Protein AF-A0A1M2VJ50-F1 (afdb_monomer)

Secondary structure (DSSP, 8-state):
-HHHHHHHHHHHHHHSPPTTEEEEEETTEEEEEEEEEEPPTTSTTTT-EEEEEEE--TTTTSSPPEEEESS---BTTB-TT-BB--GGGTTT--TT--HHHHHHHHHHHHHS--TTS-SSHHHHHHHHH-HHHHHHHHHHHHHHHHHHS---TT---GGG-TT----SSS-SBPPPTTPPEEEEE--SHHHHHHHHHHHHBT-EEEEEES----SSS---HHHH------SSPPBTTB-S-HHHHHHHHHHHHHHHHHHHHHHHSHHHHHHHTEEEEEEEEEESS-GGG-HHHHHHHHHHHHTT-TT-EE-THHHHHTT--TTT--EEEEEEEEEE-HHHHHHHHHHHHHHTT-EEEE----S-HHHHHHHHHHHTT-SEEEE--GGGHHHHTT-TTEEEEEEEEEEEE-SSSSS----SEEEE----SSS-----EEEEESSSSEEEEE---EES--S---TTSHHHHHHHHHHHHHSTT--TT-B-TT-SEEEEEEEEETTS-EEEE--SPPTTSSS---EEEEE--GGGHHHHHHHHHHHHHHHHHHHHTTPPP--HHHHHTTTS-HHHHHHHTTSPPPPPPPPPGGGGGTTT-

Structure (mmCIF, N/CA/C/O backbone):
data_AF-A0A1M2VJ50-F1
#
_entry.id   AF-A0A1M2VJ50-F1
#
loop_
_atom_site.group_PDB
_atom_site.id
_atom_site.type_symbol
_atom_site.label_atom_id
_atom_site.label_alt_id
_atom_site.label_comp_id
_atom_site.label_asym_id
_atom_site.label_entity_id
_atom_site.label_seq_id
_atom_site.pdbx_PDB_ins_code
_atom_site.Cartn_x
_atom_site.Cartn_y
_atom_site.Cartn_z
_atom_site.occupancy
_atom_site.B_iso_or_equiv
_atom_site.auth_seq_id
_atom_site.auth_comp_id
_atom_site.auth_asym_id
_atom_site.auth_atom_id
_atom_site.pdbx_PDB_model_num
ATOM 1 N N . MET A 1 1 ? 31.101 -26.024 27.776 1.00 76.06 1 MET A N 1
ATOM 2 C CA . MET A 1 1 ? 29.804 -26.675 28.082 1.00 76.06 1 MET A CA 1
ATOM 3 C C . MET A 1 1 ? 28.623 -25.761 27.766 1.00 76.06 1 MET A C 1
ATOM 5 O O . MET A 1 1 ? 27.728 -26.232 27.076 1.00 76.06 1 MET A O 1
ATOM 9 N N . ALA A 1 2 ? 28.669 -24.474 28.138 1.00 88.81 2 ALA A N 1
ATOM 10 C CA . ALA A 1 2 ? 27.645 -23.474 27.802 1.00 88.81 2 ALA A CA 1
ATOM 11 C C . ALA A 1 2 ? 27.246 -23.447 26.316 1.00 88.81 2 ALA A C 1
ATOM 13 O O . ALA A 1 2 ? 26.085 -23.668 26.002 1.00 88.81 2 ALA A O 1
ATOM 14 N N . LEU A 1 3 ? 28.203 -23.312 25.389 1.00 92.12 3 LEU A N 1
ATOM 15 C CA . LEU A 1 3 ? 27.899 -23.258 23.950 1.00 92.12 3 LEU A CA 1
ATOM 16 C C . LEU A 1 3 ? 27.167 -24.511 23.425 1.00 92.12 3 LEU A C 1
ATOM 18 O O . LEU A 1 3 ? 26.257 -24.400 22.614 1.00 92.12 3 LEU A O 1
ATOM 22 N N . LYS A 1 4 ? 27.514 -25.709 23.925 1.00 91.81 4 LYS A N 1
ATOM 23 C CA . LYS A 1 4 ? 26.806 -26.952 23.562 1.00 91.81 4 LYS A CA 1
ATOM 24 C C . LYS A 1 4 ? 25.352 -26.929 24.044 1.00 91.81 4 LYS A C 1
ATOM 26 O O . LYS A 1 4 ? 24.472 -27.386 23.323 1.00 91.81 4 LYS A O 1
ATOM 31 N N . ARG A 1 5 ? 25.106 -26.399 25.248 1.00 94.75 5 ARG A N 1
ATOM 32 C CA . ARG A 1 5 ? 23.757 -26.232 25.805 1.00 94.75 5 ARG A CA 1
ATOM 33 C C . ARG A 1 5 ? 22.955 -25.193 25.016 1.00 94.75 5 ARG A C 1
ATOM 35 O O . ARG A 1 5 ? 21.832 -25.491 24.638 1.00 94.75 5 ARG A O 1
ATOM 42 N N . ILE A 1 6 ? 23.550 -24.039 24.720 1.00 94.31 6 ILE A N 1
ATOM 43 C CA . ILE A 1 6 ? 22.941 -22.957 23.929 1.00 94.31 6 ILE A CA 1
ATOM 44 C C . ILE A 1 6 ? 22.554 -23.458 22.530 1.00 94.31 6 ILE A C 1
ATOM 46 O O . ILE A 1 6 ? 21.417 -23.278 22.111 1.00 94.31 6 ILE A O 1
ATOM 50 N N . ASN A 1 7 ? 23.455 -24.164 21.837 1.00 90.50 7 ASN A N 1
ATOM 51 C CA . ASN A 1 7 ? 23.160 -24.752 20.525 1.00 90.50 7 ASN A CA 1
ATOM 52 C C . ASN A 1 7 ? 22.021 -25.771 20.583 1.00 90.50 7 ASN A C 1
ATOM 54 O O . ASN A 1 7 ? 21.181 -25.802 19.689 1.00 90.50 7 ASN A O 1
ATOM 58 N N . LYS A 1 8 ? 21.976 -26.601 21.633 1.00 91.00 8 LYS A N 1
ATOM 59 C CA . LYS A 1 8 ? 20.872 -27.542 21.824 1.00 91.00 8 LYS A CA 1
ATOM 60 C C . LYS A 1 8 ? 19.542 -26.806 22.001 1.00 91.00 8 LYS A C 1
ATOM 62 O O . LYS A 1 8 ? 18.579 -27.167 21.341 1.00 91.00 8 LYS A O 1
ATOM 67 N N . GLU A 1 9 ? 19.500 -25.767 22.833 1.00 91.25 9 GLU A N 1
ATOM 68 C CA . GLU A 1 9 ? 18.278 -24.979 23.030 1.00 91.25 9 GLU A CA 1
ATOM 69 C C . GLU A 1 9 ? 17.842 -24.231 21.771 1.00 91.25 9 GLU A C 1
ATOM 71 O O . GLU A 1 9 ? 16.645 -24.120 21.538 1.00 91.25 9 GLU A O 1
ATOM 76 N N . LEU A 1 10 ? 18.778 -23.776 20.932 1.00 85.00 10 LEU A N 1
ATOM 77 C CA . LEU A 1 10 ? 18.452 -23.176 19.637 1.00 85.00 10 LEU A CA 1
ATOM 78 C C . LEU A 1 10 ? 17.780 -24.190 18.697 1.00 85.00 10 LEU A C 1
ATOM 80 O O . LEU A 1 10 ? 16.786 -23.868 18.053 1.00 85.00 10 LEU A O 1
ATOM 84 N N . ILE A 1 11 ? 18.298 -25.422 18.644 1.00 76.94 11 ILE A N 1
ATOM 85 C CA . ILE A 1 11 ? 17.696 -26.512 17.861 1.00 76.94 11 ILE A CA 1
ATOM 86 C C . ILE A 1 11 ? 16.316 -26.874 18.422 1.00 76.94 11 ILE A C 1
ATOM 88 O O . ILE A 1 11 ? 15.368 -27.030 17.655 1.00 76.94 11 ILE A O 1
ATOM 92 N N . ASP A 1 12 ? 16.194 -26.991 19.746 1.00 77.62 12 ASP A N 1
ATOM 93 C CA . ASP A 1 12 ? 14.935 -27.337 20.408 1.00 77.62 12 ASP A CA 1
ATOM 94 C C . ASP A 1 12 ? 13.871 -26.245 20.181 1.00 77.62 12 ASP A C 1
ATOM 96 O O . ASP A 1 12 ? 12.739 -26.581 19.846 1.00 77.62 12 ASP A O 1
ATOM 100 N N . LEU A 1 13 ? 14.237 -24.957 20.258 1.00 76.69 13 LEU A N 1
ATOM 101 C CA . LEU A 1 13 ? 13.359 -23.823 19.926 1.00 76.69 13 LEU A CA 1
ATOM 102 C C . LEU A 1 13 ? 12.930 -23.814 18.456 1.00 76.69 13 LEU A C 1
ATOM 104 O O . LEU A 1 13 ? 11.795 -23.460 18.158 1.00 76.69 13 LEU A O 1
ATOM 108 N N . GLY A 1 14 ? 13.821 -24.194 17.537 1.00 63.19 14 GLY A N 1
ATOM 109 C CA . GLY A 1 14 ? 13.483 -24.318 16.118 1.00 63.19 14 GLY A CA 1
ATOM 110 C C . GLY A 1 14 ? 12.546 -25.492 15.820 1.00 63.19 14 GLY A C 1
ATOM 111 O O . GLY A 1 14 ? 11.789 -25.439 14.855 1.00 63.19 14 GLY A O 1
ATOM 112 N N . ARG A 1 15 ? 12.589 -26.551 16.639 1.00 68.88 15 ARG A N 1
ATOM 113 C CA . ARG A 1 15 ? 11.731 -27.735 16.493 1.00 68.88 15 ARG A CA 1
ATOM 114 C C . ARG A 1 15 ? 10.369 -27.566 17.166 1.00 68.88 15 ARG A C 1
ATOM 116 O O . ARG A 1 15 ? 9.384 -28.070 16.641 1.00 68.88 15 ARG A O 1
ATOM 123 N N . ASP A 1 16 ? 10.339 -26.931 18.332 1.00 66.75 16 ASP A N 1
ATOM 124 C CA . ASP A 1 16 ? 9.154 -26.783 19.182 1.00 66.75 16 ASP A CA 1
ATOM 125 C C . ASP A 1 16 ? 9.128 -25.373 19.809 1.00 66.75 16 ASP A C 1
ATOM 127 O O . ASP A 1 16 ? 9.531 -25.181 20.965 1.00 66.75 16 ASP A O 1
ATOM 131 N N . PRO A 1 17 ? 8.760 -24.346 19.020 1.00 69.56 17 PRO A N 1
ATOM 132 C CA . PRO A 1 17 ? 8.752 -22.971 19.493 1.00 69.56 17 PRO A CA 1
ATOM 133 C C . PRO A 1 17 ? 7.612 -22.743 20.502 1.00 69.56 17 PRO A C 1
ATOM 135 O O . PRO A 1 17 ? 6.487 -23.193 20.276 1.00 69.56 17 PRO A O 1
ATOM 138 N N . PRO A 1 18 ? 7.854 -22.010 21.605 1.00 71.69 18 PRO A N 1
ATOM 139 C CA . PRO A 1 18 ? 6.794 -21.625 22.533 1.00 71.69 18 PRO A CA 1
ATOM 140 C C . PRO A 1 18 ? 5.730 -20.770 21.830 1.00 71.69 18 PRO A C 1
ATOM 142 O O . PRO A 1 18 ? 6.051 -19.879 21.041 1.00 71.69 18 PRO A O 1
ATOM 145 N N . SER A 1 19 ? 4.456 -21.012 22.150 1.00 66.94 19 SER A N 1
ATOM 146 C CA . SER A 1 19 ? 3.337 -20.229 21.618 1.00 66.94 19 SER A CA 1
ATOM 147 C C . SER A 1 19 ? 3.562 -18.739 21.866 1.00 66.94 19 SER A C 1
ATOM 149 O O . SER A 1 19 ? 3.825 -18.344 23.002 1.00 66.94 19 SER A O 1
ATOM 151 N N . SER A 1 20 ? 3.428 -17.922 20.820 1.00 71.62 20 SER A N 1
ATOM 152 C CA . SER A 1 20 ? 3.556 -16.461 20.902 1.00 71.62 20 SER A CA 1
ATOM 153 C C . SER A 1 20 ? 4.952 -15.935 21.272 1.00 71.62 20 SER A C 1
ATOM 155 O O . SER A 1 20 ? 5.082 -14.743 21.552 1.00 71.62 20 SER A O 1
ATOM 157 N N . CYS A 1 21 ? 6.014 -16.755 21.238 1.00 73.19 21 CYS A N 1
ATOM 158 C CA . CYS A 1 21 ? 7.385 -16.259 21.396 1.00 73.19 21 CYS A CA 1
ATOM 159 C C . CYS A 1 21 ? 8.358 -16.805 20.345 1.00 73.19 21 CYS A C 1
ATOM 161 O O . CYS A 1 21 ? 8.211 -17.911 19.833 1.00 73.19 21 CYS A O 1
ATOM 163 N N . SER A 1 22 ? 9.420 -16.048 20.080 1.00 69.88 22 SER A N 1
ATOM 164 C CA . SER A 1 22 ? 10.587 -16.501 19.317 1.00 69.88 22 SER A CA 1
ATOM 165 C C . SER A 1 22 ? 11.875 -16.074 20.015 1.00 69.88 22 SER A C 1
ATOM 167 O O . SER A 1 22 ? 11.877 -15.126 20.801 1.00 69.88 22 SER A O 1
ATOM 169 N N . ALA A 1 23 ? 12.980 -16.775 19.755 1.00 73.69 23 ALA A N 1
ATOM 170 C CA . ALA A 1 23 ? 14.305 -16.345 20.187 1.00 73.69 23 ALA A CA 1
ATOM 171 C C . ALA A 1 23 ? 15.413 -16.921 19.302 1.00 73.69 23 ALA A C 1
ATOM 173 O O . ALA A 1 23 ? 15.298 -18.042 18.809 1.00 73.69 23 ALA A O 1
ATOM 174 N N . GLY A 1 24 ? 16.502 -16.171 19.139 1.00 74.62 24 GLY A N 1
ATOM 175 C CA . GLY A 1 24 ? 17.677 -16.612 18.390 1.00 74.62 24 GLY A CA 1
ATOM 176 C C . GLY A 1 24 ? 18.889 -15.694 18.571 1.00 74.62 24 GLY A C 1
ATOM 177 O O . GLY A 1 24 ? 18.755 -14.606 19.136 1.00 74.62 24 GLY A O 1
ATOM 178 N N . PRO A 1 25 ? 20.081 -16.124 18.124 1.00 69.69 25 PRO A N 1
ATOM 179 C CA . PRO A 1 25 ? 21.316 -15.357 18.263 1.00 69.69 25 PRO A CA 1
ATOM 180 C C . PRO A 1 25 ? 21.301 -14.049 17.464 1.00 69.69 25 PRO A C 1
ATOM 182 O O . PRO A 1 25 ? 20.751 -13.976 16.366 1.00 69.69 25 PRO A O 1
ATOM 185 N N . THR A 1 26 ? 21.943 -13.015 18.011 1.00 64.56 26 THR A N 1
ATOM 186 C CA . THR A 1 26 ? 22.138 -11.720 17.351 1.00 64.56 26 THR A CA 1
ATOM 187 C C . THR A 1 26 ? 23.499 -11.707 16.643 1.00 64.56 26 THR A C 1
ATOM 189 O O . THR A 1 26 ? 24.542 -11.572 17.286 1.00 64.56 26 THR A O 1
ATOM 192 N N . GLY A 1 27 ? 23.500 -11.832 15.311 1.00 66.88 27 GLY A N 1
ATOM 193 C CA . GLY A 1 27 ? 24.728 -11.910 14.508 1.00 66.88 27 GLY A CA 1
ATOM 194 C C . GLY A 1 27 ? 25.511 -13.201 14.770 1.00 66.88 27 GLY A C 1
ATOM 195 O O . GLY A 1 27 ? 24.920 -14.253 14.998 1.00 66.88 27 GLY A O 1
ATOM 196 N N . ASP A 1 28 ? 26.842 -13.116 14.782 1.00 71.69 28 ASP A N 1
ATOM 197 C CA . ASP A 1 28 ? 27.715 -14.292 14.947 1.00 71.69 28 ASP A CA 1
ATOM 198 C C . ASP A 1 28 ? 27.936 -14.697 16.420 1.00 71.69 28 ASP A C 1
ATOM 200 O O . ASP A 1 28 ? 28.561 -15.722 16.714 1.00 71.69 28 ASP A O 1
ATOM 204 N N . ASN A 1 29 ? 27.448 -13.902 17.382 1.00 78.75 29 ASN A N 1
ATOM 205 C CA . ASN A 1 29 ? 27.676 -14.147 18.806 1.00 78.75 29 ASN A CA 1
ATOM 206 C C . ASN A 1 29 ? 26.575 -15.015 19.434 1.00 78.75 29 ASN A C 1
ATOM 208 O O . ASN A 1 29 ? 25.559 -14.519 19.917 1.00 78.75 29 ASN A O 1
ATOM 212 N N . MET A 1 30 ? 26.841 -16.315 19.558 1.00 86.00 30 MET A N 1
ATOM 213 C CA . MET A 1 30 ? 25.917 -17.282 20.167 1.00 86.00 30 MET A CA 1
ATOM 214 C C . MET A 1 30 ? 25.560 -17.016 21.644 1.00 86.00 30 MET A C 1
ATOM 216 O O . MET A 1 30 ? 24.594 -17.597 22.131 1.00 86.00 30 MET A O 1
ATOM 220 N N . PHE A 1 31 ? 26.302 -16.168 22.369 1.00 91.56 31 PHE A N 1
ATOM 221 C CA . PHE A 1 31 ? 26.018 -15.815 23.772 1.00 91.56 31 PHE A CA 1
ATOM 222 C C . PHE A 1 31 ? 25.109 -14.586 23.927 1.00 91.56 31 PHE A C 1
ATOM 224 O O . PHE A 1 31 ? 24.788 -14.198 25.055 1.00 91.56 31 PHE A O 1
ATOM 231 N N . GLN A 1 32 ? 24.681 -13.979 22.822 1.00 82.38 32 GLN A N 1
ATOM 232 C CA . GLN A 1 32 ? 23.724 -12.879 22.808 1.00 82.38 32 GLN A CA 1
ATOM 233 C C . GLN A 1 32 ? 22.566 -13.239 21.899 1.00 82.38 32 GLN A C 1
ATOM 235 O O . GLN A 1 32 ? 22.757 -13.473 20.710 1.00 82.38 32 GLN A O 1
ATOM 240 N N . TRP A 1 33 ? 21.373 -13.316 22.470 1.00 84.44 33 TRP A N 1
ATOM 241 C CA . TRP A 1 33 ? 20.154 -13.599 21.731 1.00 84.44 33 TRP A CA 1
ATOM 242 C C . TRP A 1 33 ? 19.191 -12.424 21.816 1.00 84.44 33 TRP A C 1
ATOM 244 O O . TRP A 1 33 ? 19.170 -11.666 22.792 1.00 84.44 33 TRP A O 1
ATOM 254 N N . GLN A 1 34 ? 18.349 -12.328 20.799 1.00 74.88 34 GLN A N 1
ATOM 255 C CA . GLN A 1 34 ? 17.143 -11.524 20.811 1.00 74.88 34 GLN A CA 1
ATOM 256 C C . GLN A 1 34 ? 15.942 -12.459 20.906 1.00 74.88 34 GLN A C 1
ATOM 258 O O . GLN A 1 34 ? 15.913 -13.507 20.262 1.00 74.88 34 GLN A O 1
ATOM 263 N N . ALA A 1 35 ? 14.960 -12.075 21.711 1.00 71.25 35 ALA A N 1
ATOM 264 C CA . ALA A 1 35 ? 13.675 -12.744 21.788 1.00 71.25 35 ALA A CA 1
ATOM 265 C C . ALA A 1 35 ? 12.535 -11.781 21.471 1.00 71.25 35 ALA A C 1
ATOM 267 O O . ALA A 1 35 ? 12.659 -10.565 21.642 1.00 71.25 35 ALA A O 1
ATOM 268 N N . THR A 1 36 ? 11.422 -12.346 21.029 1.00 73.19 36 THR A N 1
ATOM 269 C CA . THR A 1 36 ? 10.178 -11.642 20.745 1.00 73.19 36 THR A CA 1
ATOM 270 C C . THR A 1 36 ? 9.054 -12.310 21.509 1.00 73.19 36 THR A C 1
ATOM 272 O O . THR A 1 36 ? 8.956 -13.535 21.513 1.00 73.19 36 THR A O 1
ATOM 275 N N . ILE A 1 37 ? 8.209 -11.506 22.143 1.00 80.62 37 ILE A N 1
ATOM 276 C CA . ILE A 1 37 ? 6.968 -11.933 22.783 1.00 80.62 37 ILE A CA 1
ATOM 277 C C . ILE A 1 37 ? 5.822 -11.176 22.117 1.00 80.62 37 ILE A C 1
ATOM 279 O O . ILE A 1 37 ? 5.814 -9.943 22.105 1.00 80.62 37 ILE A O 1
ATOM 283 N N . MET A 1 38 ? 4.860 -11.915 21.572 1.00 73.44 38 MET A N 1
ATOM 284 C CA . MET A 1 38 ? 3.564 -11.368 21.186 1.00 73.44 38 MET A CA 1
ATOM 285 C C . MET A 1 38 ? 2.738 -11.193 22.456 1.00 73.44 38 MET A C 1
ATOM 287 O O . MET A 1 38 ? 2.627 -12.122 23.259 1.00 73.44 38 MET A O 1
ATOM 291 N N . GLY A 1 39 ? 2.191 -9.999 22.659 1.00 79.44 39 GLY A N 1
ATOM 292 C CA . GLY A 1 39 ? 1.402 -9.699 23.844 1.00 79.44 39 GLY A CA 1
ATOM 293 C C . GLY A 1 39 ? 0.200 -10.646 23.984 1.00 79.44 39 GLY A C 1
ATOM 294 O O . GLY A 1 39 ? -0.510 -10.847 22.995 1.00 79.44 39 GLY A O 1
ATOM 295 N N . PRO A 1 40 ? -0.044 -11.231 25.173 1.00 82.62 40 PRO A N 1
ATOM 296 C CA . PRO A 1 40 ? -1.148 -12.168 25.383 1.00 82.62 40 PRO A CA 1
ATOM 297 C C . PRO A 1 40 ? -2.506 -11.537 25.051 1.00 82.62 40 PRO A C 1
ATOM 299 O O . PRO A 1 40 ? -2.764 -10.393 25.431 1.00 82.62 40 PRO A O 1
ATOM 302 N N . GLY A 1 41 ? -3.371 -12.272 24.344 1.00 71.69 41 GLY A N 1
ATOM 303 C CA . GLY A 1 41 ? -4.648 -11.754 23.825 1.00 71.69 41 GLY A CA 1
ATOM 304 C C . GLY A 1 41 ? -5.683 -11.393 24.897 1.00 71.69 41 GLY A C 1
ATOM 305 O O . GLY A 1 41 ? -6.560 -10.574 24.647 1.00 71.69 41 GLY A O 1
ATOM 306 N N . ASP A 1 42 ? -5.561 -11.962 26.091 1.00 77.62 42 ASP A N 1
ATOM 307 C CA . ASP A 1 42 ? -6.392 -11.710 27.273 1.00 77.62 42 ASP A CA 1
ATOM 308 C C . ASP A 1 42 ? -5.789 -10.662 28.227 1.00 77.62 42 ASP A C 1
ATOM 310 O O . ASP A 1 42 ? -6.301 -10.438 29.322 1.00 77.62 42 ASP A O 1
ATOM 314 N N . SER A 1 43 ? -4.719 -9.983 27.807 1.00 87.44 43 SER A N 1
ATOM 315 C CA . SER A 1 43 ? -4.005 -8.981 28.603 1.00 87.44 43 SER A CA 1
ATOM 316 C C . SER A 1 43 ? -4.126 -7.578 27.985 1.00 87.44 43 SER A C 1
ATOM 318 O O . SER A 1 43 ? -4.405 -7.442 26.789 1.00 87.44 43 SER A O 1
ATOM 320 N N . PRO A 1 44 ? -3.844 -6.488 28.729 1.00 87.88 44 PRO A N 1
ATOM 321 C CA . PRO A 1 44 ? -3.758 -5.147 28.142 1.00 87.88 44 PRO A CA 1
ATOM 322 C C . PRO A 1 44 ? -2.586 -4.984 27.155 1.00 87.88 44 PRO A C 1
ATOM 324 O O . PRO A 1 44 ? -2.429 -3.918 26.561 1.00 87.88 44 PRO A O 1
ATOM 327 N N . TYR A 1 45 ? -1.766 -6.022 26.987 1.00 88.50 45 TYR A N 1
ATOM 328 C CA . TYR A 1 45 ? -0.657 -6.074 26.046 1.00 88.50 45 TYR A CA 1
ATOM 329 C C . TYR A 1 45 ? -1.042 -6.710 24.702 1.00 88.50 45 TYR A C 1
ATOM 331 O O . TYR A 1 45 ? -0.191 -6.779 23.816 1.00 88.50 45 TYR A O 1
ATOM 339 N N . ALA A 1 46 ? -2.291 -7.161 24.533 1.00 77.56 46 ALA A N 1
ATOM 340 C CA . ALA A 1 46 ? -2.795 -7.744 23.291 1.00 77.56 46 ALA A CA 1
ATOM 341 C C . ALA A 1 46 ? -2.473 -6.866 22.065 1.00 77.56 46 ALA A C 1
ATOM 343 O O . ALA A 1 46 ? -2.593 -5.642 22.105 1.00 77.56 46 ALA A O 1
ATOM 344 N N . GLY A 1 47 ? -2.016 -7.498 20.980 1.00 57.56 47 GLY A N 1
ATOM 345 C CA . GLY A 1 47 ? -1.562 -6.811 19.761 1.00 57.56 47 GLY A CA 1
ATOM 346 C C . GLY A 1 47 ? -0.165 -6.176 19.859 1.00 57.56 47 GLY A C 1
ATOM 347 O O . GLY A 1 47 ? 0.429 -5.833 18.837 1.00 57.56 47 GLY A O 1
ATOM 348 N N . GLY A 1 48 ? 0.414 -6.062 21.058 1.00 67.69 48 GLY A N 1
ATOM 349 C CA . GLY A 1 48 ? 1.787 -5.606 21.264 1.00 67.69 48 GLY A CA 1
ATOM 350 C C . GLY A 1 48 ? 2.835 -6.616 20.794 1.00 67.69 48 GLY A C 1
ATOM 351 O O . GLY A 1 48 ? 2.625 -7.827 20.860 1.00 67.69 48 GLY A O 1
ATOM 352 N N . VAL A 1 49 ? 3.998 -6.118 20.364 1.00 67.75 49 VAL A N 1
ATOM 353 C CA . VAL A 1 49 ? 5.178 -6.945 20.071 1.00 67.75 49 VAL A CA 1
ATOM 354 C C . VAL A 1 49 ? 6.346 -6.441 20.910 1.00 67.75 49 VAL A C 1
ATOM 356 O O . VAL A 1 49 ? 6.746 -5.281 20.803 1.00 67.75 49 VAL A O 1
ATOM 359 N N . PHE A 1 50 ? 6.893 -7.307 21.758 1.00 77.94 50 PHE A N 1
ATOM 360 C CA . PHE A 1 50 ? 7.921 -6.938 22.724 1.00 77.94 50 PHE A CA 1
ATOM 361 C C . PHE A 1 50 ? 9.233 -7.653 22.431 1.00 77.94 50 PHE A C 1
ATOM 363 O O . PHE A 1 50 ? 9.282 -8.878 22.367 1.00 77.94 50 PHE A O 1
ATOM 370 N N . PHE A 1 51 ? 10.312 -6.885 22.297 1.00 75.19 51 PHE A N 1
ATOM 371 C CA . PHE A 1 51 ? 11.662 -7.390 22.086 1.00 75.19 51 PHE A CA 1
ATOM 372 C C . PHE A 1 51 ? 12.415 -7.446 23.390 1.00 75.19 51 PHE A C 1
ATOM 374 O O . PHE A 1 51 ? 12.412 -6.491 24.172 1.00 75.19 51 PHE A O 1
ATOM 381 N N . LEU A 1 52 ? 13.119 -8.548 23.591 1.00 85.56 52 LEU A N 1
ATOM 382 C CA . LEU A 1 52 ? 13.945 -8.792 24.753 1.00 85.56 52 LEU A CA 1
ATOM 383 C C . LEU A 1 52 ? 15.366 -9.112 24.297 1.00 85.56 52 LEU A C 1
ATOM 385 O O . LEU A 1 52 ? 15.574 -9.785 23.288 1.00 85.56 52 LEU A O 1
ATOM 389 N N . SER A 1 53 ? 16.346 -8.646 25.057 1.00 80.19 53 SER A N 1
ATOM 390 C CA . SER A 1 53 ? 17.731 -9.084 24.943 1.00 80.19 53 SER A CA 1
ATOM 391 C C . SER A 1 53 ? 18.002 -10.174 25.971 1.00 80.19 53 SER A C 1
ATOM 393 O O . SER A 1 53 ? 17.587 -10.077 27.129 1.00 80.19 53 SER A O 1
ATOM 395 N N . ILE A 1 54 ? 18.706 -11.217 25.542 1.00 91.38 54 ILE A N 1
ATOM 396 C CA . ILE A 1 54 ? 19.125 -12.343 26.372 1.00 91.38 54 ILE A CA 1
ATOM 397 C C . ILE A 1 54 ? 20.645 -12.436 26.277 1.00 91.38 54 ILE A C 1
ATOM 399 O O . ILE A 1 54 ? 21.208 -12.584 25.196 1.00 91.38 54 ILE A O 1
ATOM 403 N N . THR A 1 55 ? 21.330 -12.346 27.410 1.00 92.94 55 THR A N 1
ATOM 404 C CA . THR A 1 55 ? 22.785 -12.524 27.488 1.00 92.94 55 THR A CA 1
ATOM 405 C C . THR A 1 55 ? 23.104 -13.733 28.348 1.00 92.94 55 THR A C 1
ATOM 407 O O . THR A 1 55 ? 22.779 -13.762 29.538 1.00 92.94 55 THR A O 1
ATOM 410 N N . PHE A 1 56 ? 23.752 -14.727 27.752 1.00 95.31 56 PHE A N 1
ATOM 411 C CA . PHE A 1 56 ? 24.162 -15.936 28.455 1.00 95.31 56 PHE A CA 1
ATOM 412 C C . PHE A 1 56 ? 25.492 -15.704 29.178 1.00 95.31 56 PHE A C 1
ATOM 414 O O . PHE A 1 56 ? 26.437 -15.196 28.567 1.00 95.31 56 PHE A O 1
ATOM 421 N N . PRO A 1 57 ? 25.618 -16.099 30.456 1.00 95.44 57 PRO A N 1
ATOM 422 C CA . PRO A 1 57 ? 26.907 -16.098 31.125 1.00 95.44 57 PRO A CA 1
ATOM 423 C C . PRO A 1 57 ? 27.782 -17.255 30.617 1.00 95.44 57 PRO A C 1
ATOM 425 O O . PRO A 1 57 ? 27.304 -18.253 30.070 1.00 95.44 57 PRO A O 1
ATOM 428 N N . THR A 1 58 ? 29.092 -17.148 30.823 1.00 93.38 58 THR A N 1
ATOM 429 C CA . THR A 1 58 ? 30.066 -18.162 30.381 1.00 93.38 58 THR A CA 1
ATOM 430 C C . THR A 1 58 ? 29.895 -19.516 31.080 1.00 93.38 58 THR A C 1
ATOM 432 O O . THR A 1 58 ? 30.299 -20.546 30.535 1.00 93.38 58 THR A O 1
ATOM 435 N N . ASP A 1 59 ? 29.256 -19.534 32.251 1.00 93.62 59 ASP A N 1
ATOM 436 C CA . ASP A 1 59 ? 28.930 -20.710 33.060 1.00 93.62 59 ASP A CA 1
ATOM 437 C C . ASP A 1 59 ? 27.466 -21.176 32.914 1.00 93.62 59 ASP A C 1
ATOM 439 O O . ASP A 1 59 ? 27.000 -22.017 33.685 1.00 93.62 59 ASP A O 1
ATOM 443 N N . TYR A 1 60 ? 26.736 -20.705 31.896 1.00 95.38 60 TYR A N 1
ATOM 444 C CA . TYR A 1 60 ? 25.400 -21.212 31.569 1.00 95.38 60 TYR A CA 1
ATOM 445 C C . TYR A 1 60 ? 25.409 -22.744 31.351 1.00 95.38 60 TYR A C 1
ATOM 447 O O . TYR A 1 60 ? 26.317 -23.257 30.681 1.00 95.38 60 TYR A O 1
ATOM 455 N N . PRO A 1 61 ? 24.427 -23.516 31.869 1.00 94.06 61 PRO A N 1
ATOM 456 C CA . PRO A 1 61 ? 23.193 -23.110 32.559 1.00 94.06 61 PRO A CA 1
ATOM 457 C C . PRO A 1 61 ? 23.284 -23.093 34.098 1.00 94.06 61 PRO A C 1
ATOM 459 O O . PRO A 1 61 ? 22.254 -23.110 34.766 1.00 94.06 61 PRO A O 1
ATOM 462 N N . PHE A 1 62 ? 24.482 -23.093 34.691 1.00 93.50 62 PHE A N 1
ATOM 463 C CA . PHE A 1 62 ? 24.625 -23.069 36.155 1.00 93.50 62 PHE A CA 1
ATOM 464 C C . PHE A 1 62 ? 24.295 -21.701 36.763 1.00 93.50 62 PHE A C 1
ATOM 466 O O . PHE A 1 62 ? 23.874 -21.637 37.914 1.00 93.50 62 PHE A O 1
ATOM 473 N N . LYS A 1 63 ? 24.424 -20.627 35.976 1.00 93.19 63 LYS A N 1
ATOM 474 C CA . LYS A 1 63 ? 23.861 -19.306 36.280 1.00 93.19 63 LYS A CA 1
ATOM 475 C C . LYS A 1 63 ? 22.760 -18.927 35.284 1.00 93.19 63 LYS A C 1
ATOM 477 O O . LYS A 1 63 ? 22.845 -19.343 34.122 1.00 93.19 63 LYS A O 1
ATOM 482 N N . PRO A 1 64 ? 21.764 -18.129 35.715 1.00 95.19 64 PRO A N 1
ATOM 483 C CA . PRO A 1 64 ? 20.697 -17.657 34.842 1.00 95.19 64 PRO A CA 1
ATOM 484 C C . PRO A 1 64 ? 21.225 -16.748 33.725 1.00 95.19 64 PRO A C 1
ATOM 486 O O . PRO A 1 64 ? 22.225 -16.047 33.913 1.00 95.19 64 PRO A O 1
ATOM 489 N N . PRO A 1 65 ? 20.549 -16.715 32.564 1.00 96.38 65 PRO A N 1
ATOM 490 C CA . PRO A 1 65 ? 20.788 -15.699 31.559 1.00 96.38 65 PRO A CA 1
ATOM 491 C C . PRO A 1 65 ? 20.252 -14.354 32.058 1.00 96.38 65 PRO A C 1
ATOM 493 O O . PRO A 1 65 ? 19.257 -14.286 32.781 1.00 96.38 65 PRO A O 1
ATOM 496 N N . LYS A 1 66 ? 20.881 -13.260 31.633 1.00 95.44 66 LYS A N 1
ATOM 497 C CA . LYS A 1 66 ? 20.334 -11.923 31.859 1.00 95.44 66 LYS A CA 1
ATOM 498 C C . LYS A 1 66 ? 19.307 -11.628 30.774 1.00 95.44 66 LYS A C 1
ATOM 500 O O . LYS A 1 66 ? 19.673 -11.599 29.602 1.00 95.44 66 LYS A O 1
ATOM 505 N N . VAL A 1 67 ? 18.059 -11.392 31.171 1.00 95.56 67 VAL A N 1
ATOM 506 C CA . VAL A 1 67 ? 16.958 -11.058 30.260 1.00 95.56 67 VAL A CA 1
ATOM 507 C C . VAL A 1 67 ? 16.446 -9.655 30.566 1.00 95.56 67 VAL A C 1
ATOM 509 O O . VAL A 1 67 ? 16.215 -9.317 31.729 1.00 95.56 67 VAL A O 1
ATOM 512 N N . SER A 1 68 ? 16.275 -8.832 29.534 1.00 87.38 68 SER A N 1
ATOM 513 C CA . SER A 1 68 ? 15.699 -7.492 29.670 1.00 87.38 68 SER A CA 1
ATOM 514 C C . SER A 1 68 ? 14.860 -7.107 28.463 1.00 87.38 68 SER A C 1
ATOM 516 O O . SER A 1 68 ? 15.241 -7.386 27.330 1.00 87.38 68 SER A O 1
ATOM 518 N N . PHE A 1 69 ? 13.751 -6.415 28.700 1.00 86.50 69 PHE A N 1
ATOM 519 C CA . PHE A 1 69 ? 12.967 -5.777 27.653 1.00 86.50 69 PHE A CA 1
ATOM 520 C C . PHE A 1 69 ? 13.781 -4.659 26.991 1.00 86.50 69 PHE A C 1
ATOM 522 O O . PHE A 1 69 ? 14.303 -3.757 27.639 1.00 86.50 69 PHE A O 1
ATOM 529 N N . THR A 1 70 ? 13.880 -4.722 25.673 1.00 76.00 70 THR A N 1
ATOM 530 C CA . THR A 1 70 ? 14.381 -3.626 24.835 1.00 76.00 70 THR A CA 1
ATOM 531 C C . THR A 1 70 ? 13.231 -2.735 24.371 1.00 76.00 70 THR A C 1
ATOM 533 O O . THR A 1 70 ? 13.386 -1.517 24.302 1.00 76.00 70 THR A O 1
ATOM 536 N N . THR A 1 71 ? 12.050 -3.322 24.162 1.00 73.69 71 THR A N 1
ATOM 537 C CA . THR A 1 71 ? 10.797 -2.590 23.962 1.00 73.69 71 THR A CA 1
ATOM 538 C C . THR A 1 71 ? 10.313 -2.002 25.282 1.00 73.69 71 THR A C 1
ATOM 540 O O . THR A 1 71 ? 10.261 -2.696 26.296 1.00 73.69 71 THR A O 1
ATOM 543 N N . LYS A 1 72 ? 9.938 -0.720 25.291 1.00 80.06 72 LYS A N 1
ATOM 544 C CA . LYS A 1 72 ? 9.324 -0.103 26.474 1.00 80.06 72 LYS A CA 1
ATOM 545 C C . LYS A 1 72 ? 7.976 -0.770 26.757 1.00 80.06 72 LYS A C 1
ATOM 547 O O . LYS A 1 72 ? 7.294 -1.188 25.834 1.00 80.06 72 LYS A O 1
ATOM 552 N N . ILE A 1 73 ? 7.593 -0.884 28.023 1.00 87.75 73 ILE A N 1
ATOM 553 C CA . ILE A 1 73 ? 6.327 -1.505 28.424 1.00 87.75 73 ILE A CA 1
ATOM 554 C C . ILE A 1 73 ? 5.857 -0.899 29.746 1.00 87.75 73 ILE A C 1
ATOM 556 O O . ILE A 1 73 ? 6.669 -0.614 30.627 1.00 87.75 73 ILE A O 1
ATOM 560 N N . TYR A 1 74 ? 4.550 -0.682 29.874 1.00 89.62 74 TYR A N 1
ATOM 561 C CA . TYR A 1 74 ? 3.937 -0.201 31.110 1.00 89.62 74 TYR A CA 1
ATOM 562 C C . TYR A 1 74 ? 3.475 -1.394 31.946 1.00 89.62 74 TYR A C 1
ATOM 564 O O . TYR A 1 74 ? 2.395 -1.925 31.699 1.00 89.62 74 TYR A O 1
ATOM 572 N N . HIS A 1 75 ? 4.301 -1.862 32.887 1.00 95.38 75 HIS A N 1
ATOM 573 C CA . HIS A 1 75 ? 4.049 -3.092 33.651 1.00 95.38 75 HIS A CA 1
ATOM 574 C C . HIS A 1 75 ? 4.602 -3.005 35.093 1.00 95.38 75 HIS A C 1
ATOM 576 O O . HIS A 1 75 ? 5.706 -2.494 35.274 1.00 95.38 75 HIS A O 1
ATOM 582 N N . PRO A 1 76 ? 3.910 -3.534 36.129 1.00 93.56 76 PRO A N 1
ATOM 583 C CA . PRO A 1 76 ? 4.365 -3.460 37.529 1.00 93.56 76 PRO A CA 1
ATOM 584 C C . PRO A 1 76 ? 5.739 -4.100 37.800 1.00 93.56 76 PRO A C 1
ATOM 586 O O . PRO A 1 76 ? 6.550 -3.565 38.557 1.00 93.56 76 PRO A O 1
ATOM 589 N N . ASN A 1 77 ? 6.018 -5.247 37.174 1.00 95.75 77 ASN A N 1
ATOM 590 C CA . ASN A 1 77 ? 7.256 -6.022 37.361 1.00 95.75 77 ASN A CA 1
ATOM 591 C C . ASN A 1 77 ? 8.365 -5.715 36.336 1.00 95.75 77 ASN A C 1
ATOM 593 O O . ASN A 1 77 ? 9.367 -6.431 36.306 1.00 95.75 77 ASN A O 1
ATOM 597 N N . ILE A 1 78 ? 8.206 -4.685 35.488 1.00 92.88 78 ILE A N 1
ATOM 598 C CA . ILE A 1 78 ? 9.209 -4.297 34.480 1.00 92.88 78 ILE A CA 1
ATOM 599 C C . ILE A 1 78 ? 9.500 -2.803 34.614 1.00 92.88 78 ILE A C 1
ATOM 601 O O . ILE A 1 78 ? 8.601 -1.976 34.511 1.00 92.88 78 ILE A O 1
ATOM 605 N N . ASN A 1 79 ? 10.761 -2.440 34.850 1.00 84.44 79 ASN A N 1
ATOM 606 C CA . ASN A 1 79 ? 11.134 -1.032 35.025 1.00 84.44 79 ASN A CA 1
ATOM 607 C C . ASN A 1 79 ? 11.459 -0.326 33.696 1.00 84.44 79 ASN A C 1
ATOM 609 O O . ASN A 1 79 ? 11.547 -0.943 32.636 1.00 84.44 79 ASN A O 1
ATOM 613 N N . ALA A 1 80 ? 11.718 0.985 33.755 1.00 75.94 80 ALA A N 1
ATOM 614 C CA . ALA A 1 80 ? 12.038 1.798 32.578 1.00 75.94 80 ALA A CA 1
ATOM 615 C C . ALA A 1 80 ? 13.296 1.338 31.809 1.00 75.94 80 ALA A C 1
ATOM 617 O O . ALA A 1 80 ? 13.421 1.617 30.616 1.00 75.94 80 ALA A O 1
ATOM 618 N N . ASN A 1 81 ? 14.210 0.615 32.462 1.00 72.31 81 ASN A N 1
ATOM 619 C CA . ASN A 1 81 ? 15.409 0.038 31.845 1.00 72.31 81 ASN A CA 1
ATOM 620 C C . ASN A 1 81 ? 15.157 -1.368 31.271 1.00 72.31 81 ASN A C 1
ATOM 622 O O . ASN A 1 81 ? 16.101 -2.029 30.848 1.00 72.31 81 ASN A O 1
ATOM 626 N N . GLY A 1 82 ? 13.908 -1.843 31.308 1.00 81.19 82 GLY A N 1
ATOM 627 C CA . GLY A 1 82 ? 13.504 -3.159 30.832 1.00 81.19 82 GLY A CA 1
ATOM 628 C C . GLY A 1 82 ? 13.937 -4.316 31.727 1.00 81.19 82 GLY A C 1
ATOM 629 O O . GLY A 1 82 ? 13.868 -5.469 31.313 1.00 81.19 82 GLY A O 1
ATOM 630 N N . SER A 1 83 ? 14.407 -4.045 32.946 1.00 86.00 83 SER A N 1
ATOM 631 C CA . SER A 1 83 ? 14.729 -5.113 33.897 1.00 86.00 83 SER A CA 1
ATOM 632 C C . SER A 1 83 ? 13.449 -5.792 34.362 1.00 86.00 83 SER A C 1
ATOM 634 O O . SER A 1 83 ? 12.448 -5.113 34.580 1.00 86.00 83 SER A O 1
ATOM 636 N N . ILE A 1 84 ? 13.509 -7.108 34.538 1.00 92.94 84 ILE A N 1
ATOM 637 C CA . ILE A 1 84 ? 12.371 -7.948 34.911 1.00 92.94 84 ILE A CA 1
ATOM 638 C C . ILE A 1 84 ? 12.550 -8.406 36.363 1.00 92.94 84 ILE A C 1
ATOM 640 O O . ILE A 1 84 ? 13.653 -8.802 36.763 1.00 92.94 84 ILE A O 1
ATOM 644 N N . CYS A 1 85 ? 11.484 -8.360 37.162 1.00 87.31 85 CYS A N 1
ATOM 645 C CA . CYS A 1 85 ? 11.432 -9.071 38.439 1.00 87.31 85 CYS A CA 1
ATOM 646 C C . CYS A 1 85 ? 10.687 -10.382 38.250 1.00 87.31 85 CYS A C 1
ATOM 648 O O . CYS A 1 85 ? 9.464 -10.401 38.177 1.00 87.31 85 CYS A O 1
ATOM 650 N N . LEU A 1 86 ? 11.461 -11.453 38.108 1.00 89.38 86 LEU A N 1
ATOM 651 C CA . LEU A 1 86 ? 10.973 -12.814 37.985 1.00 89.38 86 LEU A CA 1
ATOM 652 C C . LEU A 1 86 ? 11.945 -13.714 38.753 1.00 89.38 86 LEU A C 1
ATOM 654 O O . LEU A 1 86 ? 13.155 -13.680 38.505 1.00 89.38 86 LEU A O 1
ATOM 658 N N . ASP A 1 87 ? 11.425 -14.471 39.708 1.00 86.56 87 ASP A N 1
ATOM 659 C CA . ASP A 1 87 ? 12.167 -15.322 40.647 1.00 86.56 87 ASP A CA 1
ATOM 660 C C . ASP A 1 87 ? 13.023 -16.383 39.942 1.00 86.56 87 ASP A C 1
ATOM 662 O O . ASP A 1 87 ? 14.178 -16.614 40.315 1.00 86.56 87 ASP A O 1
ATOM 666 N N . ILE A 1 88 ? 12.520 -16.955 38.843 1.00 91.19 88 ILE A N 1
ATOM 667 C CA . ILE A 1 88 ? 13.263 -17.928 38.042 1.00 91.19 88 ILE A CA 1
ATOM 668 C C . ILE A 1 88 ? 14.516 -17.331 37.402 1.00 91.19 88 ILE A C 1
ATOM 670 O O . ILE A 1 88 ? 15.418 -18.084 37.074 1.00 91.19 88 ILE A O 1
ATOM 674 N N . LEU A 1 89 ? 14.625 -16.007 37.244 1.00 90.62 89 LEU A N 1
ATOM 675 C CA . LEU A 1 89 ? 15.842 -15.336 36.757 1.00 90.62 89 LEU A CA 1
ATOM 676 C C . LEU A 1 89 ? 16.816 -14.972 37.892 1.00 90.62 89 LEU A C 1
ATOM 678 O O . LEU A 1 89 ? 17.831 -14.316 37.644 1.00 90.62 89 LEU A O 1
ATOM 682 N N . ARG A 1 90 ? 16.509 -15.366 39.133 1.00 86.56 90 ARG A N 1
ATOM 683 C CA . ARG A 1 90 ? 17.274 -15.047 40.343 1.00 86.56 90 ARG A CA 1
ATOM 684 C C . ARG A 1 90 ? 17.513 -16.300 41.186 1.00 86.56 90 ARG A C 1
ATOM 686 O O . ARG A 1 90 ? 18.371 -17.109 40.842 1.00 86.56 90 ARG A O 1
ATOM 693 N N . ASP A 1 91 ? 16.802 -16.430 42.298 1.00 88.69 91 ASP A N 1
ATOM 694 C CA . ASP A 1 91 ? 16.993 -17.441 43.334 1.00 88.69 91 ASP A CA 1
ATOM 695 C C . ASP A 1 91 ? 16.300 -18.770 43.010 1.00 88.69 91 ASP A C 1
ATOM 697 O O . ASP A 1 91 ? 16.767 -19.812 43.463 1.00 88.69 91 ASP A O 1
ATOM 701 N N . GLN A 1 92 ? 15.266 -18.760 42.162 1.00 91.00 92 GLN A N 1
ATOM 702 C CA . GLN A 1 92 ? 14.590 -19.976 41.687 1.00 91.00 92 GLN A CA 1
ATOM 703 C C . GLN A 1 92 ? 15.165 -20.506 40.363 1.00 91.00 92 GLN A C 1
ATOM 705 O O . GLN A 1 92 ? 14.584 -21.394 39.731 1.00 91.00 92 GLN A O 1
ATOM 710 N N . TRP A 1 93 ? 16.314 -19.988 39.911 1.00 95.12 93 TRP A N 1
ATOM 711 C CA . TRP A 1 93 ? 16.968 -20.512 38.714 1.00 95.12 93 TRP A CA 1
ATOM 712 C C . TRP A 1 93 ? 17.448 -21.950 38.938 1.00 95.12 93 TRP A C 1
ATOM 714 O O . TRP A 1 93 ? 18.187 -22.254 39.873 1.00 95.12 93 TRP A O 1
ATOM 724 N N . SER A 1 94 ? 17.097 -22.832 38.004 1.00 93.69 94 SER A N 1
ATOM 725 C CA . SER A 1 94 ? 17.591 -24.205 37.952 1.00 93.69 94 SER A CA 1
ATOM 726 C C . SER A 1 94 ? 18.203 -24.489 36.581 1.00 93.69 94 SER A C 1
ATOM 728 O O . SER A 1 94 ? 17.604 -24.114 35.571 1.00 93.69 94 SER A O 1
ATOM 730 N N . PRO A 1 95 ? 19.322 -25.236 36.487 1.00 92.75 95 PRO A N 1
ATOM 731 C CA . PRO A 1 95 ? 19.876 -25.690 35.207 1.00 92.75 95 PRO A CA 1
ATOM 732 C C . PRO A 1 95 ? 18.897 -26.492 34.327 1.00 92.75 95 PRO A C 1
ATOM 734 O O . PRO A 1 95 ? 19.172 -26.707 33.143 1.00 92.75 95 PRO A O 1
ATOM 737 N N . ALA A 1 96 ? 17.772 -26.957 34.886 1.00 92.19 96 ALA A N 1
ATOM 738 C CA . ALA A 1 96 ? 16.685 -27.622 34.165 1.00 92.19 96 ALA A CA 1
ATOM 739 C C . ALA A 1 96 ? 15.719 -26.653 33.445 1.00 92.19 96 ALA A C 1
ATOM 741 O O . ALA A 1 96 ? 14.896 -27.097 32.635 1.00 92.19 96 ALA A O 1
ATOM 742 N N . LEU A 1 97 ? 15.789 -25.351 33.735 1.00 94.56 97 LEU A N 1
ATOM 743 C CA . LEU A 1 97 ? 15.044 -24.318 33.019 1.00 94.56 97 LEU A CA 1
ATOM 744 C C . LEU A 1 97 ? 15.699 -24.043 31.661 1.00 94.56 97 LEU A C 1
ATOM 746 O O . LEU A 1 97 ? 16.921 -24.104 31.517 1.00 94.56 97 LEU A O 1
ATOM 750 N N . THR A 1 98 ? 14.861 -23.778 30.661 1.00 94.12 98 THR A N 1
ATOM 751 C CA . THR A 1 98 ? 15.247 -23.493 29.271 1.00 94.12 98 THR A CA 1
ATOM 752 C C . THR A 1 98 ? 14.757 -22.105 28.885 1.00 94.12 98 THR A C 1
ATOM 754 O O . THR A 1 98 ? 13.836 -21.581 29.515 1.00 94.12 98 THR A O 1
ATOM 757 N N . ILE A 1 99 ? 15.319 -21.513 27.832 1.00 94.31 99 ILE A N 1
ATOM 758 C CA . ILE A 1 99 ? 14.868 -20.222 27.298 1.00 94.31 99 ILE A CA 1
ATOM 759 C C . ILE A 1 99 ? 13.385 -20.266 26.925 1.00 94.31 99 ILE A C 1
ATOM 761 O O . ILE A 1 99 ? 12.663 -19.333 27.248 1.00 94.31 99 ILE A O 1
ATOM 765 N N . SER A 1 100 ? 12.903 -21.375 26.355 1.00 88.50 100 SER A N 1
ATOM 766 C CA . SER A 1 100 ? 11.469 -21.569 26.088 1.00 88.50 100 SER A CA 1
ATOM 767 C C . SER A 1 100 ? 10.620 -21.408 27.361 1.00 88.50 100 SER A C 1
ATOM 769 O O . SER A 1 100 ? 9.695 -20.598 27.392 1.00 88.50 100 SER A O 1
ATOM 771 N N . LYS A 1 101 ? 10.996 -22.076 28.464 1.00 92.62 101 LYS A N 1
ATOM 772 C CA . LYS A 1 101 ? 10.299 -21.941 29.756 1.00 92.62 101 LYS A CA 1
ATOM 773 C C . LYS A 1 101 ? 10.391 -20.526 30.325 1.00 92.62 101 LYS A C 1
ATOM 775 O O . LYS A 1 101 ? 9.402 -20.027 30.844 1.00 92.62 101 LYS A O 1
ATOM 780 N N . VAL A 1 102 ? 11.548 -19.873 30.199 1.00 95.06 102 VAL A N 1
ATOM 781 C CA . VAL A 1 102 ? 11.732 -18.480 30.637 1.00 95.06 102 VAL A CA 1
ATOM 782 C C . VAL A 1 102 ? 10.778 -17.541 29.896 1.00 95.06 102 VAL A C 1
ATOM 784 O O . VAL A 1 102 ? 10.120 -16.726 30.536 1.00 95.06 102 VAL A O 1
ATOM 787 N N . LEU A 1 103 ? 10.667 -17.659 28.569 1.00 89.81 103 LEU A N 1
ATOM 788 C CA . LEU A 1 103 ? 9.777 -16.814 27.764 1.00 89.81 103 LEU A CA 1
ATOM 789 C C . LEU A 1 103 ? 8.300 -17.053 28.094 1.00 89.81 103 LEU A C 1
ATOM 791 O O . LEU A 1 103 ? 7.546 -16.090 28.220 1.00 89.81 103 L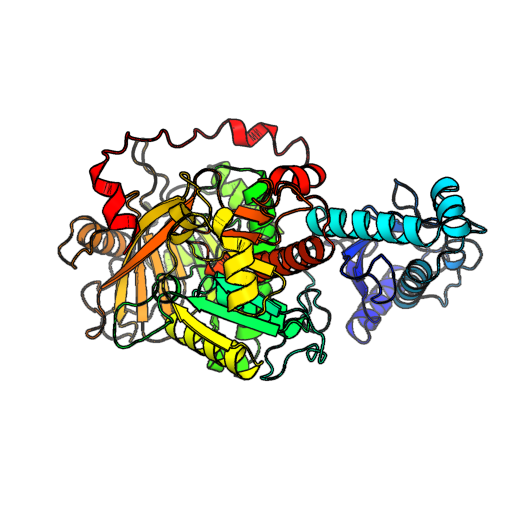EU A O 1
ATOM 795 N N . LEU A 1 104 ? 7.905 -18.309 28.318 1.00 88.44 104 LEU A N 1
ATOM 796 C CA . LEU A 1 104 ? 6.550 -18.649 28.762 1.00 88.44 104 LEU A CA 1
ATOM 797 C C . LEU A 1 104 ? 6.232 -18.063 30.144 1.00 88.44 104 LEU A C 1
ATOM 799 O O . LEU A 1 104 ? 5.150 -17.515 30.339 1.00 88.44 104 LEU A O 1
ATOM 803 N N . SER A 1 105 ? 7.176 -18.108 31.088 1.00 93.31 105 SER A N 1
ATOM 804 C CA . SER A 1 105 ? 7.003 -17.473 32.400 1.00 93.31 105 SER A CA 1
ATOM 805 C C . SER A 1 105 ? 6.887 -15.950 32.300 1.00 93.31 105 SER A C 1
ATOM 807 O O . SER A 1 105 ? 6.091 -15.357 33.022 1.00 93.31 105 SER A O 1
ATOM 809 N N . ILE A 1 106 ? 7.618 -15.309 31.381 1.00 94.19 106 ILE A N 1
ATOM 810 C CA . ILE A 1 106 ? 7.461 -13.870 31.120 1.00 94.19 106 ILE A CA 1
ATOM 811 C C . ILE A 1 106 ? 6.078 -13.579 30.521 1.00 94.19 106 ILE A C 1
ATOM 813 O O . ILE A 1 106 ? 5.441 -12.624 30.951 1.00 94.19 106 ILE A O 1
ATOM 817 N N . CYS A 1 107 ? 5.579 -14.398 29.590 1.00 86.81 107 CYS A N 1
ATOM 818 C CA . CYS A 1 107 ? 4.223 -14.238 29.048 1.00 86.81 107 CYS A CA 1
ATOM 819 C C . CYS A 1 107 ? 3.153 -14.371 30.132 1.00 86.81 107 CYS A C 1
ATOM 821 O O . CYS A 1 107 ? 2.265 -13.531 30.213 1.00 86.81 107 CYS A O 1
ATOM 823 N N . SER A 1 108 ? 3.276 -15.378 30.999 1.00 90.56 108 SER A N 1
ATOM 824 C CA . SER A 1 108 ? 2.367 -15.554 32.134 1.00 90.56 108 SER A CA 1
ATOM 825 C C . SER A 1 108 ? 2.396 -14.349 33.074 1.00 90.56 108 SER A C 1
ATOM 827 O O . SER A 1 108 ? 1.342 -13.917 33.518 1.00 90.56 108 SER A O 1
ATOM 829 N N . MET A 1 109 ? 3.570 -13.761 33.322 1.00 93.88 109 MET A N 1
ATOM 830 C CA . MET A 1 109 ? 3.695 -12.538 34.121 1.00 93.88 109 MET A CA 1
ATOM 831 C C . MET A 1 109 ? 3.017 -11.329 33.453 1.00 93.88 109 MET A C 1
ATOM 833 O O . MET A 1 109 ? 2.487 -10.482 34.161 1.00 93.88 109 MET A O 1
ATOM 837 N N . LEU A 1 110 ? 3.015 -11.237 32.115 1.00 92.06 110 LEU A N 1
ATOM 838 C CA . LEU A 1 110 ? 2.299 -10.172 31.399 1.00 92.06 110 LEU A CA 1
ATOM 839 C C . LEU A 1 110 ? 0.775 -10.296 31.541 1.00 92.06 110 LEU A C 1
ATOM 841 O O . LEU A 1 110 ? 0.093 -9.273 31.592 1.00 92.06 110 LEU A O 1
ATOM 845 N N . THR A 1 111 ? 0.243 -11.518 31.596 1.00 87.19 111 THR A N 1
ATOM 846 C CA . THR A 1 111 ? -1.186 -11.757 31.857 1.00 87.19 111 THR A CA 1
ATOM 847 C C . THR A 1 111 ? -1.520 -11.521 33.331 1.00 87.19 111 THR A C 1
ATOM 849 O O . THR A 1 111 ? -2.461 -10.790 33.637 1.00 87.19 111 THR A O 1
ATOM 852 N N . ASP A 1 112 ? -0.696 -12.053 34.237 1.00 90.75 112 ASP A N 1
ATOM 853 C CA . ASP A 1 112 ? -0.889 -11.993 35.685 1.00 90.75 112 ASP A CA 1
ATOM 854 C C . ASP A 1 112 ? 0.311 -11.324 36.391 1.00 90.75 112 ASP A C 1
ATOM 856 O O . ASP A 1 112 ? 1.197 -12.009 36.919 1.00 90.75 112 ASP A O 1
ATOM 860 N N . PRO A 1 113 ? 0.364 -9.976 36.438 1.00 91.38 113 PRO A N 1
ATOM 861 C CA . PRO A 1 113 ? 1.398 -9.260 37.178 1.00 91.38 113 PRO A CA 1
ATOM 862 C C . PRO A 1 113 ? 1.411 -9.641 38.662 1.00 91.38 113 PRO A C 1
ATOM 864 O O . PRO A 1 113 ? 0.350 -9.804 39.268 1.00 91.38 113 PRO A O 1
ATOM 867 N N . ASN A 1 114 ? 2.598 -9.683 39.277 1.00 90.25 114 ASN A N 1
ATOM 868 C CA . ASN A 1 114 ? 2.759 -9.889 40.719 1.00 90.25 114 ASN A CA 1
ATOM 869 C C . ASN A 1 114 ? 2.900 -8.532 41.434 1.00 90.25 114 ASN A C 1
ATOM 871 O O . ASN A 1 114 ? 3.990 -7.953 41.448 1.00 90.25 114 ASN A O 1
ATOM 875 N N . PRO A 1 115 ? 1.841 -7.986 42.049 1.00 88.38 115 PRO A N 1
ATOM 876 C CA . PRO A 1 115 ? 1.887 -6.641 42.599 1.00 88.38 115 PRO A CA 1
ATOM 877 C C . PRO A 1 115 ? 2.455 -6.601 44.033 1.00 88.38 115 PRO A C 1
ATOM 879 O O . PRO A 1 115 ? 2.491 -5.524 44.631 1.00 88.38 115 PRO A O 1
ATOM 882 N N . ASP A 1 116 ? 2.867 -7.746 44.593 1.00 88.25 116 ASP A N 1
ATOM 883 C CA . ASP A 1 116 ? 3.533 -7.858 45.901 1.00 88.25 116 ASP A CA 1
ATOM 884 C C . ASP A 1 116 ? 5.066 -7.813 45.793 1.00 88.25 116 ASP A C 1
ATOM 886 O O . ASP A 1 116 ? 5.731 -7.474 46.769 1.00 88.25 116 ASP A O 1
ATOM 890 N N . ASP A 1 117 ? 5.617 -8.051 44.596 1.00 87.56 117 ASP A N 1
ATOM 891 C CA . ASP A 1 117 ? 7.039 -7.853 44.272 1.00 87.56 117 ASP A CA 1
ATOM 892 C C . ASP A 1 117 ? 7.242 -6.966 43.015 1.00 87.56 117 ASP A C 1
ATOM 894 O O . ASP A 1 117 ? 7.748 -7.418 41.977 1.00 87.56 117 ASP A O 1
ATOM 898 N N . PRO A 1 118 ? 6.788 -5.694 43.031 1.00 90.00 118 PRO A N 1
ATOM 899 C CA . PRO A 1 118 ? 6.877 -4.820 41.868 1.00 90.00 118 PRO A CA 1
ATOM 900 C C . PRO A 1 118 ? 8.242 -4.130 41.745 1.00 90.00 118 PRO A C 1
ATOM 902 O O . PRO A 1 118 ? 8.829 -3.685 42.729 1.00 90.00 118 PRO A O 1
ATOM 905 N N . LEU A 1 119 ? 8.702 -3.911 40.508 1.00 88.62 119 LEU A N 1
ATOM 906 C CA . LEU A 1 119 ? 9.810 -2.976 40.244 1.00 88.62 119 LEU A CA 1
ATOM 907 C C . LEU A 1 119 ? 9.342 -1.529 40.140 1.00 88.62 119 LEU A C 1
ATOM 909 O O . LEU A 1 119 ? 10.157 -0.616 40.264 1.00 88.62 119 LEU A O 1
ATOM 913 N N . VAL A 1 120 ? 8.053 -1.322 39.868 1.00 90.56 120 VAL A N 1
ATOM 914 C CA . VAL A 1 120 ? 7.447 0.002 39.739 1.00 90.56 120 VAL A CA 1
ATOM 915 C C . VAL A 1 120 ? 6.254 0.092 40.698 1.00 90.56 120 VAL A C 1
ATOM 917 O O . VAL A 1 120 ? 5.131 -0.255 40.316 1.00 90.56 120 VAL A O 1
ATOM 920 N N . PRO A 1 121 ? 6.479 0.537 41.953 1.00 90.62 121 PRO A N 1
ATOM 921 C CA . PRO A 1 121 ? 5.450 0.563 42.994 1.00 90.62 121 PRO A CA 1
ATOM 922 C C . PRO A 1 121 ? 4.194 1.346 42.604 1.00 90.62 121 PRO A C 1
ATOM 924 O O . PRO A 1 121 ? 3.090 0.907 42.908 1.00 90.62 121 PRO A O 1
ATOM 927 N N . ASP A 1 122 ? 4.343 2.448 41.865 1.00 88.56 122 ASP A N 1
ATOM 928 C CA . ASP A 1 122 ? 3.213 3.280 41.436 1.00 88.56 122 ASP A CA 1
ATOM 929 C C . ASP A 1 122 ? 2.268 2.534 40.483 1.00 88.56 122 ASP A C 1
ATOM 931 O O . ASP A 1 122 ? 1.046 2.609 40.622 1.00 88.56 122 ASP A O 1
ATOM 935 N N . ILE A 1 123 ? 2.822 1.761 39.540 1.00 92.00 123 ILE A N 1
ATOM 936 C CA . ILE A 1 123 ? 2.025 0.952 38.606 1.00 92.00 123 ILE A CA 1
ATOM 937 C C . ILE A 1 123 ? 1.345 -0.193 39.365 1.00 92.00 123 ILE A C 1
ATOM 939 O O . ILE A 1 123 ? 0.178 -0.482 39.116 1.00 92.00 123 ILE A O 1
ATOM 943 N N . ALA A 1 124 ? 2.038 -0.816 40.323 1.00 91.44 124 ALA A N 1
ATOM 944 C CA . ALA A 1 124 ? 1.467 -1.868 41.165 1.00 91.44 124 ALA A CA 1
ATOM 945 C C . ALA A 1 124 ? 0.337 -1.350 42.067 1.00 91.44 124 ALA A C 1
ATOM 947 O O . ALA A 1 124 ? -0.694 -2.007 42.213 1.00 91.44 124 ALA A O 1
ATOM 948 N N . HIS A 1 125 ? 0.498 -0.153 42.636 1.00 92.19 125 HIS A N 1
ATOM 949 C CA . HIS A 1 125 ? -0.550 0.514 43.399 1.00 92.19 125 HIS A CA 1
ATOM 950 C C . HIS A 1 125 ? -1.767 0.780 42.511 1.00 92.19 125 HIS A C 1
ATOM 952 O O . HIS A 1 125 ? -2.888 0.452 42.900 1.00 92.19 125 HIS A O 1
ATOM 958 N N . LEU A 1 126 ? -1.566 1.320 41.303 1.00 91.62 126 LEU A N 1
ATOM 959 C CA . LEU A 1 126 ? -2.650 1.543 40.345 1.00 91.62 126 LEU A CA 1
ATOM 960 C C . LEU A 1 126 ? -3.340 0.226 39.958 1.00 91.62 126 LEU A C 1
ATOM 962 O O . LEU A 1 126 ? -4.560 0.146 39.998 1.00 91.62 126 LEU A O 1
ATOM 966 N N . TYR A 1 127 ? -2.577 -0.835 39.694 1.00 92.69 127 TYR A N 1
ATOM 967 C CA . TYR A 1 127 ? -3.093 -2.176 39.395 1.00 92.69 127 TYR A CA 1
ATOM 968 C C . TYR A 1 127 ? -3.977 -2.759 40.513 1.00 92.69 127 TYR A C 1
ATOM 970 O O . TYR A 1 127 ? -4.970 -3.435 40.222 1.00 92.69 127 TYR A O 1
ATOM 978 N N . LYS A 1 128 ? -3.629 -2.499 41.785 1.00 93.19 128 LYS A N 1
ATOM 979 C CA . LYS A 1 128 ? -4.396 -2.928 42.969 1.00 93.19 128 LYS A CA 1
ATOM 980 C C . LYS A 1 128 ? -5.626 -2.053 43.242 1.00 93.19 128 LYS A C 1
ATOM 982 O O . LYS A 1 128 ? -6.622 -2.568 43.738 1.00 93.19 128 LYS A O 1
ATOM 987 N N 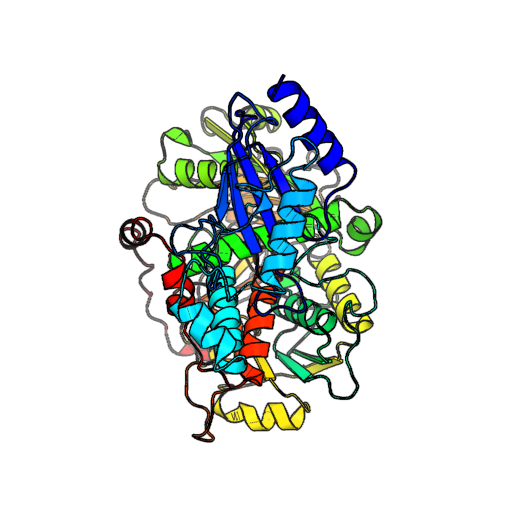. THR A 1 129 ? -5.552 -0.750 42.967 1.00 94.94 129 THR A N 1
ATOM 988 C CA . THR A 1 129 ? -6.578 0.230 43.383 1.00 94.94 129 THR A CA 1
ATOM 989 C C . THR A 1 129 ? -7.565 0.621 42.286 1.00 94.94 129 THR A C 1
ATOM 991 O O . THR A 1 129 ? -8.715 0.915 42.595 1.00 94.94 129 THR A O 1
ATOM 994 N N . ASP A 1 130 ? -7.150 0.597 41.019 1.00 92.94 130 ASP A N 1
ATOM 995 C CA . ASP A 1 130 ? -7.967 0.952 39.856 1.00 92.94 130 ASP A CA 1
ATOM 996 C C . ASP A 1 130 ? -7.519 0.133 38.635 1.00 92.94 130 ASP A C 1
ATOM 998 O O . ASP A 1 130 ? -6.725 0.565 37.789 1.00 92.94 130 ASP A O 1
ATOM 1002 N N . ARG A 1 131 ? -8.034 -1.102 38.563 1.00 91.00 131 ARG A N 1
ATOM 1003 C CA . ARG A 1 131 ? -7.685 -2.053 37.503 1.00 91.00 131 ARG A CA 1
ATOM 1004 C C . ARG A 1 131 ? -8.029 -1.516 36.114 1.00 91.00 131 ARG A C 1
ATOM 1006 O O . ARG A 1 131 ? -7.219 -1.650 35.201 1.00 91.00 131 ARG A O 1
ATOM 1013 N N . ALA A 1 132 ? -9.190 -0.879 35.965 1.00 87.62 132 ALA A N 1
ATOM 1014 C CA . ALA A 1 132 ? -9.663 -0.367 34.683 1.00 87.62 132 ALA A CA 1
ATOM 1015 C C . ALA A 1 132 ? -8.728 0.716 34.130 1.00 87.62 132 ALA A C 1
ATOM 1017 O O . ALA A 1 132 ? -8.347 0.674 32.958 1.00 87.62 132 ALA A O 1
ATOM 1018 N N . ARG A 1 133 ? -8.288 1.655 34.976 1.00 85.12 133 ARG A N 1
ATOM 1019 C CA . ARG A 1 133 ? -7.347 2.704 34.568 1.00 85.12 133 ARG A CA 1
ATOM 1020 C C . ARG A 1 133 ? -5.950 2.167 34.281 1.00 85.12 133 ARG A C 1
ATOM 1022 O O . ARG A 1 133 ? -5.309 2.648 33.341 1.00 85.12 133 ARG A O 1
ATOM 1029 N N . TYR A 1 134 ? -5.475 1.190 35.056 1.00 93.06 134 TYR A N 1
ATOM 1030 C CA . TYR A 1 134 ? -4.228 0.489 34.745 1.00 93.06 134 TYR A CA 1
ATOM 1031 C C . TYR A 1 134 ? -4.302 -0.146 33.355 1.00 93.06 134 TYR A C 1
ATOM 1033 O O . TYR A 1 134 ? -3.435 0.122 32.526 1.00 93.06 134 TYR A O 1
ATOM 1041 N N . GLU A 1 135 ? -5.347 -0.928 33.076 1.00 89.44 135 GLU A N 1
ATOM 1042 C CA . GLU A 1 135 ? -5.482 -1.615 31.795 1.00 89.44 135 GLU A CA 1
ATOM 1043 C C . GLU A 1 135 ? -5.617 -0.630 30.636 1.00 89.44 135 GLU A C 1
ATOM 1045 O O . GLU A 1 135 ? -4.966 -0.813 29.613 1.00 89.44 135 GLU A O 1
ATOM 1050 N N . ALA A 1 136 ? -6.388 0.450 30.796 1.00 78.94 136 ALA A N 1
ATOM 1051 C CA . ALA A 1 136 ? -6.486 1.505 29.789 1.00 78.94 136 ALA A CA 1
ATOM 1052 C C . ALA A 1 136 ? -5.118 2.146 29.500 1.00 78.94 136 ALA A C 1
ATOM 1054 O O . ALA A 1 136 ? -4.749 2.333 28.343 1.00 78.94 136 ALA A O 1
ATOM 1055 N N . THR A 1 137 ? -4.327 2.423 30.541 1.00 80.25 137 THR A N 1
ATOM 1056 C CA . THR A 1 137 ? -2.981 3.004 30.399 1.00 80.25 137 THR A CA 1
ATOM 1057 C C . THR A 1 137 ? -1.998 2.014 29.772 1.00 80.25 137 THR A C 1
ATOM 1059 O O . THR A 1 137 ? -1.191 2.402 28.929 1.00 80.25 137 THR A O 1
ATOM 1062 N N . ALA A 1 138 ? -2.067 0.737 30.152 1.00 86.88 138 ALA A N 1
ATOM 1063 C CA . ALA A 1 138 ? -1.233 -0.324 29.601 1.00 86.88 138 ALA A CA 1
ATOM 1064 C C . ALA A 1 138 ? -1.572 -0.609 28.129 1.00 86.88 138 ALA A C 1
ATOM 1066 O O . ALA A 1 138 ? -0.648 -0.737 27.326 1.00 86.88 138 ALA A O 1
ATOM 1067 N N . ARG A 1 139 ? -2.859 -0.612 27.751 1.00 83.69 139 ARG A N 1
ATOM 1068 C CA . ARG A 1 139 ? -3.309 -0.690 26.349 1.00 83.69 139 ARG A CA 1
ATOM 1069 C C . ARG A 1 139 ? -2.833 0.514 25.554 1.00 83.69 139 ARG A C 1
ATOM 1071 O O . ARG A 1 139 ? -2.255 0.345 24.491 1.00 83.69 139 ARG A O 1
ATOM 1078 N N . GLU A 1 140 ? -2.987 1.719 26.098 1.00 76.00 140 GLU A N 1
ATOM 1079 C CA . GLU A 1 140 ? -2.502 2.958 25.482 1.00 76.00 140 GLU A CA 1
ATOM 1080 C C . GLU A 1 140 ? -0.988 2.924 25.234 1.00 76.00 140 GLU A C 1
ATOM 1082 O O . GLU A 1 140 ? -0.520 3.268 24.150 1.00 76.00 140 GLU A O 1
ATOM 1087 N N . TRP A 1 141 ? -0.210 2.489 26.228 1.00 78.62 141 TRP A N 1
ATOM 1088 C CA . TRP A 1 141 ? 1.236 2.318 26.091 1.00 78.62 141 TRP A CA 1
ATOM 1089 C C . TRP A 1 141 ? 1.581 1.251 25.062 1.00 78.62 141 TRP A C 1
ATOM 1091 O O . TRP A 1 141 ? 2.422 1.496 24.204 1.00 78.62 141 TRP A O 1
ATOM 1101 N N . THR A 1 142 ? 0.921 0.097 25.116 1.00 74.12 142 THR A N 1
ATOM 1102 C CA . THR A 1 142 ? 1.123 -0.993 24.158 1.00 74.12 142 THR A CA 1
ATOM 1103 C C . THR A 1 142 ? 0.811 -0.538 22.742 1.00 74.12 142 THR A C 1
ATOM 1105 O O . THR A 1 142 ? 1.611 -0.792 21.849 1.00 74.12 142 THR A O 1
ATOM 1108 N N . ARG A 1 143 ? -0.281 0.208 22.541 1.00 61.78 143 ARG A N 1
ATOM 1109 C CA . ARG A 1 143 ? -0.659 0.783 21.248 1.00 61.78 143 ARG A CA 1
ATOM 1110 C C . ARG A 1 143 ? 0.403 1.758 20.763 1.00 61.78 143 ARG A C 1
ATOM 1112 O O . ARG A 1 143 ? 0.897 1.574 19.657 1.00 61.78 143 ARG A O 1
ATOM 1119 N N . LYS A 1 144 ? 0.819 2.717 21.605 1.00 58.56 144 LYS A N 1
ATOM 1120 C CA . LYS A 1 144 ? 1.888 3.694 21.311 1.00 58.56 144 LYS A CA 1
ATOM 1121 C C . LYS A 1 144 ? 3.199 3.025 20.933 1.00 58.56 144 LYS A C 1
ATOM 1123 O O . LYS A 1 144 ? 3.861 3.431 19.993 1.00 58.56 144 LYS A O 1
ATOM 1128 N N . ILE A 1 145 ? 3.577 1.991 21.670 1.00 53.84 145 ILE A N 1
ATOM 1129 C CA . ILE A 1 145 ? 4.798 1.222 21.449 1.00 53.84 145 ILE A CA 1
ATOM 1130 C C . ILE A 1 145 ? 4.671 0.340 20.208 1.00 53.84 145 ILE A C 1
ATOM 1132 O O . ILE A 1 145 ? 5.631 0.247 19.461 1.00 53.84 145 ILE A O 1
ATOM 1136 N N . HIS A 1 146 ? 3.506 -0.230 19.908 1.00 46.97 146 HIS A N 1
ATOM 1137 C CA . HIS A 1 146 ? 3.247 -0.920 18.640 1.00 46.97 146 HIS A CA 1
ATOM 1138 C C . HIS A 1 146 ? 3.342 0.049 17.447 1.00 46.97 146 HIS A C 1
ATOM 1140 O O . HIS A 1 146 ? 3.899 -0.290 16.403 1.00 46.97 146 HIS A O 1
ATOM 1146 N N . THR A 1 147 ? 2.906 1.299 17.631 1.00 41.03 147 THR A N 1
ATOM 1147 C CA . THR A 1 147 ? 3.101 2.381 16.653 1.00 41.03 147 THR A CA 1
ATOM 1148 C C . THR A 1 147 ? 4.530 2.934 16.625 1.00 41.03 147 THR A C 1
ATOM 1150 O O . THR A 1 147 ? 4.884 3.582 15.640 1.00 41.03 147 THR A O 1
ATOM 1153 N N . SER A 1 148 ? 5.376 2.652 17.627 1.00 37.69 148 SER A N 1
ATOM 1154 C CA . SER A 1 148 ? 6.686 3.300 17.819 1.00 37.69 148 SER A CA 1
ATOM 1155 C C . SER A 1 148 ? 7.922 2.378 17.802 1.00 37.69 148 SER A C 1
ATOM 1157 O O . SER A 1 148 ? 9.021 2.809 17.466 1.00 37.69 148 SER A O 1
ATOM 1159 N N . SER A 1 149 ? 7.792 1.089 18.113 1.00 34.88 149 SER A N 1
ATOM 1160 C CA . SER A 1 149 ? 8.910 0.185 18.416 1.00 34.88 149 SER A CA 1
ATOM 1161 C C . SER A 1 149 ? 9.006 -0.986 17.430 1.00 34.88 149 SER A C 1
ATOM 1163 O O . SER A 1 149 ? 8.376 -2.022 17.603 1.00 34.88 149 SER A O 1
ATOM 1165 N N . LEU A 1 150 ? 9.842 -0.791 16.405 1.00 39.78 150 LEU A N 1
ATOM 1166 C CA . LEU A 1 150 ? 10.736 -1.767 15.755 1.00 39.78 150 LEU A CA 1
ATOM 1167 C C . LEU A 1 150 ? 10.317 -3.248 15.779 1.00 39.78 150 LEU A C 1
ATOM 1169 O O . LEU A 1 150 ? 10.827 -3.996 16.598 1.00 39.78 150 LEU A O 1
ATOM 1173 N N . ILE A 1 151 ? 9.534 -3.720 14.806 1.00 39.88 151 ILE A N 1
ATOM 1174 C CA . ILE A 1 151 ? 9.502 -5.154 14.464 1.00 39.88 151 ILE A CA 1
ATOM 1175 C C . ILE A 1 151 ? 10.877 -5.513 13.846 1.00 39.88 151 ILE A C 1
ATOM 1177 O O . ILE A 1 151 ? 11.208 -4.946 12.805 1.00 39.88 151 ILE A O 1
ATOM 1181 N N . PRO A 1 152 ? 11.712 -6.413 14.410 1.00 35.47 152 PRO A N 1
ATOM 1182 C CA . PRO A 1 152 ? 12.859 -6.974 13.734 1.00 35.47 152 PRO A CA 1
ATOM 1183 C C . PRO A 1 152 ? 12.330 -7.821 12.590 1.00 35.47 152 PRO A C 1
ATOM 1185 O O . PRO A 1 152 ? 11.722 -8.880 12.749 1.00 35.47 152 PRO A O 1
ATOM 1188 N N . LEU A 1 153 ? 12.612 -7.294 11.414 1.00 38.00 153 LEU A N 1
ATOM 1189 C CA . LEU A 1 153 ? 12.157 -7.711 10.100 1.00 38.00 153 LEU A CA 1
ATOM 1190 C C . LEU A 1 153 ? 12.554 -9.148 9.708 1.00 38.00 153 LEU A C 1
ATOM 1192 O O . LEU A 1 153 ? 12.136 -9.664 8.678 1.00 38.00 153 LEU A O 1
ATOM 1196 N N . ALA A 1 154 ? 13.365 -9.815 10.530 1.00 34.50 154 ALA A N 1
ATOM 1197 C CA . ALA A 1 154 ? 13.977 -11.099 10.215 1.00 34.50 154 ALA A CA 1
ATOM 1198 C C . ALA A 1 154 ? 13.143 -12.336 10.610 1.00 34.50 154 ALA A C 1
ATOM 1200 O O . ALA A 1 154 ? 13.501 -13.436 10.196 1.00 34.50 154 ALA A O 1
ATOM 1201 N N . THR A 1 155 ? 12.065 -12.213 11.403 1.00 36.97 155 THR A N 1
ATOM 1202 C CA . THR A 1 155 ? 11.416 -13.394 12.036 1.00 36.97 155 THR A CA 1
ATOM 1203 C C . THR A 1 155 ? 9.892 -13.505 11.885 1.00 36.97 155 THR A C 1
ATOM 1205 O O . THR A 1 155 ? 9.260 -14.272 12.607 1.00 36.97 155 THR A O 1
ATOM 1208 N N . MET A 1 156 ? 9.268 -12.815 10.922 1.00 36.69 156 MET A N 1
ATOM 1209 C CA . MET A 1 156 ? 7.816 -12.943 10.712 1.00 36.69 156 MET A CA 1
ATOM 1210 C C . MET A 1 156 ? 7.412 -14.347 10.208 1.00 36.69 156 MET A C 1
ATOM 1212 O O . MET A 1 156 ? 7.669 -14.696 9.055 1.00 36.69 156 MET A O 1
ATOM 1216 N N . SER A 1 157 ? 6.726 -15.120 11.060 1.00 34.81 157 SER A N 1
ATOM 1217 C CA . SER A 1 157 ? 5.893 -16.275 10.681 1.00 34.81 157 SER A CA 1
ATOM 1218 C C . SER A 1 157 ? 4.425 -15.841 10.622 1.00 34.81 157 SER A C 1
ATOM 1220 O O . SER A 1 157 ? 3.944 -15.175 11.540 1.00 34.81 157 SER A O 1
ATOM 1222 N N . LEU A 1 158 ? 3.706 -16.187 9.545 1.00 36.12 158 LEU A N 1
ATOM 1223 C CA . LEU A 1 158 ? 2.331 -15.715 9.331 1.00 36.12 158 LEU A CA 1
ATOM 1224 C C . LEU A 1 158 ? 1.278 -16.416 10.193 1.00 36.12 158 LEU A C 1
ATOM 1226 O O . LEU A 1 158 ? 0.229 -15.830 10.431 1.00 36.12 158 LEU A O 1
ATOM 1230 N N . GLU A 1 159 ? 1.572 -17.600 10.727 1.00 32.12 159 GLU A N 1
ATOM 1231 C CA . GLU A 1 159 ? 0.652 -18.319 11.623 1.00 32.12 159 GLU A CA 1
ATOM 1232 C C . GLU A 1 159 ? 0.537 -17.662 13.012 1.00 32.12 159 GLU A C 1
ATOM 1234 O O . GLU A 1 159 ? -0.422 -17.910 13.735 1.00 32.12 159 GLU A O 1
ATOM 1239 N N . ALA A 1 160 ? 1.477 -16.774 13.362 1.00 33.47 160 ALA A N 1
ATOM 1240 C CA . ALA A 1 160 ? 1.498 -16.002 14.608 1.00 33.47 160 ALA A CA 1
ATOM 1241 C C . ALA A 1 160 ? 1.330 -14.482 14.377 1.00 33.47 160 ALA A C 1
ATOM 1243 O O . ALA A 1 160 ? 1.705 -13.675 15.230 1.00 33.47 160 ALA A O 1
ATOM 1244 N N . SER A 1 161 ? 0.838 -14.067 13.201 1.00 40.16 161 SER A N 1
ATOM 1245 C CA . SER A 1 161 ? 0.904 -12.666 12.769 1.00 40.16 161 SER A CA 1
ATOM 1246 C C . SER A 1 161 ? -0.145 -11.763 13.439 1.00 40.16 161 SER A C 1
ATOM 1248 O O . SER A 1 161 ? -1.335 -12.083 13.401 1.00 40.16 161 SER A O 1
ATOM 1250 N N . PRO A 1 162 ? 0.242 -10.567 13.932 1.00 39.91 162 PRO A N 1
ATOM 1251 C CA . PRO A 1 162 ? -0.687 -9.551 14.435 1.00 39.91 162 PRO A CA 1
ATOM 1252 C C . PRO A 1 162 ? -1.582 -8.951 13.340 1.00 39.91 162 PRO A C 1
ATOM 1254 O O . PRO A 1 162 ? -2.463 -8.154 13.647 1.00 39.91 162 PRO A O 1
ATOM 1257 N N . LEU A 1 163 ? -1.392 -9.318 12.063 1.00 46.59 163 LEU A N 1
ATOM 1258 C CA . LEU A 1 163 ? -2.285 -8.863 11.000 1.00 46.59 163 LEU A CA 1
ATOM 1259 C C . LEU A 1 163 ? -3.692 -9.462 11.097 1.00 46.59 163 LEU A C 1
ATOM 1261 O O . LEU A 1 163 ? -4.603 -8.893 10.507 1.00 46.59 163 LEU A O 1
ATOM 1265 N N . HIS A 1 164 ? -3.873 -10.601 11.782 1.00 56.44 164 HIS A N 1
ATOM 1266 C CA . HIS A 1 164 ? -5.117 -11.384 11.756 1.00 56.44 164 HIS A CA 1
ATOM 1267 C C . HIS A 1 164 ? -5.629 -11.707 10.338 1.00 56.44 164 HIS A C 1
ATOM 1269 O O . HIS A 1 164 ? -6.741 -12.190 10.207 1.00 56.44 164 HIS A O 1
ATOM 1275 N N . ILE A 1 165 ? -4.844 -11.491 9.275 1.00 66.75 165 ILE A N 1
ATOM 1276 C CA . ILE A 1 165 ? -5.273 -11.788 7.910 1.00 66.75 165 ILE A CA 1
ATOM 1277 C C . ILE A 1 165 ? -5.141 -13.281 7.629 1.00 66.75 165 ILE A C 1
ATOM 1279 O O . ILE A 1 165 ? -4.104 -13.891 7.901 1.00 66.75 165 ILE A O 1
ATOM 1283 N N . ASN A 1 166 ? -6.169 -13.862 7.027 1.00 75.25 166 ASN A N 1
ATOM 1284 C CA . ASN A 1 166 ? -6.111 -15.202 6.470 1.00 75.25 166 ASN A CA 1
ATOM 1285 C C . ASN A 1 166 ? -6.502 -15.180 4.987 1.00 75.25 166 ASN A C 1
ATOM 1287 O O . ASN A 1 166 ? -7.206 -14.290 4.503 1.00 75.25 166 ASN A O 1
ATOM 1291 N N . PHE A 1 167 ? -6.066 -16.207 4.268 1.00 81.94 167 PHE A N 1
ATOM 1292 C CA . PHE A 1 167 ? -6.326 -16.370 2.838 1.00 81.94 167 PHE A CA 1
ATOM 1293 C C . PHE A 1 167 ? -7.560 -17.232 2.543 1.00 81.94 167 PHE A C 1
ATOM 1295 O O . PHE A 1 167 ? -7.880 -17.479 1.378 1.00 81.94 167 PHE A O 1
ATOM 1302 N N . ASP A 1 168 ? -8.258 -17.680 3.586 1.00 79.88 168 ASP A N 1
ATOM 1303 C CA . ASP A 1 168 ? -9.481 -18.452 3.464 1.00 79.88 168 ASP A CA 1
ATOM 1304 C C . ASP A 1 168 ? -10.641 -17.563 3.031 1.00 79.88 168 ASP A C 1
ATOM 1306 O O . ASP A 1 168 ? -10.716 -16.370 3.320 1.00 79.88 168 ASP A O 1
ATOM 1310 N N . ARG A 1 169 ? -11.626 -18.182 2.381 1.00 87.88 169 ARG A N 1
ATOM 1311 C CA . ARG A 1 169 ? -12.864 -17.498 1.984 1.00 87.88 169 ARG A CA 1
ATOM 1312 C C . ARG A 1 169 ? -13.675 -16.989 3.171 1.00 87.88 169 ARG A C 1
ATOM 1314 O O . ARG A 1 169 ? -14.548 -16.160 2.984 1.00 87.88 169 ARG A O 1
ATOM 1321 N N . ARG A 1 170 ? -13.430 -17.503 4.376 1.00 86.31 170 ARG A N 1
ATOM 1322 C CA . ARG A 1 170 ? -14.120 -17.069 5.593 1.00 86.31 170 ARG A CA 1
ATOM 1323 C C . ARG A 1 170 ? -13.245 -16.089 6.372 1.00 86.31 170 ARG A C 1
ATOM 1325 O O . ARG A 1 170 ? -12.021 -16.239 6.350 1.00 86.31 170 ARG A O 1
ATOM 1332 N N . PRO A 1 171 ? -13.853 -15.124 7.076 1.00 86.62 171 PRO A N 1
ATOM 1333 C CA . PRO A 1 171 ? -13.139 -14.295 8.033 1.00 86.62 171 PRO A CA 1
ATOM 1334 C C . PRO A 1 171 ? -12.345 -15.119 9.051 1.00 86.62 171 PRO A C 1
ATOM 1336 O O . PRO A 1 171 ? -12.815 -16.176 9.479 1.00 86.62 171 PRO A O 1
ATOM 1339 N N . PHE A 1 172 ? -11.169 -14.636 9.456 1.00 80.06 172 PHE A N 1
ATOM 1340 C CA . PHE A 1 172 ? -10.383 -15.242 10.540 1.00 80.06 172 PHE A CA 1
ATOM 1341 C C . PHE A 1 172 ? -11.147 -15.215 11.864 1.00 80.06 172 PHE A C 1
ATOM 1343 O O . PHE A 1 172 ? -11.274 -16.241 12.532 1.00 80.06 172 PHE A O 1
ATOM 1350 N N . ILE A 1 173 ? -11.731 -14.065 12.192 1.00 82.88 173 ILE A N 1
ATOM 1351 C CA . ILE A 1 173 ? -12.720 -13.915 13.255 1.00 82.88 173 ILE A CA 1
ATOM 1352 C C . ILE A 1 173 ? -14.076 -13.711 12.585 1.00 82.88 173 ILE A C 1
ATOM 1354 O O . ILE A 1 173 ? -14.278 -12.744 11.855 1.00 82.88 173 ILE A O 1
ATOM 1358 N N . ALA A 1 174 ? -15.017 -14.626 12.815 1.00 86.75 174 ALA A N 1
ATOM 1359 C CA . ALA A 1 174 ? -16.371 -14.471 12.297 1.00 86.75 174 ALA A CA 1
ATOM 1360 C C . ALA A 1 174 ? -17.072 -13.275 12.977 1.00 86.75 174 ALA A C 1
ATOM 1362 O O . ALA A 1 174 ? -17.010 -13.169 14.206 1.00 86.75 174 ALA A O 1
ATOM 1363 N N . PRO A 1 175 ? -17.763 -12.398 12.224 1.00 92.50 175 PRO A N 1
ATOM 1364 C CA . PRO A 1 175 ? -18.467 -11.265 12.812 1.00 92.50 175 PRO A CA 1
ATOM 1365 C C . PRO A 1 175 ? -19.639 -11.738 13.679 1.00 92.50 175 PRO A C 1
ATOM 1367 O O . PRO A 1 175 ? -20.426 -12.599 13.276 1.00 92.50 175 PRO A O 1
ATOM 1370 N N . SER A 1 176 ? -19.783 -11.150 14.868 1.00 91.94 176 SER A N 1
ATOM 1371 C CA . SER A 1 176 ? -20.958 -11.355 15.718 1.00 91.94 176 SER A CA 1
ATOM 1372 C C . SER A 1 176 ? -22.205 -10.666 15.126 1.00 91.94 176 SER A C 1
ATOM 1374 O O . SER A 1 176 ? -22.090 -9.779 14.268 1.00 91.94 176 SER A O 1
ATOM 1376 N N . PRO A 1 177 ? -23.425 -11.026 15.575 1.00 93.06 177 PRO A N 1
ATOM 1377 C CA . PRO A 1 177 ? -24.650 -10.344 15.153 1.00 93.06 177 PRO A CA 1
ATOM 1378 C C . PRO A 1 177 ? -24.609 -8.827 15.369 1.00 93.06 177 PRO A C 1
ATOM 1380 O O . PRO A 1 177 ? -25.076 -8.091 14.502 1.00 93.06 177 PRO A O 1
ATOM 1383 N N . ASP A 1 178 ? -23.953 -8.373 16.437 1.00 93.06 178 ASP A N 1
ATOM 1384 C CA . ASP A 1 178 ? -23.814 -6.959 16.811 1.00 93.06 178 ASP A CA 1
ATOM 1385 C C . ASP A 1 178 ? -22.453 -6.365 16.412 1.00 93.06 178 ASP A C 1
ATOM 1387 O O . ASP A 1 178 ? -22.084 -5.287 16.870 1.00 93.06 178 ASP A O 1
ATOM 1391 N N . ALA A 1 179 ? -21.680 -7.065 15.571 1.00 95.31 179 ALA A N 1
ATOM 1392 C CA . ALA A 1 179 ? -20.377 -6.581 15.136 1.00 95.31 179 ALA A CA 1
ATOM 1393 C C . ALA A 1 179 ? -20.503 -5.232 14.408 1.00 95.31 179 ALA A C 1
ATOM 1395 O O . ALA A 1 179 ? -21.398 -5.101 13.553 1.00 95.31 179 ALA A O 1
ATOM 1396 N N . PRO A 1 180 ? -19.595 -4.277 14.696 1.00 97.44 180 PRO A N 1
ATOM 1397 C CA . PRO A 1 180 ? -19.615 -2.958 14.087 1.00 97.44 180 PRO A CA 1
ATOM 1398 C C . PRO A 1 180 ? -19.421 -3.050 12.575 1.00 97.44 180 PRO A C 1
ATOM 1400 O O . PRO A 1 180 ? -18.663 -3.890 12.066 1.00 97.44 180 PRO A O 1
ATOM 1403 N N . ARG A 1 181 ? -20.108 -2.170 11.848 1.00 98.69 181 ARG A N 1
ATOM 1404 C CA . ARG A 1 181 ? -20.004 -2.047 10.395 1.00 98.69 181 ARG A CA 1
ATOM 1405 C C . ARG A 1 181 ? -19.130 -0.863 10.009 1.00 98.69 181 ARG A C 1
ATOM 1407 O O . ARG A 1 181 ? -19.331 0.253 10.472 1.00 98.69 181 ARG A O 1
ATOM 1414 N N . VAL A 1 182 ? -18.206 -1.085 9.085 1.00 98.88 182 VAL A N 1
ATOM 1415 C CA . VAL A 1 182 ? -17.318 -0.043 8.564 1.00 98.88 182 VAL A CA 1
ATOM 1416 C C . VAL A 1 182 ? -17.624 0.211 7.092 1.00 98.88 182 VAL A C 1
ATOM 1418 O O . VAL A 1 182 ? -17.645 -0.717 6.280 1.00 98.88 182 VAL A O 1
ATOM 1421 N N . LEU A 1 183 ? -17.842 1.478 6.741 1.00 98.88 183 LEU A N 1
ATOM 1422 C CA . LEU A 1 183 ? -17.955 1.929 5.356 1.00 98.88 183 LEU A CA 1
ATOM 1423 C C . LEU A 1 183 ? -16.562 2.282 4.825 1.00 98.88 183 LEU A C 1
ATOM 1425 O O . LEU A 1 183 ? -15.984 3.288 5.228 1.00 98.88 183 LEU A O 1
ATOM 1429 N N . VAL A 1 184 ? -16.025 1.487 3.905 1.00 98.94 184 VAL A N 1
ATOM 1430 C CA . VAL A 1 184 ? -14.726 1.741 3.268 1.00 98.94 184 VAL A CA 1
ATOM 1431 C C . VAL A 1 184 ? -14.948 2.406 1.914 1.00 98.94 184 VAL A C 1
ATOM 1433 O O . VAL A 1 184 ? -15.478 1.794 0.992 1.00 98.94 184 VAL A O 1
ATOM 1436 N N . ILE A 1 185 ? -14.526 3.659 1.773 1.00 98.75 185 ILE A N 1
ATOM 1437 C CA . ILE A 1 185 ? -14.641 4.440 0.540 1.00 98.75 185 ILE A CA 1
ATOM 1438 C C . ILE A 1 185 ? -13.363 4.253 -0.282 1.00 98.75 185 ILE A C 1
ATOM 1440 O O . ILE A 1 185 ? -12.322 4.820 0.047 1.00 98.75 185 ILE A O 1
ATOM 1444 N N . GLY A 1 186 ? -13.444 3.481 -1.363 1.00 97.88 186 GLY A N 1
ATOM 1445 C CA . GLY A 1 186 ? -12.354 3.216 -2.304 1.00 97.88 186 GLY A CA 1
ATOM 1446 C C . GLY A 1 186 ? -12.224 1.733 -2.662 1.00 97.88 186 GLY A C 1
ATOM 1447 O O . GLY A 1 186 ? -11.947 0.900 -1.809 1.00 97.88 186 GLY A O 1
ATOM 1448 N N . GLY A 1 187 ? -12.357 1.406 -3.951 1.00 96.44 187 GLY A N 1
ATOM 1449 C CA . GLY A 1 187 ? -12.265 0.034 -4.481 1.00 96.44 187 GLY A CA 1
ATOM 1450 C C . GLY A 1 187 ? -10.885 -0.354 -5.030 1.00 96.44 187 GLY A C 1
ATOM 1451 O O . GLY A 1 187 ? -10.764 -1.345 -5.747 1.00 96.44 187 GLY A O 1
ATOM 1452 N N . GLY A 1 188 ? -9.855 0.457 -4.768 1.00 97.38 188 GLY A N 1
ATOM 1453 C CA . GLY A 1 188 ? -8.469 0.170 -5.148 1.00 97.38 188 GLY A CA 1
ATOM 1454 C C . GLY A 1 188 ? -7.763 -0.748 -4.147 1.00 97.38 188 GLY A C 1
ATOM 1455 O O . GLY A 1 188 ? -8.350 -1.173 -3.156 1.00 97.38 188 GLY A O 1
ATOM 1456 N N . ILE A 1 189 ? -6.472 -1.016 -4.371 1.00 97.56 189 ILE A N 1
ATOM 1457 C CA . ILE A 1 189 ? -5.700 -1.943 -3.521 1.00 97.56 189 ILE A CA 1
ATOM 1458 C C . ILE A 1 189 ? -5.699 -1.545 -2.037 1.00 97.56 189 ILE A C 1
ATOM 1460 O O . ILE A 1 189 ? -5.857 -2.402 -1.178 1.00 97.56 189 ILE A O 1
ATOM 1464 N N . VAL A 1 190 ? -5.590 -0.248 -1.737 1.00 98.00 190 VAL A N 1
ATOM 1465 C CA . VAL A 1 190 ? -5.577 0.260 -0.356 1.00 98.00 190 VAL A CA 1
ATOM 1466 C C . VAL A 1 190 ? -6.907 -0.043 0.341 1.00 98.00 190 VAL A C 1
ATOM 1468 O O . VAL A 1 190 ? -6.920 -0.698 1.378 1.00 98.00 190 VAL A O 1
ATOM 1471 N N . GLY A 1 191 ? -8.032 0.361 -0.259 1.00 98.38 191 GLY A N 1
ATOM 1472 C CA . GLY A 1 191 ? -9.360 0.120 0.309 1.00 98.38 191 GLY A CA 1
ATOM 1473 C C . GLY A 1 191 ? -9.714 -1.366 0.411 1.00 98.38 191 GLY A C 1
ATOM 1474 O O . GLY A 1 191 ? -10.268 -1.794 1.418 1.00 98.38 191 GLY A O 1
ATOM 1475 N N . LEU A 1 192 ? -9.323 -2.183 -0.571 1.00 98.56 192 LEU A N 1
ATOM 1476 C CA . LEU A 1 192 ? -9.559 -3.628 -0.527 1.00 98.56 192 LEU A CA 1
ATOM 1477 C C . LEU A 1 192 ? -8.724 -4.339 0.546 1.00 98.56 192 LEU A C 1
ATOM 1479 O O . LEU A 1 192 ? -9.250 -5.222 1.218 1.00 98.56 192 LEU A O 1
ATOM 1483 N N . CYS A 1 193 ? -7.460 -3.956 0.753 1.00 97.94 193 CYS A N 1
ATOM 1484 C CA . CYS A 1 193 ? -6.659 -4.504 1.852 1.00 97.94 193 CYS A CA 1
ATOM 1485 C C . CYS A 1 193 ? -7.193 -4.061 3.220 1.00 97.94 193 CYS A C 1
ATOM 1487 O O . CYS A 1 193 ? -7.210 -4.868 4.143 1.00 97.94 193 CYS A O 1
ATOM 1489 N N . ILE A 1 194 ? -7.689 -2.826 3.351 1.00 98.44 194 ILE A N 1
ATOM 1490 C CA . ILE A 1 194 ? -8.390 -2.370 4.563 1.00 98.44 194 ILE A CA 1
ATOM 1491 C C . ILE A 1 194 ? -9.636 -3.222 4.814 1.00 98.44 194 ILE A C 1
ATOM 1493 O O . ILE A 1 194 ? -9.809 -3.745 5.913 1.00 98.44 194 ILE A O 1
ATOM 1497 N N . ALA A 1 195 ? -10.485 -3.394 3.798 1.00 98.69 195 ALA A N 1
ATOM 1498 C CA . ALA A 1 195 ? -11.701 -4.192 3.903 1.00 98.69 195 ALA A CA 1
ATOM 1499 C C . ALA A 1 195 ? -11.395 -5.640 4.301 1.00 98.69 195 ALA A C 1
ATOM 1501 O O . ALA A 1 195 ? -12.044 -6.176 5.194 1.00 98.69 195 ALA A O 1
ATOM 1502 N N . TRP A 1 196 ? -10.372 -6.246 3.693 1.00 97.38 196 TRP A N 1
ATOM 1503 C CA . TRP A 1 196 ? -9.894 -7.577 4.058 1.00 97.38 196 TRP A CA 1
ATOM 1504 C C . TRP A 1 196 ? -9.479 -7.631 5.535 1.00 97.38 196 TRP A C 1
ATOM 1506 O O . TRP A 1 196 ? -10.039 -8.428 6.287 1.00 97.38 196 TRP A O 1
ATOM 1516 N N . THR A 1 197 ? -8.563 -6.766 5.975 1.00 92.75 197 THR A N 1
ATOM 1517 C CA . THR A 1 197 ? -8.071 -6.753 7.364 1.00 92.75 197 THR A CA 1
ATOM 1518 C C . THR A 1 197 ? -9.197 -6.559 8.385 1.00 92.75 197 THR A C 1
ATOM 1520 O O . THR A 1 197 ? -9.201 -7.207 9.435 1.00 92.75 197 THR A O 1
ATOM 1523 N N . LEU A 1 198 ? -10.172 -5.695 8.085 1.00 95.06 198 LEU A N 1
ATOM 1524 C CA . LEU A 1 198 ? -11.337 -5.462 8.940 1.00 95.06 198 LEU A CA 1
ATOM 1525 C C . LEU A 1 198 ? -12.266 -6.682 8.987 1.00 95.06 198 LEU A C 1
ATOM 1527 O O . LEU A 1 198 ? -12.634 -7.114 10.077 1.00 95.06 198 LEU A O 1
ATOM 1531 N N . LEU A 1 199 ? -12.604 -7.277 7.839 1.00 96.56 199 LEU A N 1
ATOM 1532 C CA . LEU A 1 199 ? -13.427 -8.492 7.792 1.00 96.56 199 LEU A CA 1
ATOM 1533 C C . LEU A 1 199 ? -12.794 -9.610 8.619 1.00 96.56 199 LEU A C 1
ATOM 1535 O O . LEU A 1 199 ? -13.457 -10.202 9.463 1.00 96.56 199 LEU A O 1
ATOM 1539 N N . ASP A 1 200 ? -11.495 -9.846 8.443 1.00 87.50 200 ASP A N 1
ATOM 1540 C CA . ASP A 1 200 ? -10.763 -10.860 9.203 1.00 87.50 200 ASP A CA 1
ATOM 1541 C C . ASP A 1 200 ? -10.656 -10.554 10.704 1.00 87.50 200 ASP A C 1
ATOM 1543 O O . ASP A 1 200 ? -10.494 -11.467 11.513 1.00 87.50 200 ASP A O 1
ATOM 1547 N N . SER A 1 201 ? -10.818 -9.290 11.089 1.00 84.44 201 SER A N 1
ATOM 1548 C CA . SER A 1 201 ? -10.871 -8.861 12.487 1.00 84.44 201 SER A CA 1
ATOM 1549 C C . SER A 1 201 ? -12.281 -8.914 13.093 1.00 84.44 201 SER A C 1
ATOM 1551 O O . SER A 1 201 ? -12.464 -8.473 14.223 1.00 84.44 201 SER A O 1
ATOM 1553 N N . GLY A 1 202 ? -13.273 -9.458 12.379 1.00 88.38 202 GLY A N 1
ATOM 1554 C CA . GLY A 1 202 ? -14.639 -9.633 12.879 1.00 88.38 202 GLY A CA 1
ATOM 1555 C C . GLY A 1 202 ? -15.567 -8.441 12.652 1.00 88.38 202 GLY A C 1
ATOM 1556 O O . GLY A 1 202 ? -16.666 -8.424 13.205 1.00 88.38 202 GLY A O 1
ATOM 1557 N N . PHE A 1 203 ? -15.169 -7.461 11.837 1.00 95.62 203 PHE A N 1
ATOM 1558 C CA . PHE A 1 203 ? -16.039 -6.355 11.431 1.00 95.62 203 PHE A CA 1
ATOM 1559 C C . PHE A 1 203 ? -16.953 -6.770 10.276 1.00 95.62 203 PHE A C 1
ATOM 1561 O O . PHE A 1 203 ? -16.619 -7.636 9.466 1.00 95.62 203 PHE A O 1
ATOM 1568 N N . LYS A 1 204 ? -18.092 -6.087 10.138 1.00 98.75 204 LYS A N 1
ATOM 1569 C CA . LYS A 1 204 ? -18.853 -6.074 8.880 1.00 98.75 204 LYS A CA 1
ATOM 1570 C C . LYS A 1 204 ? -18.320 -4.943 8.011 1.00 98.75 204 LYS A C 1
ATOM 1572 O O . LYS A 1 204 ? -18.013 -3.870 8.525 1.00 98.75 204 LYS A O 1
ATOM 1577 N N . VAL A 1 205 ? -18.226 -5.145 6.701 1.00 98.81 205 VAL A N 1
ATOM 1578 C CA . VAL A 1 205 ? -17.650 -4.131 5.808 1.00 98.81 205 VAL A CA 1
ATOM 1579 C C . VAL A 1 205 ? -18.525 -3.919 4.585 1.00 98.81 205 VAL A C 1
ATOM 1581 O O . VAL A 1 205 ? -18.939 -4.876 3.935 1.00 98.81 205 VAL A O 1
ATOM 1584 N N . THR A 1 206 ? -18.746 -2.651 4.250 1.00 98.88 206 THR A N 1
ATOM 1585 C CA . THR A 1 206 ? -19.307 -2.229 2.966 1.00 98.88 206 THR A CA 1
ATOM 1586 C C . THR A 1 206 ? -18.250 -1.401 2.237 1.00 98.88 206 THR A C 1
ATOM 1588 O O . THR A 1 206 ? -17.796 -0.382 2.751 1.00 98.88 206 THR A O 1
ATOM 1591 N N . VAL A 1 207 ? -17.841 -1.833 1.046 1.00 98.88 207 VAL A N 1
ATOM 1592 C CA . VAL A 1 207 ? -16.896 -1.132 0.172 1.00 98.88 207 VAL A CA 1
ATOM 1593 C C . VAL A 1 207 ? -17.679 -0.296 -0.835 1.00 98.88 207 VAL A C 1
ATOM 1595 O O . VAL A 1 207 ? -18.379 -0.832 -1.693 1.00 98.88 207 VAL A O 1
ATOM 1598 N N . LEU A 1 208 ? -17.544 1.023 -0.748 1.00 98.56 208 LEU A N 1
ATOM 1599 C CA . LEU A 1 208 ? -18.159 1.986 -1.656 1.00 98.56 208 LEU A CA 1
ATOM 1600 C C . LEU A 1 208 ? -17.106 2.536 -2.616 1.00 98.56 208 LEU A C 1
ATOM 1602 O O . LEU A 1 208 ? -16.066 3.033 -2.186 1.00 98.56 208 LEU A O 1
ATOM 1606 N N . ALA A 1 209 ? -17.363 2.489 -3.920 1.00 97.31 209 ALA A N 1
ATOM 1607 C CA . ALA A 1 209 ? -16.474 3.088 -4.912 1.00 97.31 209 ALA A CA 1
ATOM 1608 C C . ALA A 1 209 ? -17.228 3.546 -6.161 1.00 97.31 209 ALA A C 1
ATOM 1610 O O . ALA A 1 209 ? -18.203 2.917 -6.559 1.00 97.31 209 ALA A O 1
AT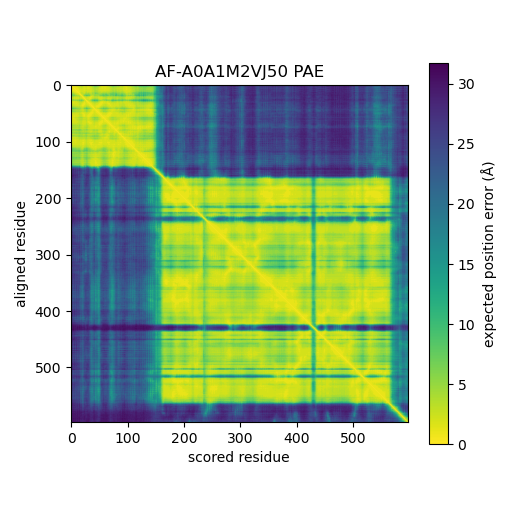OM 1611 N N . LYS A 1 210 ? -16.707 4.571 -6.853 1.00 94.00 210 LYS A N 1
ATOM 1612 C CA . LYS A 1 210 ? -17.214 4.991 -8.174 1.00 94.00 210 LYS A CA 1
ATOM 1613 C C . LYS A 1 210 ? -17.217 3.828 -9.169 1.00 94.00 210 LYS A C 1
ATOM 1615 O O . LYS A 1 210 ? -18.143 3.674 -9.955 1.00 94.00 210 LYS A O 1
ATOM 1620 N N . GLN A 1 211 ? -16.154 3.031 -9.136 1.00 91.94 211 GLN A N 1
ATOM 1621 C CA . GLN A 1 211 ? -15.955 1.875 -9.997 1.00 91.94 211 GLN A CA 1
ATOM 1622 C C . GLN A 1 211 ? -15.045 0.855 -9.305 1.00 91.94 211 GLN A C 1
ATOM 1624 O O . GLN A 1 211 ? -14.223 1.213 -8.456 1.00 91.94 211 GLN A O 1
ATOM 1629 N N . PHE A 1 212 ? -15.174 -0.405 -9.710 1.00 93.75 212 PHE A N 1
ATOM 1630 C CA . PHE A 1 212 ? -14.315 -1.507 -9.285 1.00 93.75 212 PHE A CA 1
ATOM 1631 C C . PHE A 1 212 ? -13.428 -1.972 -10.439 1.00 93.75 212 PHE A C 1
ATOM 1633 O O . PHE A 1 212 ? -13.617 -1.566 -11.586 1.00 93.75 212 PHE A O 1
ATOM 1640 N N . ALA A 1 213 ? -12.434 -2.802 -10.124 1.00 92.12 213 ALA A N 1
ATOM 1641 C CA . ALA A 1 213 ? -11.510 -3.333 -11.114 1.00 92.12 213 ALA A CA 1
ATOM 1642 C C . ALA A 1 213 ? -12.269 -4.041 -12.246 1.00 92.12 213 ALA A C 1
ATOM 1644 O O . ALA A 1 213 ? -13.084 -4.927 -11.997 1.00 92.12 213 ALA A O 1
ATOM 1645 N N . SER A 1 214 ? -11.983 -3.656 -13.488 1.00 88.06 214 SER A N 1
ATOM 1646 C CA . SER A 1 214 ? -12.570 -4.267 -14.679 1.00 88.06 214 SER A CA 1
ATOM 1647 C C . SER A 1 214 ? -11.520 -4.417 -15.771 1.00 88.06 214 SER A C 1
ATOM 1649 O O . SER A 1 214 ? -10.548 -3.657 -15.832 1.00 88.06 214 SER A O 1
ATOM 1651 N N . ARG A 1 215 ? -11.707 -5.423 -16.626 1.00 82.38 215 ARG A N 1
ATOM 1652 C CA . ARG A 1 215 ? -10.911 -5.618 -17.844 1.00 82.38 215 ARG A CA 1
ATOM 1653 C C . ARG A 1 215 ? -11.549 -4.987 -19.074 1.00 82.38 215 ARG A C 1
ATOM 1655 O O . ARG A 1 215 ? -10.823 -4.661 -20.007 1.00 82.38 215 ARG A O 1
ATOM 1662 N N . ASP A 1 216 ? -12.858 -4.761 -19.035 1.00 77.44 216 ASP A N 1
ATOM 1663 C CA . ASP A 1 216 ? -13.671 -4.342 -20.179 1.00 77.44 216 ASP A CA 1
ATOM 1664 C C . ASP A 1 216 ? -13.848 -2.815 -20.235 1.00 77.44 216 ASP A C 1
ATOM 1666 O O . ASP A 1 216 ? -14.898 -2.295 -20.604 1.00 77.44 216 ASP A O 1
ATOM 1670 N N . GLY A 1 217 ? -12.822 -2.067 -19.828 1.00 76.12 217 GLY A N 1
ATOM 1671 C CA . GLY A 1 217 ? -12.883 -0.612 -19.753 1.00 76.12 217 GLY A CA 1
ATOM 1672 C C . GLY A 1 217 ? -11.624 0.008 -19.162 1.00 76.12 217 GLY A C 1
ATOM 1673 O O . GLY A 1 217 ? -10.527 -0.552 -19.233 1.00 76.12 217 GLY A O 1
ATOM 1674 N N . LEU A 1 218 ? -11.781 1.194 -18.573 1.00 82.31 218 LEU A N 1
ATOM 1675 C CA . LEU A 1 218 ? -10.669 1.905 -17.957 1.00 82.31 218 LEU A CA 1
ATOM 1676 C C . LEU A 1 218 ? -10.196 1.173 -16.703 1.00 82.31 218 LEU A C 1
ATOM 1678 O O . LEU A 1 218 ? -10.907 1.075 -15.705 1.00 82.31 218 LEU A O 1
ATOM 1682 N N . ARG A 1 219 ? -8.960 0.681 -16.756 1.00 89.88 219 ARG A N 1
ATOM 1683 C CA . ARG A 1 219 ? -8.311 0.053 -15.608 1.00 89.88 219 ARG A CA 1
ATOM 1684 C C . ARG A 1 219 ? -8.063 1.078 -14.505 1.00 89.88 219 ARG A C 1
ATOM 1686 O O . ARG A 1 219 ? -7.668 2.212 -14.773 1.00 89.88 219 ARG A O 1
ATOM 1693 N N . LEU A 1 220 ? -8.234 0.649 -13.258 1.00 92.81 220 LEU A N 1
ATOM 1694 C CA . LEU A 1 220 ? -7.868 1.432 -12.079 1.00 92.81 220 LEU A CA 1
ATOM 1695 C C . LEU A 1 220 ? -6.357 1.672 -12.022 1.00 92.81 220 LEU A C 1
ATOM 1697 O O . LEU A 1 220 ? -5.578 0.797 -12.408 1.00 92.81 220 LEU A O 1
ATOM 1701 N N . THR A 1 221 ? -5.922 2.771 -11.395 1.00 92.19 221 THR A N 1
ATOM 1702 C CA . THR A 1 221 ? -4.500 3.008 -11.073 1.00 92.19 221 THR A CA 1
ATOM 1703 C C . THR A 1 221 ? -3.866 1.785 -10.390 1.00 92.19 221 THR A C 1
ATOM 1705 O O . THR A 1 221 ? -2.740 1.405 -10.706 1.00 92.19 221 THR A O 1
ATOM 1708 N N . SER A 1 222 ? -4.611 1.087 -9.522 1.00 95.38 222 SER A N 1
ATOM 1709 C CA . SER A 1 222 ? -4.159 -0.157 -8.882 1.00 95.38 222 SER A CA 1
ATOM 1710 C C . SER A 1 222 ? -3.932 -1.324 -9.860 1.00 95.38 222 SER A C 1
ATOM 1712 O O . SER A 1 222 ? -3.006 -2.101 -9.639 1.00 95.38 222 SER A O 1
ATOM 1714 N N . GLN A 1 223 ? -4.709 -1.449 -10.945 1.00 94.19 223 GLN A N 1
ATOM 1715 C CA . GLN A 1 223 ? -4.509 -2.472 -11.992 1.00 94.19 223 GLN A CA 1
ATOM 1716 C C . GLN A 1 223 ? -3.349 -2.122 -12.936 1.00 94.19 223 GLN A C 1
ATOM 1718 O O . GLN A 1 223 ? -2.719 -3.015 -13.501 1.00 94.19 223 GLN A O 1
ATOM 1723 N N . ILE A 1 224 ? -3.088 -0.828 -13.135 1.00 91.69 224 ILE A N 1
ATOM 1724 C CA . ILE A 1 224 ? -2.046 -0.328 -14.044 1.00 91.69 224 ILE A CA 1
ATOM 1725 C C . ILE A 1 224 ? -0.660 -0.388 -13.414 1.00 91.69 224 ILE A C 1
ATOM 1727 O O . ILE A 1 224 ? 0.304 -0.636 -14.132 1.00 91.69 224 ILE A O 1
ATOM 1731 N N . ALA A 1 225 ? -0.562 -0.165 -12.099 1.00 90.44 225 ALA A N 1
ATOM 1732 C CA . ALA A 1 225 ? 0.702 -0.125 -11.374 1.00 90.44 225 ALA A CA 1
ATOM 1733 C C . ALA A 1 225 ? 1.644 -1.260 -11.802 1.00 90.44 225 ALA A C 1
ATOM 1735 O O . ALA A 1 225 ? 1.240 -2.424 -11.803 1.00 90.44 225 ALA A O 1
ATOM 1736 N N . GLY A 1 226 ? 2.904 -0.930 -12.114 1.00 81.62 226 GLY A N 1
ATOM 1737 C CA . GLY A 1 226 ? 3.928 -1.961 -12.317 1.00 81.62 226 GLY A CA 1
ATOM 1738 C C . GLY A 1 226 ? 4.137 -2.796 -11.057 1.00 81.62 226 GLY A C 1
ATOM 1739 O O . GLY A 1 226 ? 4.335 -4.000 -11.147 1.00 81.62 226 GLY A O 1
ATOM 1740 N N . ALA A 1 227 ? 3.964 -2.126 -9.909 1.00 73.62 227 ALA A N 1
ATOM 1741 C CA . ALA A 1 227 ? 4.143 -2.592 -8.538 1.00 73.62 227 ALA A CA 1
ATOM 1742 C C . ALA A 1 227 ? 5.539 -3.161 -8.261 1.00 73.62 227 ALA A C 1
ATOM 1744 O O . ALA A 1 227 ? 5.680 -4.168 -7.576 1.00 73.62 227 ALA A O 1
ATOM 1745 N N . LEU A 1 228 ? 6.566 -2.464 -8.761 1.00 78.62 228 LEU A N 1
ATOM 1746 C CA . LEU A 1 228 ? 7.931 -2.631 -8.283 1.00 78.62 228 LEU A CA 1
ATOM 1747 C C . LEU A 1 228 ? 7.968 -2.315 -6.784 1.00 78.62 228 LEU A C 1
ATOM 1749 O O . LEU A 1 228 ? 7.683 -1.191 -6.364 1.00 78.62 228 LEU A O 1
ATOM 1753 N N . TRP A 1 229 ? 8.273 -3.327 -5.982 1.00 87.81 229 TRP A N 1
ATOM 1754 C CA . TRP A 1 229 ? 8.440 -3.164 -4.549 1.00 87.81 229 TRP A CA 1
ATOM 1755 C C . TRP A 1 229 ? 9.882 -2.755 -4.239 1.00 87.81 229 TRP A C 1
ATOM 1757 O O . TRP A 1 229 ? 10.828 -3.388 -4.710 1.00 87.81 229 TRP A O 1
ATOM 1767 N N . GLU A 1 230 ? 10.039 -1.711 -3.426 1.00 77.62 230 GLU A N 1
ATOM 1768 C CA . GLU A 1 230 ? 11.335 -1.161 -3.030 1.00 77.62 230 GLU A CA 1
ATOM 1769 C C . GLU A 1 230 ? 11.377 -0.847 -1.532 1.00 77.62 230 GLU A C 1
ATOM 1771 O O . GLU A 1 230 ? 10.354 -0.514 -0.926 1.00 77.62 230 GLU A O 1
ATOM 1776 N N . TYR A 1 231 ? 12.588 -0.879 -0.966 1.00 77.88 231 TYR A N 1
ATOM 1777 C CA . TYR A 1 231 ? 12.868 -0.458 0.403 1.00 77.88 231 TYR A CA 1
ATOM 1778 C C . TYR A 1 231 ? 14.134 0.424 0.489 1.00 77.88 231 TYR A C 1
ATOM 1780 O O . TYR A 1 231 ? 15.130 0.129 -0.172 1.00 77.88 231 TYR A O 1
ATOM 1788 N N . PRO A 1 232 ? 14.145 1.477 1.328 1.00 71.44 232 PRO A N 1
ATOM 1789 C CA . PRO A 1 232 ? 12.976 2.186 1.845 1.00 71.44 232 PRO A CA 1
ATOM 1790 C C . PRO A 1 232 ? 11.996 2.551 0.719 1.00 71.44 232 PRO A C 1
ATOM 1792 O O . PRO A 1 232 ? 12.438 2.775 -0.412 1.00 71.44 232 PRO A O 1
ATOM 1795 N N . PRO A 1 233 ? 10.679 2.573 0.992 1.00 71.81 233 PRO A N 1
ATOM 1796 C CA . PRO A 1 233 ? 9.690 2.831 -0.041 1.00 71.81 233 PRO A CA 1
ATOM 1797 C C . PRO A 1 233 ? 9.892 4.237 -0.594 1.00 71.81 233 PRO A C 1
ATOM 1799 O O . PRO A 1 233 ? 9.891 5.220 0.145 1.00 71.81 233 PRO A O 1
ATOM 1802 N N . ALA A 1 234 ? 10.057 4.326 -1.906 1.00 59.38 234 ALA A N 1
ATOM 1803 C CA . ALA A 1 234 ? 10.124 5.595 -2.597 1.00 59.38 234 ALA A CA 1
ATOM 1804 C C . ALA A 1 234 ? 8.718 5.949 -3.098 1.00 59.38 234 ALA A C 1
ATOM 1806 O O . ALA A 1 234 ? 8.156 5.250 -3.945 1.00 59.38 234 ALA A O 1
ATOM 1807 N N . VAL A 1 235 ? 8.131 7.038 -2.599 1.00 54.59 235 VAL A N 1
ATOM 1808 C CA . VAL A 1 235 ? 6.885 7.584 -3.153 1.00 54.59 235 VAL A CA 1
ATOM 1809 C C . VAL A 1 235 ? 7.272 8.319 -4.439 1.00 54.59 235 VAL A C 1
ATOM 1811 O O . VAL A 1 235 ? 7.547 9.512 -4.434 1.00 54.59 235 VAL A O 1
ATOM 1814 N N . CYS A 1 236 ? 7.415 7.575 -5.541 1.00 46.38 236 CYS A N 1
ATOM 1815 C CA . CYS A 1 236 ? 7.941 8.102 -6.811 1.00 46.38 236 CYS A CA 1
ATOM 1816 C C . CYS A 1 236 ? 9.334 8.756 -6.651 1.00 46.38 236 CYS A C 1
ATOM 1818 O O . CYS A 1 236 ? 9.570 9.886 -7.078 1.00 46.38 236 CYS A O 1
ATOM 1820 N N . GLY A 1 237 ? 10.253 8.061 -5.976 1.00 46.34 237 GLY A N 1
ATOM 1821 C CA . GLY A 1 237 ? 11.630 8.533 -5.781 1.00 46.34 237 GLY A CA 1
ATOM 1822 C C . GLY A 1 237 ? 11.842 9.498 -4.609 1.00 46.34 237 GLY A C 1
ATOM 1823 O O . GLY A 1 237 ? 12.989 9.840 -4.338 1.00 46.34 237 GLY A O 1
ATOM 1824 N N . HIS A 1 238 ? 10.789 9.930 -3.901 1.00 50.38 238 HIS A N 1
ATOM 1825 C CA . HIS A 1 238 ? 10.893 10.991 -2.893 1.00 50.38 238 HIS A CA 1
ATOM 1826 C C . HIS A 1 238 ? 10.057 10.686 -1.642 1.00 50.38 238 HIS A C 1
ATOM 1828 O O . HIS A 1 238 ? 9.007 10.063 -1.725 1.00 50.38 238 HIS A O 1
ATOM 1834 N N . THR A 1 239 ? 10.517 11.147 -0.483 1.00 52.69 239 THR A N 1
ATOM 1835 C CA . THR A 1 239 ? 9.705 11.309 0.734 1.00 52.69 239 THR A CA 1
ATOM 1836 C C . THR A 1 239 ? 10.075 12.648 1.337 1.00 52.69 239 THR A C 1
ATOM 1838 O O . THR A 1 239 ? 11.260 12.912 1.557 1.00 52.69 239 THR A O 1
ATOM 1841 N N . SER A 1 240 ? 9.081 13.499 1.550 1.00 54.00 240 SER A N 1
ATOM 1842 C CA . SER A 1 240 ? 9.275 14.860 2.064 1.00 54.00 240 SER A CA 1
ATOM 1843 C C . SER A 1 240 ? 9.154 14.938 3.589 1.00 54.00 240 SER A C 1
ATOM 1845 O O . SER A 1 240 ? 9.522 15.951 4.185 1.00 54.00 240 SER A O 1
ATOM 1847 N N . ASP A 1 241 ? 8.683 13.863 4.229 1.00 64.75 241 ASP A N 1
ATOM 1848 C CA . ASP A 1 241 ? 8.419 13.788 5.658 1.00 64.75 241 ASP A CA 1
ATOM 1849 C C . ASP A 1 241 ? 9.082 12.556 6.299 1.00 64.75 241 ASP A C 1
ATOM 1851 O O . ASP A 1 241 ? 8.755 11.405 6.008 1.00 64.75 241 ASP A O 1
ATOM 1855 N N . ALA A 1 242 ? 10.004 12.804 7.233 1.00 63.44 242 ALA A N 1
ATOM 1856 C CA . ALA A 1 242 ? 10.709 11.761 7.981 1.00 63.44 242 ALA A CA 1
ATOM 1857 C C . ALA A 1 242 ? 9.758 10.805 8.713 1.00 63.44 242 ALA A C 1
ATOM 1859 O O . ALA A 1 242 ? 10.008 9.605 8.799 1.00 63.44 242 ALA A O 1
ATOM 1860 N N . THR A 1 243 ? 8.656 11.337 9.233 1.00 62.25 243 THR A N 1
ATOM 1861 C CA . THR A 1 243 ? 7.692 10.587 10.034 1.00 62.25 243 THR A CA 1
ATOM 1862 C C . THR A 1 243 ? 6.872 9.648 9.160 1.00 62.25 243 THR A C 1
ATOM 1864 O O . THR A 1 243 ? 6.693 8.470 9.481 1.00 62.25 243 THR A O 1
ATOM 1867 N N . ALA A 1 244 ? 6.411 10.164 8.019 1.00 73.00 244 ALA A N 1
ATOM 1868 C CA . ALA A 1 244 ? 5.695 9.372 7.032 1.00 73.00 244 ALA A CA 1
ATOM 1869 C C . ALA A 1 244 ? 6.594 8.288 6.429 1.00 73.00 244 ALA A C 1
ATOM 1871 O O . ALA A 1 244 ? 6.136 7.162 6.225 1.00 73.00 244 ALA A O 1
ATOM 1872 N N . LEU A 1 245 ? 7.876 8.593 6.208 1.00 75.75 245 LEU A N 1
ATOM 1873 C CA . LEU A 1 245 ? 8.861 7.626 5.736 1.00 75.75 245 LEU A CA 1
ATOM 1874 C C . LEU A 1 245 ? 9.054 6.471 6.731 1.00 75.75 245 LEU A C 1
ATOM 1876 O O . LEU A 1 245 ? 9.015 5.317 6.312 1.00 75.75 245 LEU A O 1
ATOM 1880 N N . GLU A 1 246 ? 9.223 6.738 8.029 1.00 74.12 246 GLU A N 1
ATOM 1881 C CA . GLU A 1 246 ? 9.404 5.671 9.029 1.00 74.12 246 GLU A CA 1
ATOM 1882 C C . GLU A 1 246 ? 8.171 4.759 9.145 1.00 74.12 246 GLU A C 1
ATOM 1884 O O . GLU A 1 246 ? 8.298 3.531 9.150 1.00 74.12 246 GLU A O 1
ATOM 1889 N N . CYS A 1 247 ? 6.962 5.327 9.129 1.00 79.19 247 CYS A N 1
ATOM 1890 C CA . CYS A 1 247 ? 5.738 4.522 9.078 1.00 79.19 247 CYS A CA 1
ATOM 1891 C C . CYS A 1 247 ? 5.652 3.711 7.776 1.00 79.19 247 CYS A C 1
ATOM 1893 O O . CYS A 1 247 ? 5.359 2.515 7.796 1.00 79.19 247 CYS A O 1
ATOM 1895 N N . SER A 1 248 ? 5.987 4.333 6.643 1.00 84.12 248 SER A N 1
ATOM 1896 C CA . SER A 1 248 ? 5.975 3.676 5.336 1.00 84.12 248 SER A CA 1
ATOM 1897 C C . SER A 1 248 ? 6.970 2.523 5.266 1.00 84.12 248 SER A C 1
ATOM 1899 O O . SER A 1 248 ? 6.633 1.480 4.717 1.00 84.12 248 SER A O 1
ATOM 1901 N N . LYS A 1 249 ? 8.165 2.644 5.855 1.00 79.81 249 LYS A N 1
ATOM 1902 C CA . LYS A 1 249 ? 9.140 1.543 5.952 1.00 79.81 249 LYS A CA 1
ATOM 1903 C C . LYS A 1 249 ? 8.546 0.332 6.668 1.00 79.81 249 LYS A C 1
ATOM 1905 O O . LYS A 1 249 ? 8.626 -0.784 6.151 1.00 79.81 249 LYS A O 1
ATOM 1910 N N . ARG A 1 250 ? 7.886 0.551 7.812 1.00 76.94 250 ARG A N 1
ATOM 1911 C CA . ARG A 1 250 ? 7.175 -0.512 8.542 1.00 76.94 250 ARG A CA 1
ATOM 1912 C C . ARG A 1 250 ? 6.102 -1.146 7.663 1.00 76.94 250 ARG A C 1
ATOM 1914 O O . ARG A 1 250 ? 6.053 -2.370 7.528 1.00 76.94 250 ARG A O 1
ATOM 1921 N N . TRP A 1 251 ? 5.258 -0.329 7.041 1.00 85.56 251 TRP A N 1
ATOM 1922 C CA . TRP A 1 251 ? 4.159 -0.836 6.227 1.00 85.56 251 TRP A CA 1
ATOM 1923 C C . TRP A 1 251 ? 4.625 -1.569 4.966 1.00 85.56 251 TRP A C 1
ATOM 1925 O O . TRP A 1 251 ? 4.011 -2.566 4.572 1.00 85.56 251 TRP A O 1
ATOM 1935 N N . ALA A 1 252 ? 5.726 -1.112 4.366 1.00 85.12 252 ALA A N 1
ATOM 1936 C CA . ALA A 1 252 ? 6.362 -1.738 3.215 1.00 85.12 252 ALA A CA 1
ATOM 1937 C C . ALA A 1 252 ? 6.784 -3.168 3.527 1.00 85.12 252 ALA A C 1
ATOM 1939 O O . ALA A 1 252 ? 6.519 -4.086 2.751 1.00 85.12 252 ALA A O 1
ATOM 1940 N N . MET A 1 253 ? 7.392 -3.358 4.694 1.00 79.94 253 MET A N 1
ATOM 1941 C CA . MET A 1 253 ? 7.911 -4.649 5.118 1.00 79.94 253 MET A CA 1
ATOM 1942 C C . MET A 1 253 ? 6.817 -5.604 5.582 1.00 79.94 253 MET A C 1
ATOM 1944 O O . MET A 1 253 ? 6.857 -6.783 5.241 1.00 79.94 253 MET A O 1
ATOM 1948 N N . ILE A 1 254 ? 5.777 -5.106 6.254 1.00 78.81 254 ILE A N 1
ATOM 1949 C CA . ILE A 1 254 ? 4.573 -5.908 6.513 1.00 78.81 254 ILE A CA 1
ATOM 1950 C C . ILE A 1 254 ? 4.021 -6.453 5.191 1.00 78.81 254 ILE A C 1
ATOM 1952 O O . ILE A 1 254 ? 3.837 -7.661 5.040 1.00 78.81 254 ILE A O 1
ATOM 1956 N N . SER A 1 255 ? 3.826 -5.577 4.204 1.00 86.12 255 SER A N 1
ATOM 1957 C CA . SER A 1 255 ? 3.304 -5.981 2.898 1.00 86.12 255 SER A CA 1
ATOM 1958 C C . SER A 1 255 ? 4.256 -6.941 2.178 1.00 86.12 255 SER A C 1
ATOM 1960 O O . SER A 1 255 ? 3.800 -7.930 1.609 1.00 86.12 255 SER A O 1
ATOM 1962 N N . TYR A 1 256 ? 5.573 -6.726 2.265 1.00 84.19 256 TYR A N 1
ATOM 1963 C CA . TYR A 1 256 ? 6.590 -7.645 1.745 1.00 84.19 256 TYR A CA 1
ATOM 1964 C C . TYR A 1 256 ? 6.416 -9.065 2.275 1.00 84.19 256 TYR A C 1
ATOM 1966 O O . TYR A 1 256 ? 6.399 -10.014 1.493 1.00 84.19 256 TYR A O 1
ATOM 1974 N N . HIS A 1 257 ? 6.249 -9.231 3.589 1.00 79.69 257 HIS A N 1
ATOM 1975 C CA . HIS A 1 257 ? 6.077 -10.552 4.190 1.00 79.69 257 HIS A CA 1
ATOM 1976 C C . HIS A 1 257 ? 4.763 -11.217 3.765 1.00 79.69 257 HIS A C 1
ATOM 1978 O O . HIS A 1 257 ? 4.751 -12.424 3.514 1.00 79.69 257 HIS A O 1
ATOM 1984 N N . VAL A 1 258 ? 3.688 -10.441 3.600 1.00 80.25 258 VAL A N 1
ATOM 1985 C CA . VAL A 1 258 ? 2.414 -10.940 3.057 1.00 80.25 258 VAL A CA 1
ATOM 1986 C C . VAL A 1 258 ? 2.584 -11.431 1.618 1.00 80.25 258 VAL A C 1
ATOM 1988 O O . VAL A 1 258 ? 2.209 -12.562 1.304 1.00 80.25 258 VAL A O 1
ATOM 1991 N N . TYR A 1 259 ? 3.217 -10.642 0.750 1.00 87.75 259 TYR A N 1
ATOM 1992 C CA . TYR A 1 259 ? 3.469 -11.049 -0.634 1.00 87.75 259 TYR A CA 1
ATOM 1993 C C . TYR A 1 259 ? 4.443 -12.223 -0.733 1.00 87.75 259 TYR A C 1
ATOM 1995 O O . TYR A 1 259 ? 4.234 -13.129 -1.537 1.00 87.75 259 TYR A O 1
ATOM 2003 N N . LYS A 1 260 ? 5.473 -12.268 0.116 1.00 81.25 260 LYS A N 1
ATOM 2004 C CA . LYS A 1 260 ? 6.396 -13.404 0.207 1.00 81.25 260 LYS A CA 1
ATOM 2005 C C . LYS A 1 260 ? 5.663 -14.680 0.617 1.00 81.25 260 LYS A C 1
ATOM 2007 O O . LYS A 1 260 ? 5.960 -15.746 0.082 1.00 81.25 260 LYS A O 1
ATOM 2012 N N . HIS A 1 261 ? 4.684 -14.596 1.514 1.00 78.69 261 HIS A N 1
ATOM 2013 C CA . HIS A 1 261 ? 3.834 -15.737 1.850 1.00 78.69 261 HIS A CA 1
ATO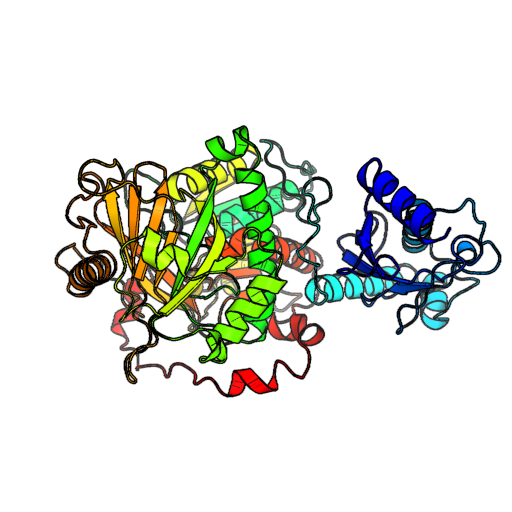M 2014 C C . HIS A 1 261 ? 2.977 -16.190 0.671 1.00 78.69 261 HIS A C 1
ATOM 2016 O O . HIS A 1 261 ? 3.016 -17.367 0.310 1.00 78.69 261 HIS A O 1
ATOM 2022 N N . MET A 1 262 ? 2.276 -15.250 0.022 1.00 81.62 262 MET A N 1
ATOM 2023 C CA . MET A 1 262 ? 1.515 -15.536 -1.198 1.00 81.62 262 MET A CA 1
ATOM 2024 C C . MET A 1 262 ? 2.401 -16.233 -2.232 1.00 81.62 262 MET A C 1
ATOM 2026 O O . MET A 1 262 ? 2.020 -17.252 -2.789 1.00 81.62 262 MET A O 1
ATOM 2030 N N . ALA A 1 263 ? 3.616 -15.731 -2.442 1.00 82.94 263 ALA A N 1
ATOM 2031 C CA . ALA A 1 263 ? 4.547 -16.278 -3.413 1.00 82.94 263 ALA A CA 1
ATOM 2032 C C . ALA A 1 263 ? 5.157 -17.625 -3.001 1.00 82.94 263 ALA A C 1
ATOM 2034 O O . ALA A 1 263 ? 5.499 -18.417 -3.875 1.00 82.94 263 ALA A O 1
ATOM 2035 N N . THR A 1 264 ? 5.347 -17.918 -1.715 1.00 77.38 264 THR A N 1
ATOM 2036 C CA . THR A 1 264 ? 5.966 -19.183 -1.267 1.00 77.38 264 THR A CA 1
ATOM 2037 C C . THR A 1 264 ? 4.975 -20.341 -1.240 1.00 77.38 264 THR A C 1
ATOM 2039 O O . THR A 1 264 ? 5.374 -21.472 -1.514 1.00 77.38 264 THR A O 1
ATOM 2042 N N . ASN A 1 265 ? 3.687 -20.072 -1.015 1.00 79.00 265 ASN A N 1
ATOM 2043 C CA . ASN A 1 265 ? 2.623 -21.066 -1.119 1.00 79.00 265 ASN A CA 1
ATOM 2044 C C . ASN A 1 265 ? 2.178 -21.239 -2.592 1.00 79.00 265 ASN A C 1
ATOM 2046 O O . ASN A 1 265 ? 1.695 -20.277 -3.184 1.00 79.00 265 ASN A O 1
ATOM 2050 N N . PRO A 1 266 ? 2.280 -22.436 -3.205 1.00 78.69 266 PRO A N 1
ATOM 2051 C CA . PRO A 1 266 ? 1.931 -22.634 -4.617 1.00 78.69 266 PRO A CA 1
ATOM 2052 C C . PRO A 1 266 ? 0.483 -22.272 -4.978 1.00 78.69 266 PRO A C 1
ATOM 2054 O O . PRO A 1 266 ? 0.250 -21.705 -6.044 1.00 78.69 266 PRO A O 1
ATOM 2057 N N . VAL A 1 267 ? -0.473 -22.555 -4.087 1.00 80.88 267 VAL A N 1
ATOM 2058 C CA . VAL A 1 267 ? -1.898 -22.261 -4.309 1.00 80.88 267 VAL A CA 1
ATOM 2059 C C . VAL A 1 267 ? -2.128 -20.754 -4.289 1.00 80.88 267 VAL A C 1
ATOM 2061 O O . VAL A 1 267 ? -2.738 -20.206 -5.206 1.00 80.88 267 VAL A O 1
ATOM 2064 N N . LEU A 1 268 ? -1.588 -20.063 -3.281 1.00 81.94 268 LEU A N 1
ATOM 2065 C CA . LEU A 1 268 ? -1.722 -18.608 -3.170 1.00 81.94 268 LEU A CA 1
ATOM 2066 C C . LEU A 1 268 ? -0.963 -17.885 -4.290 1.00 81.94 268 LEU A C 1
ATOM 2068 O O . LEU A 1 268 ? -1.457 -16.892 -4.820 1.00 81.94 268 LEU A O 1
ATOM 2072 N N . ARG A 1 269 ? 0.196 -18.406 -4.700 1.00 84.38 269 ARG A N 1
ATOM 2073 C CA . ARG A 1 269 ? 1.000 -17.879 -5.809 1.00 84.38 269 ARG A CA 1
ATOM 2074 C C . ARG A 1 269 ? 0.185 -17.840 -7.089 1.00 84.38 269 ARG A C 1
ATOM 2076 O O . ARG A 1 269 ? 0.157 -16.811 -7.758 1.00 84.38 269 ARG A O 1
ATOM 2083 N N . GLU A 1 270 ? -0.472 -18.945 -7.429 1.00 87.00 270 GLU A N 1
ATOM 2084 C CA . GLU A 1 270 ? -1.325 -19.026 -8.614 1.00 87.00 270 GLU A CA 1
ATOM 2085 C C . GLU A 1 270 ? -2.586 -18.171 -8.453 1.00 87.00 270 GLU A C 1
ATOM 2087 O O . GLU A 1 270 ? -2.947 -17.410 -9.355 1.00 87.00 270 GLU A O 1
ATOM 2092 N N . GLN A 1 271 ? -3.227 -18.242 -7.285 1.00 86.00 271 GLN A N 1
ATOM 2093 C CA . GLN A 1 271 ? -4.463 -17.521 -7.002 1.00 86.00 271 GLN A CA 1
ATOM 2094 C C . GLN A 1 271 ? -4.280 -16.006 -7.091 1.00 86.00 271 GLN A C 1
ATOM 2096 O O . GLN A 1 271 ? -5.088 -15.353 -7.745 1.00 86.00 271 GLN A O 1
ATOM 2101 N N . PHE A 1 272 ? -3.248 -15.447 -6.457 1.00 89.44 272 PHE A N 1
ATOM 2102 C CA . PHE A 1 272 ? -2.997 -14.004 -6.397 1.00 89.44 272 PHE A CA 1
ATOM 2103 C C . PHE A 1 272 ? -2.007 -13.520 -7.459 1.00 89.44 272 PHE A C 1
ATOM 2105 O O . PHE A 1 272 ? -1.835 -12.317 -7.618 1.00 89.44 272 PHE A O 1
ATOM 2112 N N . SER A 1 273 ? -1.393 -14.427 -8.224 1.00 93.50 273 SER A N 1
ATOM 2113 C CA . SER A 1 273 ? -0.407 -14.108 -9.262 1.00 93.50 273 SER A CA 1
ATOM 2114 C C . SER A 1 273 ? 0.752 -13.244 -8.738 1.00 93.50 273 SER A C 1
ATOM 2116 O O . SER A 1 273 ? 1.155 -12.269 -9.378 1.00 93.50 273 SER A O 1
ATOM 2118 N N . VAL A 1 274 ? 1.267 -13.618 -7.563 1.00 91.25 274 VAL A N 1
ATOM 2119 C CA . VAL A 1 274 ? 2.399 -12.977 -6.877 1.00 91.25 274 VAL A CA 1
ATOM 2120 C C . VAL A 1 274 ? 3.586 -13.927 -6.893 1.00 91.25 274 VAL A C 1
ATOM 2122 O O . VAL A 1 274 ? 3.460 -15.078 -6.482 1.00 91.25 274 VAL A O 1
ATOM 2125 N N . GLN A 1 275 ? 4.747 -13.455 -7.328 1.00 91.56 275 GLN A N 1
ATOM 2126 C CA . GLN A 1 275 ? 5.995 -14.216 -7.319 1.00 91.56 275 GLN A CA 1
ATOM 2127 C C . GLN A 1 275 ? 7.098 -13.411 -6.638 1.00 91.56 275 GLN A C 1
ATOM 2129 O O . GLN A 1 275 ? 7.063 -12.189 -6.645 1.00 91.56 275 GLN A O 1
ATOM 2134 N N . MET A 1 276 ? 8.101 -14.088 -6.085 1.00 91.19 276 MET A N 1
ATOM 2135 C CA . MET A 1 276 ? 9.337 -13.427 -5.673 1.00 91.19 276 MET A CA 1
ATOM 2136 C C . MET A 1 276 ? 10.338 -13.506 -6.823 1.00 91.19 276 MET A C 1
ATOM 2138 O O . MET A 1 276 ? 10.590 -14.606 -7.317 1.00 91.19 276 MET A O 1
ATOM 2142 N N . ARG A 1 277 ? 10.887 -12.368 -7.247 1.00 92.38 277 ARG A N 1
ATOM 2143 C CA . ARG A 1 277 ? 11.885 -12.277 -8.322 1.00 92.38 277 ARG A CA 1
ATOM 2144 C C . ARG A 1 277 ? 13.008 -11.332 -7.926 1.00 92.38 277 ARG A C 1
ATOM 2146 O O . ARG A 1 277 ? 12.809 -10.412 -7.129 1.00 92.38 277 ARG A O 1
ATOM 2153 N N . GLU A 1 278 ? 14.189 -11.574 -8.470 1.00 93.69 278 GLU A N 1
ATOM 2154 C CA . GLU A 1 278 ? 15.326 -10.688 -8.296 1.00 93.69 278 GLU A CA 1
ATOM 2155 C C . GLU A 1 278 ? 15.005 -9.323 -8.910 1.00 93.69 278 GLU A C 1
ATOM 2157 O O . GLU A 1 278 ? 14.516 -9.214 -10.036 1.00 93.69 278 GLU A O 1
ATOM 2162 N N . THR A 1 279 ? 15.264 -8.279 -8.139 1.00 93.00 279 THR A N 1
ATOM 2163 C CA . THR A 1 279 ? 15.246 -6.887 -8.568 1.00 93.00 279 THR A CA 1
ATOM 2164 C C . THR A 1 279 ? 16.662 -6.371 -8.487 1.00 93.00 279 THR A C 1
ATOM 2166 O O . THR A 1 279 ? 17.250 -6.387 -7.407 1.00 93.00 279 THR A O 1
ATOM 2169 N N . VAL A 1 280 ? 17.200 -5.931 -9.617 1.00 93.12 280 VAL A N 1
ATOM 2170 C CA . VAL A 1 280 ? 18.561 -5.420 -9.745 1.00 93.12 280 VAL A CA 1
ATOM 2171 C C . VAL A 1 280 ? 18.505 -3.911 -9.927 1.00 93.12 280 VAL A C 1
ATOM 2173 O O . VAL A 1 280 ? 17.818 -3.410 -10.818 1.00 93.12 280 VAL A O 1
ATOM 2176 N N . PHE A 1 281 ? 19.246 -3.198 -9.089 1.00 91.06 281 PHE A N 1
ATOM 2177 C CA . PHE A 1 281 ? 19.437 -1.758 -9.172 1.00 91.06 281 PHE A CA 1
ATOM 2178 C C . PHE A 1 281 ? 20.795 -1.475 -9.809 1.00 91.06 281 PHE A C 1
ATOM 2180 O O . PHE A 1 281 ? 21.813 -1.944 -9.300 1.00 91.06 281 PHE A O 1
ATOM 2187 N N . PHE A 1 282 ? 20.806 -0.713 -10.902 1.00 90.69 282 PHE A N 1
ATOM 2188 C CA . PHE A 1 282 ? 22.012 -0.344 -11.646 1.00 90.69 282 PHE A CA 1
ATOM 2189 C C . PHE A 1 282 ? 22.377 1.121 -11.414 1.00 90.69 282 PHE A C 1
ATOM 2191 O O . PHE A 1 282 ? 21.498 1.990 -11.375 1.00 90.69 282 PHE A O 1
ATOM 2198 N N . PHE A 1 283 ? 23.681 1.385 -11.296 1.00 89.00 283 PHE A N 1
ATOM 2199 C CA . PHE A 1 283 ? 24.220 2.707 -10.995 1.00 89.00 283 PHE A CA 1
ATOM 2200 C C . PHE A 1 283 ? 25.354 3.091 -11.949 1.00 89.00 283 PHE A C 1
ATOM 2202 O O . PHE A 1 283 ? 26.252 2.298 -12.253 1.00 89.00 283 PHE A O 1
ATOM 2209 N N . ASP A 1 284 ? 25.323 4.351 -12.374 1.00 87.06 284 ASP A N 1
ATOM 2210 C CA . ASP A 1 284 ? 26.358 5.012 -13.179 1.00 87.06 284 ASP A CA 1
ATOM 2211 C C . ASP A 1 284 ? 27.550 5.505 -12.338 1.00 87.06 284 ASP A C 1
ATOM 2213 O O . ASP A 1 284 ? 28.598 5.896 -12.855 1.00 87.06 284 ASP A O 1
ATOM 2217 N N . LYS A 1 285 ? 27.412 5.449 -11.011 1.00 87.50 285 LYS A N 1
ATOM 2218 C CA . LYS A 1 285 ? 28.448 5.742 -10.019 1.00 87.50 285 LYS A CA 1
ATOM 2219 C C . LYS A 1 285 ? 28.522 4.614 -9.006 1.00 87.50 285 LYS A C 1
ATOM 2221 O O . LYS A 1 285 ? 27.546 3.909 -8.764 1.00 87.50 285 LYS A O 1
ATOM 2226 N N . ARG A 1 286 ? 29.682 4.455 -8.363 1.00 90.75 286 ARG A N 1
ATOM 2227 C CA . ARG A 1 286 ? 29.802 3.488 -7.269 1.00 90.75 286 ARG A CA 1
ATOM 2228 C C . ARG A 1 286 ? 28.882 3.909 -6.139 1.00 90.75 286 ARG A C 1
ATOM 2230 O O . ARG A 1 286 ? 28.986 5.034 -5.654 1.00 90.75 286 ARG A O 1
ATOM 2237 N N . VAL A 1 287 ? 28.053 2.988 -5.661 1.00 88.69 287 VAL A N 1
ATOM 2238 C CA . VAL A 1 287 ? 27.090 3.236 -4.582 1.00 88.69 287 VAL A CA 1
ATOM 2239 C C . VAL A 1 287 ? 27.806 3.766 -3.346 1.00 88.69 287 VAL A C 1
ATOM 2241 O O . VAL A 1 287 ? 27.311 4.655 -2.673 1.00 88.69 287 VAL A O 1
ATOM 2244 N N . ARG A 1 288 ? 29.022 3.281 -3.072 1.00 90.25 288 ARG A N 1
ATOM 2245 C CA . ARG A 1 288 ? 29.848 3.735 -1.941 1.00 90.25 288 ARG A CA 1
ATOM 2246 C C . ARG A 1 288 ? 30.303 5.203 -2.028 1.00 90.25 288 ARG A C 1
ATOM 2248 O O . ARG A 1 288 ? 30.672 5.764 -0.998 1.00 90.25 288 ARG A O 1
ATOM 2255 N N . ASP A 1 289 ? 30.321 5.778 -3.229 1.00 89.31 289 ASP A N 1
ATOM 2256 C CA . ASP A 1 289 ? 30.769 7.148 -3.491 1.00 89.31 289 ASP A CA 1
ATOM 2257 C C . ASP A 1 289 ? 29.580 8.141 -3.435 1.00 89.31 289 ASP A C 1
ATOM 2259 O O . ASP A 1 289 ? 29.790 9.347 -3.314 1.00 89.31 289 ASP A O 1
ATOM 2263 N N . ASP A 1 290 ? 28.336 7.641 -3.431 1.00 82.81 290 ASP A N 1
ATOM 2264 C CA . ASP A 1 290 ? 27.104 8.407 -3.211 1.00 82.81 290 ASP A CA 1
ATOM 2265 C C . ASP A 1 290 ? 26.552 8.136 -1.799 1.00 82.81 290 ASP A C 1
ATOM 2267 O O . ASP A 1 290 ? 26.149 7.025 -1.449 1.00 82.81 290 ASP A O 1
ATOM 2271 N N . ARG A 1 291 ? 26.523 9.168 -0.948 1.00 79.62 291 ARG A N 1
ATOM 2272 C CA . ARG A 1 291 ? 26.104 9.018 0.457 1.00 79.62 291 ARG A CA 1
ATOM 2273 C C . ARG A 1 291 ? 24.647 8.584 0.611 1.00 79.62 291 ARG A C 1
ATOM 2275 O O . ARG A 1 291 ? 24.353 7.832 1.545 1.00 79.62 291 ARG A O 1
ATOM 2282 N N . ASP A 1 292 ? 23.750 9.065 -0.242 1.00 74.88 292 ASP A N 1
ATOM 2283 C CA . ASP A 1 292 ? 22.322 8.772 -0.140 1.00 74.88 292 ASP A CA 1
ATOM 2284 C C . ASP A 1 292 ? 22.027 7.359 -0.638 1.00 74.88 292 ASP A C 1
ATOM 2286 O O . ASP A 1 292 ? 21.322 6.608 0.045 1.00 74.88 292 ASP A O 1
ATOM 2290 N N . GLN A 1 293 ? 22.648 6.951 -1.747 1.00 82.06 293 GLN A N 1
ATOM 2291 C CA . GLN A 1 293 ? 22.527 5.585 -2.261 1.00 82.06 293 GLN A CA 1
ATOM 2292 C C . GLN A 1 293 ? 23.173 4.564 -1.319 1.00 82.06 293 GLN A C 1
ATOM 2294 O O . GLN A 1 293 ? 22.562 3.538 -1.017 1.00 82.06 293 GLN A O 1
ATOM 2299 N N . LEU A 1 294 ? 24.354 4.860 -0.760 1.00 82.31 294 LEU A N 1
ATOM 2300 C CA . LEU A 1 294 ? 24.996 4.002 0.240 1.00 82.31 294 LEU A CA 1
ATOM 2301 C C . LEU A 1 294 ? 24.126 3.828 1.486 1.00 82.31 294 LEU A C 1
ATOM 2303 O O . LEU A 1 294 ? 24.055 2.730 2.045 1.00 82.31 294 LEU A O 1
ATOM 2307 N N . ARG A 1 295 ? 23.467 4.901 1.940 1.00 79.50 295 ARG A N 1
ATOM 2308 C CA . ARG A 1 295 ? 22.526 4.832 3.063 1.00 79.50 295 ARG A CA 1
ATOM 2309 C C . ARG A 1 295 ? 21.325 3.958 2.706 1.00 79.50 295 ARG A C 1
ATOM 2311 O O . ARG A 1 295 ? 21.028 3.055 3.485 1.00 79.50 295 ARG A O 1
ATOM 2318 N N . LYS A 1 296 ? 20.685 4.188 1.550 1.00 80.38 296 LYS A N 1
ATOM 2319 C CA . LYS A 1 296 ? 19.529 3.407 1.064 1.00 80.38 296 LYS A CA 1
ATOM 2320 C C . LYS A 1 296 ? 19.869 1.916 1.011 1.00 80.38 296 LYS A C 1
ATOM 2322 O O . LYS A 1 296 ? 19.166 1.106 1.610 1.00 80.38 296 LYS A O 1
ATOM 2327 N N . MET A 1 297 ? 20.995 1.576 0.384 1.00 85.38 297 MET A N 1
ATOM 2328 C CA . MET A 1 297 ? 21.468 0.199 0.234 1.00 85.38 297 MET A CA 1
ATOM 2329 C C . MET A 1 297 ? 21.754 -0.465 1.585 1.00 85.38 297 MET A C 1
ATOM 2331 O O . MET A 1 297 ? 21.271 -1.564 1.832 1.00 85.38 297 MET A O 1
ATOM 2335 N N . ARG A 1 298 ? 22.489 0.199 2.489 1.00 81.81 298 ARG A N 1
ATOM 2336 C CA . ARG A 1 298 ? 22.783 -0.346 3.830 1.00 81.81 298 ARG A CA 1
ATOM 2337 C C . ARG A 1 298 ? 21.534 -0.526 4.678 1.00 81.81 298 ARG A C 1
ATOM 2339 O O . ARG A 1 298 ? 21.482 -1.426 5.511 1.00 81.81 298 ARG A O 1
ATOM 2346 N N . GLU A 1 299 ? 20.557 0.362 4.532 1.00 78.31 299 GLU A N 1
ATOM 2347 C CA . GLU A 1 299 ? 19.289 0.221 5.236 1.00 78.31 299 GLU A CA 1
ATOM 2348 C C . GLU A 1 299 ? 18.513 -0.991 4.717 1.00 78.31 299 GLU A C 1
ATOM 2350 O O . GLU A 1 299 ? 18.037 -1.796 5.513 1.00 78.31 299 GLU A O 1
ATOM 2355 N N . LEU A 1 300 ? 18.462 -1.164 3.397 1.00 77.81 300 LEU A N 1
ATOM 2356 C CA . LEU A 1 300 ? 17.855 -2.319 2.752 1.00 77.81 300 LEU A CA 1
ATOM 2357 C C . LEU A 1 300 ? 18.576 -3.634 3.099 1.00 77.81 300 LEU A C 1
ATOM 2359 O O . LEU A 1 300 ? 17.910 -4.597 3.465 1.00 77.81 300 LEU A O 1
ATOM 2363 N N . GLU A 1 301 ? 19.907 -3.666 3.118 1.00 80.31 301 GLU A N 1
ATOM 2364 C CA . GLU A 1 301 ? 20.696 -4.824 3.570 1.00 80.31 301 GLU A CA 1
ATOM 2365 C C . GLU A 1 301 ? 20.330 -5.233 5.007 1.00 80.31 301 GLU A C 1
ATOM 2367 O O . GLU A 1 301 ? 20.166 -6.412 5.319 1.00 80.31 301 GLU A O 1
ATOM 2372 N N . ARG A 1 302 ? 20.136 -4.252 5.894 1.00 75.31 302 ARG A N 1
ATOM 2373 C CA . ARG A 1 302 ? 19.764 -4.480 7.301 1.00 75.31 302 ARG A CA 1
ATOM 2374 C C . ARG A 1 302 ? 18.276 -4.748 7.504 1.00 75.31 302 ARG A C 1
ATOM 2376 O O . ARG A 1 302 ? 17.882 -5.142 8.600 1.00 75.31 302 ARG A O 1
ATOM 2383 N N . SER A 1 303 ? 17.455 -4.527 6.480 1.00 70.25 303 SER A N 1
ATOM 2384 C CA . SER A 1 303 ? 15.998 -4.602 6.584 1.00 70.25 303 SER A CA 1
ATOM 2385 C C . SER A 1 303 ? 15.449 -6.028 6.605 1.00 70.25 303 SER A C 1
ATOM 2387 O O . SER A 1 303 ? 14.250 -6.200 6.743 1.00 70.25 303 SER A O 1
ATOM 2389 N N . GLY A 1 304 ? 16.276 -7.064 6.434 1.00 68.88 304 GLY A N 1
ATOM 2390 C CA . GLY A 1 304 ? 15.806 -8.455 6.388 1.00 68.88 304 GLY A CA 1
ATOM 2391 C C . GLY A 1 304 ? 15.114 -8.858 5.078 1.00 68.88 304 GLY A C 1
ATOM 2392 O O . GLY A 1 304 ? 14.640 -9.992 4.963 1.00 68.88 304 GLY A O 1
ATOM 2393 N N . VAL A 1 305 ? 15.079 -7.973 4.074 1.00 76.25 305 VAL A N 1
ATOM 2394 C CA . VAL A 1 305 ? 14.718 -8.335 2.695 1.00 76.25 305 VAL A CA 1
ATOM 2395 C C . VAL A 1 305 ? 15.667 -9.427 2.203 1.00 76.25 305 VAL A C 1
ATOM 2397 O O . VAL A 1 305 ? 16.887 -9.334 2.336 1.00 76.25 305 VAL A O 1
ATOM 2400 N N . ALA A 1 306 ? 15.097 -10.501 1.661 1.00 79.31 306 ALA A N 1
ATOM 2401 C CA . ALA A 1 306 ? 15.877 -11.652 1.228 1.00 79.31 306 ALA A CA 1
ATOM 2402 C C . ALA A 1 306 ? 16.665 -11.350 -0.054 1.00 79.31 306 ALA A C 1
ATOM 2404 O O . ALA A 1 306 ? 16.291 -10.485 -0.841 1.00 79.31 306 ALA A O 1
ATOM 2405 N N . GLY A 1 307 ? 17.722 -12.127 -0.295 1.00 84.31 307 GLY A N 1
ATOM 2406 C CA . GLY A 1 307 ? 18.439 -12.107 -1.571 1.00 84.31 307 GLY A CA 1
ATOM 2407 C C . GLY A 1 307 ? 19.292 -10.864 -1.807 1.00 84.31 307 GLY A C 1
ATOM 2408 O O . GLY A 1 307 ? 19.613 -10.597 -2.957 1.00 84.31 307 GLY A O 1
ATOM 2409 N N . PHE A 1 308 ? 19.653 -10.110 -0.759 1.00 90.38 308 PHE A N 1
ATOM 2410 C CA . PHE A 1 308 ? 20.583 -8.997 -0.921 1.00 90.38 308 PHE A CA 1
ATOM 2411 C C . PHE A 1 308 ? 21.941 -9.489 -1.436 1.00 90.38 308 PHE A C 1
ATOM 2413 O O . PHE A 1 308 ? 22.593 -10.314 -0.790 1.00 90.38 308 PHE A O 1
ATOM 2420 N N . ARG A 1 309 ? 22.378 -8.961 -2.580 1.00 90.69 309 ARG A N 1
ATOM 2421 C CA . ARG A 1 309 ? 23.727 -9.167 -3.116 1.00 90.69 309 ARG A CA 1
ATOM 2422 C C . ARG A 1 309 ? 24.225 -7.874 -3.755 1.00 90.69 309 ARG A C 1
ATOM 2424 O O . ARG A 1 309 ? 23.650 -7.405 -4.728 1.00 90.69 309 ARG A O 1
ATOM 2431 N N . HIS A 1 310 ? 25.308 -7.311 -3.223 1.00 93.25 310 HIS A N 1
ATOM 2432 C CA . HIS A 1 310 ? 26.033 -6.200 -3.847 1.00 93.25 310 HIS A CA 1
ATOM 2433 C C . HIS A 1 310 ? 27.102 -6.779 -4.778 1.00 93.25 310 HIS A C 1
ATOM 2435 O O . HIS A 1 310 ? 28.163 -7.202 -4.320 1.00 93.25 310 HIS A O 1
ATOM 2441 N N . ASP A 1 311 ? 26.789 -6.872 -6.070 1.00 87.19 311 ASP A N 1
ATOM 2442 C CA . ASP A 1 311 ? 27.653 -7.494 -7.072 1.00 87.19 311 ASP A CA 1
ATOM 2443 C C . ASP A 1 311 ? 27.414 -6.895 -8.465 1.00 87.19 311 ASP A C 1
ATOM 2445 O O . ASP A 1 311 ? 26.284 -6.671 -8.892 1.00 87.19 311 ASP A O 1
ATOM 2449 N N . THR A 1 312 ? 28.505 -6.694 -9.199 1.00 90.69 312 THR A N 1
ATOM 2450 C CA . THR A 1 312 ? 28.514 -6.137 -10.559 1.00 90.69 312 THR A CA 1
ATOM 2451 C C . THR A 1 312 ? 28.339 -7.195 -11.646 1.00 90.69 312 THR A C 1
ATOM 2453 O O . THR A 1 312 ? 28.237 -6.843 -12.820 1.00 90.69 312 THR A O 1
ATOM 2456 N N . SER A 1 313 ? 28.268 -8.486 -11.299 1.00 89.81 313 SER A N 1
ATOM 2457 C CA . SER A 1 313 ? 28.039 -9.569 -12.269 1.00 89.81 313 SER A CA 1
ATOM 2458 C C . SER A 1 313 ? 26.784 -9.369 -13.123 1.00 89.81 313 SER A C 1
ATOM 2460 O O . SER A 1 313 ? 26.812 -9.695 -14.309 1.00 89.81 313 SER A O 1
ATOM 2462 N N . ALA A 1 314 ? 25.736 -8.743 -12.576 1.00 88.38 314 ALA A N 1
ATOM 2463 C CA . ALA A 1 314 ? 24.516 -8.422 -13.313 1.00 88.38 314 ALA A CA 1
ATOM 2464 C C . ALA A 1 314 ? 24.769 -7.485 -14.512 1.00 88.38 314 ALA A C 1
ATOM 2466 O O . ALA A 1 314 ? 24.110 -7.605 -15.538 1.00 88.38 314 ALA A O 1
ATOM 2467 N N . ILE A 1 315 ? 25.765 -6.593 -14.437 1.00 90.81 315 ILE A N 1
ATOM 2468 C CA . ILE A 1 315 ? 26.156 -5.722 -15.562 1.00 90.81 315 ILE A CA 1
ATOM 2469 C C . ILE A 1 315 ? 26.654 -6.576 -16.736 1.00 90.81 315 ILE A C 1
ATOM 2471 O O . ILE A 1 315 ? 26.337 -6.300 -17.887 1.00 90.81 315 ILE A O 1
ATOM 2475 N N . HIS A 1 316 ? 27.400 -7.648 -16.450 1.00 89.44 316 HIS A N 1
ATOM 2476 C CA . HIS A 1 316 ? 27.850 -8.593 -17.471 1.00 89.44 316 HIS A CA 1
ATOM 2477 C C . HIS A 1 316 ? 26.722 -9.517 -17.950 1.00 89.44 316 HIS A C 1
ATOM 2479 O O . HIS A 1 316 ? 26.639 -9.781 -19.144 1.00 89.44 316 HIS A O 1
ATOM 2485 N N . GLU A 1 317 ? 25.874 -10.006 -17.039 1.00 90.38 317 GLU A N 1
ATOM 2486 C CA . GLU A 1 317 ? 24.713 -10.856 -17.353 1.00 90.38 317 GLU A CA 1
ATOM 2487 C C . GLU A 1 317 ? 23.811 -10.218 -18.415 1.00 90.38 317 GLU A C 1
ATOM 2489 O O . GLU A 1 317 ? 23.422 -10.893 -19.359 1.00 90.38 317 GLU A O 1
ATOM 2494 N N . PHE A 1 318 ? 23.550 -8.914 -18.296 1.00 89.81 318 PHE A N 1
ATOM 2495 C CA . PHE A 1 318 ? 22.711 -8.160 -19.231 1.00 89.81 318 PHE A CA 1
ATOM 2496 C C . PHE A 1 318 ? 23.494 -7.471 -20.362 1.00 89.81 318 PHE A C 1
ATOM 2498 O O . PHE A 1 318 ? 22.930 -6.646 -21.075 1.00 89.81 318 PHE A O 1
ATOM 2505 N N . GLY A 1 319 ? 24.791 -7.763 -20.527 1.00 89.38 319 GLY A N 1
ATOM 2506 C CA . GLY A 1 319 ? 25.602 -7.198 -21.615 1.00 89.38 319 GLY A CA 1
ATOM 2507 C C . GLY A 1 319 ? 25.756 -5.670 -21.575 1.00 89.38 319 GLY A C 1
ATOM 2508 O O . GLY A 1 319 ? 25.998 -5.048 -22.608 1.00 89.38 319 GLY A O 1
ATOM 2509 N N . LEU A 1 320 ? 25.614 -5.052 -20.401 1.00 89.62 320 LEU A N 1
ATOM 2510 C CA . LEU A 1 320 ? 25.609 -3.599 -20.246 1.00 89.62 320 LEU A CA 1
ATOM 2511 C C . LEU A 1 320 ? 27.015 -2.996 -20.407 1.00 89.62 320 LEU A C 1
ATOM 2513 O O . LEU A 1 320 ? 28.026 -3.595 -20.022 1.00 89.62 320 LEU A O 1
ATOM 2517 N N . ASN A 1 321 ? 27.083 -1.765 -20.929 1.00 86.19 321 ASN A N 1
ATOM 2518 C CA . ASN A 1 321 ? 28.346 -1.041 -21.084 1.00 86.19 321 ASN A CA 1
ATOM 2519 C C . ASN A 1 321 ? 28.981 -0.729 -19.716 1.00 86.19 321 ASN A C 1
ATOM 2521 O O . ASN A 1 321 ? 28.452 0.075 -18.949 1.00 86.19 321 ASN A O 1
ATOM 2525 N N . LYS A 1 322 ? 30.149 -1.319 -19.443 1.00 83.62 322 LYS A N 1
ATOM 2526 C CA . LYS A 1 322 ? 30.896 -1.165 -18.181 1.00 83.62 322 LYS A CA 1
ATOM 2527 C C . LYS A 1 322 ? 31.510 0.222 -17.981 1.00 83.62 322 LYS A C 1
ATOM 2529 O O . LYS A 1 322 ? 31.849 0.567 -16.852 1.00 83.62 322 LYS A O 1
ATOM 2534 N N . ASP A 1 323 ? 31.660 1.000 -19.051 1.00 85.00 323 ASP A N 1
ATOM 2535 C CA . ASP A 1 323 ? 32.111 2.392 -18.957 1.00 85.00 323 ASP A CA 1
ATOM 2536 C C . ASP A 1 323 ? 30.977 3.317 -18.489 1.00 85.00 323 ASP A C 1
ATOM 2538 O O . ASP A 1 323 ? 31.232 4.407 -17.979 1.00 85.00 323 ASP A O 1
ATOM 2542 N N . THR A 1 324 ? 29.724 2.876 -18.648 1.00 85.81 324 THR A N 1
ATOM 2543 C CA . THR A 1 324 ? 28.523 3.599 -18.213 1.00 85.81 324 THR A CA 1
ATOM 2544 C C . THR A 1 324 ? 28.025 3.090 -16.865 1.00 85.81 324 THR A C 1
ATOM 2546 O O . THR A 1 324 ? 27.782 3.885 -15.966 1.00 85.81 324 THR A O 1
ATOM 2549 N N . TRP A 1 325 ? 27.890 1.772 -16.710 1.00 89.00 325 TRP A N 1
ATOM 2550 C CA . TRP A 1 325 ? 27.357 1.129 -15.511 1.00 89.00 325 TRP A CA 1
ATOM 2551 C C . TRP A 1 325 ? 28.498 0.544 -14.692 1.00 89.00 325 TRP A C 1
ATOM 2553 O O . TRP A 1 325 ? 29.215 -0.344 -15.157 1.00 89.00 325 TRP A O 1
ATOM 2563 N N . VAL A 1 326 ? 28.671 1.041 -13.468 1.00 90.81 326 VAL A N 1
ATOM 2564 C CA . VAL A 1 326 ? 29.869 0.761 -12.658 1.00 90.81 326 VAL A CA 1
ATOM 2565 C C . VAL A 1 326 ? 29.567 0.052 -11.343 1.00 90.81 326 VAL A C 1
ATOM 2567 O O . VAL A 1 326 ? 30.499 -0.409 -10.680 1.00 90.81 326 VAL A O 1
ATOM 2570 N N . ASP A 1 327 ? 28.296 -0.014 -10.941 1.00 92.88 327 ASP A N 1
ATOM 2571 C CA . ASP A 1 327 ? 27.878 -0.659 -9.700 1.00 92.88 327 ASP A CA 1
ATOM 2572 C C . ASP A 1 327 ? 26.444 -1.196 -9.787 1.00 92.88 327 ASP A C 1
ATOM 2574 O O . ASP A 1 327 ? 25.625 -0.688 -10.558 1.00 92.88 327 ASP A O 1
ATOM 2578 N N . ALA A 1 328 ? 26.145 -2.235 -9.008 1.00 92.75 328 ALA A N 1
ATOM 2579 C CA . ALA A 1 328 ? 24.815 -2.826 -8.935 1.00 92.75 328 ALA A CA 1
ATOM 2580 C C . ALA A 1 328 ? 24.601 -3.598 -7.631 1.00 92.75 328 ALA A C 1
ATOM 2582 O O . ALA A 1 328 ? 25.514 -4.244 -7.120 1.00 92.75 328 ALA A O 1
ATOM 2583 N N . TYR A 1 329 ? 23.376 -3.590 -7.115 1.00 91.81 329 TYR A N 1
ATOM 2584 C CA . TYR A 1 329 ? 22.959 -4.535 -6.080 1.00 91.81 329 TYR A CA 1
ATOM 2585 C C . TYR A 1 329 ? 21.593 -5.114 -6.410 1.00 91.81 329 TYR A C 1
ATOM 2587 O O . TYR A 1 329 ? 20.781 -4.487 -7.088 1.00 91.81 329 TYR A O 1
ATOM 2595 N N . GLU A 1 330 ? 21.329 -6.311 -5.910 1.00 92.25 330 GLU A N 1
ATOM 2596 C CA . GLU A 1 330 ? 20.057 -6.992 -6.095 1.00 92.25 330 GLU A CA 1
ATOM 2597 C C . GLU A 1 330 ? 19.415 -7.394 -4.774 1.00 92.25 330 GLU A C 1
ATOM 2599 O O . GLU A 1 330 ? 20.087 -7.517 -3.751 1.00 92.25 330 GLU A O 1
ATOM 2604 N N . VAL A 1 331 ? 18.100 -7.587 -4.826 1.00 90.75 331 VAL A N 1
ATOM 2605 C CA . VAL A 1 331 ? 17.257 -8.117 -3.750 1.00 90.75 331 VAL A CA 1
ATOM 2606 C C . VAL A 1 331 ? 16.150 -8.983 -4.321 1.00 90.75 331 VAL A C 1
ATOM 2608 O O . VAL A 1 331 ? 15.812 -8.887 -5.497 1.00 90.75 331 VAL A O 1
ATOM 2611 N N . LEU A 1 332 ? 15.519 -9.786 -3.474 1.00 90.44 332 LEU A N 1
ATOM 2612 C CA . LEU A 1 332 ? 14.328 -10.537 -3.828 1.00 90.44 332 LEU A CA 1
ATOM 2613 C C . LEU A 1 332 ? 13.068 -9.730 -3.478 1.00 90.44 332 LEU A C 1
ATOM 2615 O O . LEU A 1 332 ? 12.736 -9.613 -2.295 1.00 90.44 332 LEU A O 1
ATOM 2619 N N . SER A 1 333 ? 12.339 -9.253 -4.490 1.00 91.00 333 SER A N 1
ATOM 2620 C CA . SER A 1 333 ? 11.125 -8.430 -4.347 1.00 91.00 333 SER A CA 1
ATOM 2621 C C . SER A 1 333 ? 9.873 -9.140 -4.872 1.00 91.00 333 SER A C 1
ATOM 2623 O O . SER A 1 333 ? 9.968 -9.993 -5.761 1.00 91.00 333 SER A O 1
ATOM 2625 N N . PRO A 1 334 ? 8.680 -8.813 -4.344 1.00 91.50 334 PRO A N 1
ATOM 2626 C CA . PRO A 1 334 ? 7.432 -9.297 -4.905 1.00 91.50 334 PRO A CA 1
ATOM 2627 C C . PRO A 1 334 ? 7.157 -8.651 -6.263 1.00 91.50 334 PRO A C 1
ATOM 2629 O O . PRO A 1 334 ? 7.187 -7.434 -6.425 1.00 91.50 334 PRO A O 1
ATOM 2632 N N . LEU A 1 335 ? 6.836 -9.504 -7.220 1.00 90.94 335 LEU A N 1
ATOM 2633 C CA . LEU A 1 335 ? 6.389 -9.184 -8.557 1.00 90.94 335 LEU A CA 1
ATOM 2634 C C . LEU A 1 335 ? 4.932 -9.610 -8.667 1.00 90.94 335 LEU A C 1
ATOM 2636 O O . LEU A 1 335 ? 4.585 -10.768 -8.416 1.00 90.94 335 LEU A O 1
ATOM 2640 N N . ILE A 1 336 ? 4.073 -8.648 -8.983 1.00 94.25 336 ILE A N 1
ATOM 2641 C CA . ILE A 1 336 ? 2.630 -8.792 -8.822 1.00 94.25 336 ILE A CA 1
ATOM 2642 C C . ILE A 1 336 ? 1.964 -8.553 -10.168 1.00 94.25 336 ILE A C 1
ATOM 2644 O O . ILE A 1 336 ? 2.044 -7.451 -10.724 1.00 94.25 336 ILE A O 1
ATOM 2648 N N . ASP A 1 337 ? 1.209 -9.541 -10.655 1.00 94.75 337 ASP A N 1
ATOM 2649 C CA . ASP A 1 337 ? 0.244 -9.277 -11.717 1.00 94.75 337 ASP A CA 1
ATOM 2650 C C . ASP A 1 337 ? -0.975 -8.553 -11.128 1.00 94.75 337 ASP A C 1
ATOM 2652 O O . ASP A 1 337 ? -2.021 -9.156 -10.901 1.00 94.75 337 ASP A O 1
ATOM 2656 N N . THR A 1 338 ? -0.835 -7.256 -10.837 1.00 94.62 338 THR A N 1
ATOM 2657 C CA . THR A 1 338 ? -1.835 -6.431 -10.135 1.00 94.62 338 THR A CA 1
ATOM 2658 C C . THR A 1 338 ? -3.229 -6.444 -10.758 1.00 94.62 338 THR A C 1
ATOM 2660 O O . THR A 1 338 ? -4.194 -6.186 -10.053 1.00 94.62 338 THR A O 1
ATOM 2663 N N . ASP A 1 339 ? -3.383 -6.798 -12.033 1.00 90.88 339 ASP A N 1
ATOM 2664 C CA . ASP A 1 339 ? -4.693 -6.924 -12.673 1.00 90.88 339 ASP A CA 1
ATOM 2665 C C . ASP A 1 339 ? -5.417 -8.190 -12.185 1.00 90.88 339 ASP A C 1
ATOM 2667 O O . ASP A 1 339 ? -6.565 -8.144 -11.733 1.00 90.88 339 ASP A O 1
ATOM 2671 N N . LYS A 1 340 ? -4.705 -9.325 -12.191 1.00 92.94 340 LYS A N 1
ATOM 2672 C CA . LYS A 1 340 ? -5.201 -10.589 -11.631 1.00 92.94 340 LYS A CA 1
ATOM 2673 C C . LYS A 1 340 ? -5.301 -10.519 -10.111 1.00 92.94 340 LYS A C 1
ATOM 2675 O O . LYS A 1 340 ? -6.331 -10.899 -9.560 1.00 92.94 340 LYS A O 1
ATOM 2680 N N . ALA A 1 341 ? -4.260 -10.015 -9.449 1.00 95.62 341 ALA A N 1
ATOM 2681 C CA . ALA A 1 341 ? -4.178 -9.939 -7.997 1.00 95.62 341 ALA A CA 1
ATOM 2682 C C . ALA A 1 341 ? -5.321 -9.100 -7.418 1.00 95.62 341 ALA A C 1
ATOM 2684 O O . ALA A 1 341 ? -6.005 -9.558 -6.509 1.00 95.62 341 ALA A O 1
ATOM 2685 N N . LEU A 1 342 ? -5.588 -7.914 -7.980 1.00 96.69 342 LEU A N 1
ATOM 2686 C CA . LEU A 1 342 ? -6.651 -7.039 -7.485 1.00 96.69 342 LEU A CA 1
ATOM 2687 C C . LEU A 1 342 ? -8.023 -7.696 -7.623 1.00 96.69 342 LEU A C 1
ATOM 2689 O O . LEU A 1 342 ? -8.761 -7.748 -6.649 1.00 96.69 342 LEU A O 1
ATOM 2693 N N . SER A 1 343 ? -8.316 -8.284 -8.787 1.00 94.88 343 SER A N 1
ATOM 2694 C CA . SER A 1 343 ? -9.572 -9.009 -9.025 1.00 94.88 343 SER A CA 1
ATOM 2695 C C . SER A 1 343 ? -9.770 -10.160 -8.028 1.00 94.88 343 SER A C 1
ATOM 2697 O O . SER A 1 343 ? -10.880 -10.433 -7.571 1.00 94.88 343 SER A O 1
ATOM 2699 N N . ARG A 1 344 ? -8.680 -10.841 -7.661 1.00 95.62 344 ARG A N 1
ATOM 2700 C CA . ARG A 1 344 ? -8.686 -11.964 -6.714 1.00 95.62 344 ARG A CA 1
ATOM 2701 C C . ARG A 1 344 ? -8.846 -11.509 -5.271 1.00 95.62 344 ARG A C 1
ATOM 2703 O O . ARG A 1 344 ? -9.570 -12.161 -4.527 1.00 95.62 344 ARG A O 1
ATOM 2710 N N . ILE A 1 345 ? -8.243 -10.382 -4.903 1.00 97.25 345 ILE A N 1
ATOM 2711 C CA . ILE A 1 345 ? -8.462 -9.734 -3.606 1.00 97.25 345 ILE A CA 1
ATOM 2712 C C . ILE A 1 345 ? -9.910 -9.244 -3.502 1.00 97.25 345 ILE A C 1
ATOM 2714 O O . ILE A 1 345 ? -10.558 -9.519 -2.500 1.00 97.25 345 ILE A O 1
ATOM 2718 N N . THR A 1 346 ? -10.458 -8.598 -4.538 1.00 97.56 346 THR A N 1
ATOM 2719 C CA . THR A 1 346 ? -11.878 -8.206 -4.580 1.00 97.56 346 THR A CA 1
ATOM 2720 C C . THR A 1 346 ? -12.780 -9.411 -4.338 1.00 97.56 346 THR A C 1
ATOM 2722 O O . THR A 1 346 ? -13.652 -9.356 -3.475 1.00 97.56 346 THR A O 1
ATOM 2725 N N . LYS A 1 347 ? -12.522 -10.528 -5.034 1.00 96.94 347 LYS A N 1
ATOM 2726 C CA . LYS A 1 347 ? -13.302 -11.753 -4.848 1.00 96.94 347 LYS A CA 1
ATOM 2727 C C . LYS A 1 347 ? -13.169 -12.336 -3.439 1.00 96.94 347 LYS A C 1
ATOM 2729 O O . LYS A 1 347 ? -14.151 -12.823 -2.894 1.00 96.94 347 LYS A O 1
ATOM 2734 N N . LEU A 1 348 ? -11.977 -12.279 -2.844 1.00 96.38 348 LEU A N 1
ATOM 2735 C CA . LEU A 1 348 ? -11.760 -12.729 -1.470 1.00 96.38 348 LEU A CA 1
ATOM 2736 C C . LEU A 1 348 ? -12.539 -11.874 -0.462 1.00 96.38 348 LEU A C 1
ATOM 2738 O O . LEU A 1 348 ? -13.159 -12.420 0.444 1.00 96.38 348 LEU A O 1
ATOM 2742 N N . VAL A 1 349 ? -12.525 -10.549 -0.626 1.00 98.38 349 VAL A N 1
ATOM 2743 C CA . VAL A 1 349 ? -13.289 -9.617 0.219 1.00 98.38 349 VAL A CA 1
ATOM 2744 C C . VAL A 1 349 ? -14.790 -9.905 0.116 1.00 98.38 349 VAL A C 1
ATOM 2746 O O . VAL A 1 349 ? -15.466 -9.954 1.139 1.00 98.38 349 VAL A O 1
ATOM 2749 N N . GLU A 1 350 ? -15.301 -10.172 -1.088 1.00 98.12 350 GLU A N 1
ATOM 2750 C CA . GLU A 1 350 ? -16.694 -10.592 -1.300 1.00 98.12 350 GLU A CA 1
ATOM 2751 C C . GLU A 1 350 ? -17.001 -11.931 -0.614 1.00 98.12 350 GLU A C 1
ATOM 2753 O O . GLU A 1 350 ? -17.976 -12.039 0.127 1.00 98.12 350 GLU A O 1
ATOM 2758 N N . ASP A 1 351 ? -16.148 -12.943 -0.801 1.00 97.31 351 ASP A N 1
ATOM 2759 C CA . ASP A 1 351 ? -16.322 -14.270 -0.197 1.00 97.31 351 ASP A CA 1
ATOM 2760 C C . ASP A 1 351 ? -16.334 -14.213 1.341 1.00 97.31 351 ASP A C 1
ATOM 2762 O O . ASP A 1 351 ? -17.075 -14.965 1.980 1.00 97.31 351 ASP A O 1
ATOM 2766 N N . LYS A 1 352 ? -15.570 -13.282 1.929 1.00 96.62 352 LYS A N 1
ATOM 2767 C CA . LYS A 1 352 ? -15.532 -13.017 3.376 1.00 96.62 352 LYS A CA 1
ATOM 2768 C C . LYS A 1 352 ? -16.772 -12.282 3.900 1.00 96.62 352 LYS A C 1
ATOM 2770 O O . LYS A 1 352 ? -16.905 -12.123 5.111 1.00 96.62 352 LYS A O 1
ATOM 2775 N N . GLY A 1 353 ? -17.687 -11.869 3.023 1.00 97.88 353 GLY A N 1
ATOM 2776 C CA . GLY A 1 353 ? -18.924 -11.173 3.380 1.00 97.88 353 GLY A CA 1
ATOM 2777 C C . GLY A 1 353 ? -18.851 -9.651 3.263 1.00 97.88 353 GLY A C 1
ATOM 2778 O O . GLY A 1 353 ? -19.722 -8.968 3.798 1.00 97.88 353 GLY A O 1
ATOM 2779 N N . GLY A 1 354 ? -17.833 -9.108 2.589 1.00 98.25 354 GLY A N 1
ATOM 2780 C CA . GLY A 1 354 ? -17.793 -7.694 2.231 1.00 98.25 354 GLY A CA 1
ATOM 2781 C C . GLY A 1 354 ? -18.878 -7.353 1.209 1.00 98.25 354 GLY A C 1
ATOM 2782 O O . GLY A 1 354 ? -18.994 -8.001 0.170 1.00 98.25 354 GLY A O 1
ATOM 2783 N N . GLU A 1 355 ? -19.664 -6.319 1.489 1.00 98.44 355 GLU A N 1
ATOM 2784 C CA . GLU A 1 355 ? -20.672 -5.795 0.565 1.00 98.44 355 GLU A CA 1
ATOM 2785 C C . GLU A 1 355 ? -20.045 -4.760 -0.373 1.00 98.44 355 GLU A C 1
ATOM 2787 O O . GLU A 1 355 ? -19.185 -3.989 0.045 1.00 98.44 355 GLU A O 1
ATOM 2792 N N . PHE A 1 356 ? -20.494 -4.692 -1.625 1.00 98.50 356 PHE A N 1
ATOM 2793 C CA . PHE A 1 356 ? -19.951 -3.772 -2.627 1.00 98.50 356 PHE A CA 1
ATOM 2794 C C . PHE A 1 356 ? -21.035 -2.828 -3.140 1.00 98.50 356 PHE A C 1
ATOM 2796 O O . PHE A 1 356 ? -22.107 -3.266 -3.557 1.00 98.50 356 PHE A O 1
ATOM 2803 N N . VAL A 1 357 ? -20.743 -1.529 -3.132 1.00 97.88 357 VAL A N 1
ATOM 2804 C CA . VAL A 1 357 ? -21.652 -0.473 -3.585 1.00 97.88 357 VAL A CA 1
ATOM 2805 C C . VAL A 1 357 ? -20.948 0.394 -4.622 1.00 97.88 357 VAL A C 1
ATOM 2807 O O . VAL A 1 357 ? -19.889 0.966 -4.360 1.00 97.88 357 VAL A O 1
ATOM 2810 N N . SER A 1 358 ? -21.552 0.506 -5.805 1.00 96.44 358 SER A N 1
ATOM 2811 C CA . SER A 1 358 ? -21.095 1.421 -6.850 1.00 96.44 358 SER A CA 1
ATOM 2812 C C . SER A 1 358 ? -21.790 2.773 -6.716 1.00 96.44 358 SER A C 1
ATOM 2814 O O . SER A 1 358 ? -22.948 2.919 -7.098 1.00 96.44 358 SER A O 1
ATOM 2816 N N . GLU A 1 359 ? -21.084 3.757 -6.165 1.00 95.00 359 GLU A N 1
ATOM 2817 C CA . GLU A 1 359 ? -21.590 5.114 -5.951 1.00 95.00 359 GLU A CA 1
ATOM 2818 C C . GLU A 1 359 ? -20.464 6.148 -6.072 1.00 95.00 359 GLU A C 1
ATOM 2820 O O . GLU A 1 359 ? -19.306 5.881 -5.742 1.00 95.00 359 GLU A O 1
ATOM 2825 N N . TYR A 1 360 ? -20.816 7.344 -6.543 1.00 93.88 360 TYR A N 1
ATOM 2826 C CA . TYR A 1 360 ? -19.924 8.494 -6.609 1.00 93.88 360 TYR A CA 1
ATOM 2827 C C . TYR A 1 360 ? -20.281 9.502 -5.514 1.00 93.88 360 TYR A C 1
ATOM 2829 O O . TYR A 1 360 ? -21.417 9.966 -5.449 1.00 93.88 360 TYR A O 1
ATOM 2837 N N . LEU A 1 361 ? -19.306 9.837 -4.667 1.00 95.56 361 LEU A N 1
ATOM 2838 C CA . LEU A 1 361 ? -19.454 10.823 -3.598 1.00 95.56 361 LEU A CA 1
ATOM 2839 C C . LEU A 1 361 ? -18.783 12.138 -3.993 1.00 95.56 361 LEU A C 1
ATOM 2841 O O . LEU A 1 361 ? -17.727 12.142 -4.625 1.00 95.56 361 LEU A O 1
ATOM 2845 N N . THR A 1 362 ? -19.373 13.250 -3.564 1.00 94.50 362 THR A N 1
ATOM 2846 C CA . THR A 1 362 ? -18.862 14.605 -3.797 1.00 94.50 362 THR A CA 1
ATOM 2847 C C . THR A 1 362 ? -18.838 15.406 -2.503 1.00 94.50 362 THR A C 1
ATOM 2849 O O . THR A 1 362 ? -19.687 15.201 -1.637 1.00 94.50 362 THR A O 1
ATOM 2852 N N . GLY A 1 363 ? -17.921 16.371 -2.413 1.00 95.31 363 GLY A N 1
ATOM 2853 C CA . GLY A 1 363 ? -17.796 17.266 -1.260 1.00 95.31 363 GLY A CA 1
ATOM 2854 C C . GLY A 1 363 ? -17.131 16.620 -0.041 1.00 95.31 363 GLY A C 1
ATOM 2855 O O . GLY A 1 363 ? -16.923 15.412 0.007 1.00 95.31 363 GLY A O 1
ATOM 2856 N N . ASP A 1 364 ? -16.787 17.445 0.945 1.00 97.62 364 ASP A N 1
ATOM 2857 C CA . ASP A 1 364 ? -16.128 17.015 2.183 1.00 97.62 364 ASP A CA 1
ATOM 2858 C C . ASP A 1 364 ? -16.959 15.949 2.914 1.00 97.62 364 ASP A C 1
ATOM 2860 O O . ASP A 1 364 ? -18.179 16.079 3.027 1.00 97.62 364 ASP A O 1
ATOM 2864 N N . LEU A 1 365 ? -16.324 14.879 3.399 1.00 97.62 365 LEU A N 1
ATOM 2865 C CA . LEU A 1 365 ? -16.985 13.811 4.153 1.00 97.62 365 LEU A CA 1
ATOM 2866 C C . LEU A 1 365 ? -17.467 14.282 5.523 1.00 97.62 365 LEU A C 1
ATOM 2868 O O . LEU A 1 365 ? -18.479 13.781 6.003 1.00 97.62 365 LEU A O 1
ATOM 2872 N N . LEU A 1 366 ? -16.781 15.237 6.150 1.00 96.88 366 LEU A N 1
ATOM 2873 C CA . LEU A 1 366 ? -17.062 15.611 7.534 1.00 96.88 366 LEU A CA 1
ATOM 2874 C C . LEU A 1 366 ? -18.486 16.176 7.741 1.00 96.88 366 LEU A C 1
ATOM 2876 O O . LEU A 1 366 ? -19.171 15.722 8.659 1.00 96.88 366 LEU A O 1
ATOM 2880 N N . PRO A 1 367 ? -19.014 17.080 6.889 1.00 95.94 367 PRO A N 1
ATOM 2881 C CA . PRO A 1 367 ? -20.409 17.521 6.989 1.00 95.94 367 PRO A CA 1
ATOM 2882 C C . PRO A 1 367 ? -21.449 16.433 6.681 1.00 95.94 367 PRO A C 1
ATOM 2884 O O . PRO A 1 367 ? -22.577 16.514 7.163 1.00 95.94 367 PRO A O 1
ATOM 2887 N N . GLN A 1 368 ? -21.096 15.426 5.877 1.00 95.75 368 GLN A N 1
ATOM 2888 C CA . GLN A 1 368 ? -21.999 14.341 5.465 1.00 95.75 368 GLN A CA 1
ATOM 2889 C C . GLN A 1 368 ? -21.827 13.052 6.286 1.00 95.75 368 GLN A C 1
ATOM 2891 O O . GLN A 1 368 ? -22.567 12.094 6.063 1.00 95.75 368 GLN A O 1
ATOM 2896 N N . GLU A 1 369 ? -20.903 13.033 7.254 1.00 96.88 369 GLU A N 1
ATOM 2897 C CA . GLU A 1 369 ? -20.520 11.865 8.054 1.00 96.88 369 GLU A CA 1
ATOM 2898 C C . GLU A 1 369 ? -21.745 11.122 8.597 1.00 96.88 369 GLU A C 1
ATOM 2900 O O . GLU A 1 369 ? -21.951 9.946 8.307 1.00 96.88 369 GLU A O 1
ATOM 2905 N N . GLN A 1 370 ? -22.610 11.828 9.328 1.00 95.81 370 GLN A N 1
ATOM 2906 C CA . GLN A 1 370 ? -23.779 11.222 9.962 1.00 95.81 370 GLN A CA 1
ATOM 2907 C C . GLN A 1 370 ? -24.787 10.677 8.940 1.00 95.81 370 GLN A C 1
ATOM 2909 O O . GLN A 1 370 ? -25.424 9.653 9.186 1.00 95.81 370 GLN A O 1
ATOM 2914 N N . GLY A 1 371 ? -24.920 11.342 7.788 1.00 96.50 371 GLY A N 1
ATOM 2915 C CA . GLY A 1 371 ? -25.788 10.896 6.701 1.00 96.50 371 GLY A CA 1
ATOM 2916 C C . GLY A 1 371 ? -25.282 9.606 6.059 1.00 96.50 371 GLY A C 1
ATOM 2917 O O . GLY A 1 371 ? -26.067 8.686 5.842 1.00 96.50 371 GLY A O 1
ATOM 2918 N N . LEU A 1 372 ? -23.973 9.505 5.815 1.00 97.19 372 LEU A N 1
ATOM 2919 C CA . LEU A 1 372 ? -23.345 8.305 5.258 1.00 97.19 372 LEU A CA 1
ATOM 2920 C C . LEU A 1 372 ? -23.385 7.127 6.235 1.00 97.19 372 LEU A C 1
ATOM 2922 O O . LEU A 1 372 ? -23.734 6.017 5.831 1.00 97.19 372 LEU A O 1
ATOM 2926 N N . LEU A 1 373 ? -23.096 7.372 7.516 1.00 97.81 373 LEU A N 1
ATOM 2927 C CA . LEU A 1 373 ? -23.205 6.360 8.569 1.00 97.81 373 LEU A CA 1
ATOM 2928 C C . LEU A 1 373 ? -24.633 5.804 8.647 1.00 97.81 373 LEU A C 1
ATOM 2930 O O . LEU A 1 373 ? -24.823 4.592 8.597 1.00 97.81 373 LEU A O 1
ATOM 2934 N N . ALA A 1 374 ? -25.647 6.675 8.661 1.00 97.94 374 ALA A N 1
ATOM 2935 C CA . ALA A 1 374 ? -27.045 6.249 8.668 1.00 97.94 374 ALA A CA 1
ATOM 2936 C C . ALA A 1 374 ? -27.439 5.497 7.384 1.00 97.94 374 ALA A C 1
ATOM 2938 O O . ALA A 1 374 ? -28.055 4.435 7.456 1.00 97.94 374 ALA A O 1
ATOM 2939 N N . LYS A 1 375 ? -27.059 6.016 6.208 1.00 98.06 375 LYS A N 1
ATOM 2940 C CA . LYS A 1 375 ? -27.396 5.431 4.900 1.00 98.06 375 LYS A CA 1
ATOM 2941 C C . LYS A 1 375 ? -26.859 4.010 4.740 1.00 98.06 375 LYS A C 1
ATOM 2943 O O . LYS A 1 375 ? -27.556 3.155 4.202 1.00 98.06 375 LYS A O 1
ATOM 2948 N N . HIS A 1 376 ? -25.631 3.769 5.186 1.00 97.62 376 HIS A N 1
ATOM 2949 C CA . HIS A 1 376 ? -24.959 2.479 5.035 1.00 97.62 376 HIS A CA 1
ATOM 2950 C C . HIS A 1 376 ? -25.014 1.615 6.298 1.00 97.62 376 HIS A C 1
ATOM 2952 O O . HIS A 1 376 ? -24.372 0.568 6.337 1.00 97.62 376 HIS A O 1
ATOM 2958 N N . ASN A 1 377 ? -25.779 2.032 7.316 1.00 97.75 377 ASN A N 1
ATOM 2959 C CA . ASN A 1 377 ? -25.836 1.388 8.630 1.00 97.75 377 ASN A CA 1
ATOM 2960 C C . ASN A 1 377 ? -24.433 1.118 9.209 1.00 97.75 377 ASN A C 1
ATOM 2962 O O . ASN A 1 377 ? -24.156 0.032 9.716 1.00 97.75 377 ASN A O 1
ATOM 2966 N N . ALA A 1 378 ? -23.530 2.079 9.022 1.00 98.44 378 ALA A N 1
ATOM 2967 C CA . ALA A 1 378 ? -22.137 1.993 9.418 1.00 98.44 378 ALA A CA 1
ATOM 2968 C C . ALA A 1 378 ? -21.904 2.721 10.745 1.00 98.44 378 ALA A C 1
ATOM 2970 O O . ALA A 1 378 ? -22.547 3.726 11.051 1.00 98.44 378 ALA A O 1
ATOM 2971 N N . ASP A 1 379 ? -20.933 2.225 11.498 1.00 98.44 379 ASP A N 1
ATOM 2972 C CA . ASP A 1 379 ? -20.481 2.773 12.770 1.00 98.44 379 ASP A CA 1
ATOM 2973 C C . ASP A 1 379 ? -19.232 3.645 12.604 1.00 98.44 379 ASP A C 1
ATOM 2975 O O . ASP A 1 379 ? -19.029 4.562 13.396 1.00 98.44 379 ASP A O 1
ATOM 2979 N N . ALA A 1 380 ? -18.436 3.406 11.556 1.00 98.56 380 ALA A N 1
ATOM 2980 C CA . ALA A 1 380 ? -17.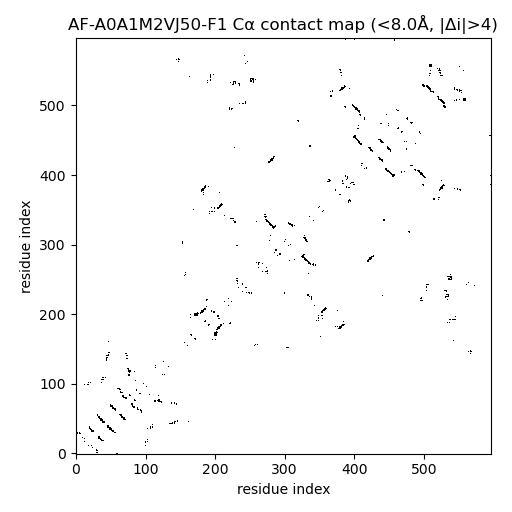265 4.199 11.183 1.00 98.56 380 ALA A CA 1
ATOM 2981 C C . ALA A 1 380 ? -17.100 4.293 9.656 1.00 98.56 380 ALA A C 1
ATOM 2983 O O . ALA A 1 380 ? -17.598 3.445 8.907 1.00 98.56 380 ALA A O 1
ATOM 2984 N N . ILE A 1 381 ? -16.368 5.310 9.193 1.00 98.88 381 ILE A N 1
ATOM 2985 C CA . ILE A 1 381 ? -16.027 5.514 7.777 1.00 98.88 381 ILE A CA 1
ATOM 2986 C C . ILE A 1 381 ? -14.511 5.448 7.618 1.00 98.88 381 ILE A C 1
ATOM 2988 O O . ILE A 1 381 ? -13.778 6.110 8.345 1.00 98.88 381 ILE A O 1
ATOM 2992 N N . VAL A 1 382 ? -14.034 4.722 6.612 1.00 98.94 382 VAL A N 1
ATOM 2993 C CA . VAL A 1 382 ? -12.644 4.792 6.163 1.00 98.94 382 VAL A CA 1
ATOM 2994 C C . VAL A 1 382 ? -12.585 5.435 4.783 1.00 98.94 382 VAL A C 1
ATOM 2996 O O . VAL A 1 382 ? -13.110 4.894 3.815 1.00 98.94 382 VAL A O 1
ATOM 2999 N N . ASN A 1 383 ? -11.906 6.571 4.664 1.00 98.81 383 ASN A N 1
ATOM 3000 C CA . ASN A 1 383 ? -11.616 7.219 3.393 1.00 98.81 383 ASN A CA 1
ATOM 3001 C C . ASN A 1 383 ? -10.285 6.714 2.809 1.00 98.81 383 ASN A C 1
ATOM 3003 O O . ASN A 1 383 ? -9.210 7.187 3.186 1.00 98.81 383 ASN A O 1
ATOM 3007 N N . ALA A 1 384 ? -10.378 5.807 1.837 1.00 98.44 384 ALA A N 1
ATOM 3008 C CA . ALA A 1 384 ? -9.278 5.289 1.023 1.00 98.44 384 ALA A CA 1
ATOM 3009 C C . ALA A 1 384 ? -9.437 5.662 -0.467 1.00 98.44 384 ALA A C 1
ATOM 3011 O O . ALA A 1 384 ? -9.038 4.917 -1.367 1.00 98.44 384 ALA A O 1
ATOM 3012 N N . SER A 1 385 ? -10.034 6.826 -0.743 1.00 97.62 385 SER A N 1
ATOM 3013 C CA . SER A 1 385 ? -10.457 7.240 -2.091 1.00 97.62 385 SER A CA 1
ATOM 3014 C C . SER A 1 385 ? -9.324 7.718 -3.012 1.00 97.62 385 SER A C 1
ATOM 3016 O O . SER A 1 385 ? -9.567 8.071 -4.168 1.00 97.62 385 SER A O 1
ATOM 3018 N N . GLY A 1 386 ? -8.072 7.708 -2.542 1.00 96.19 386 GLY A N 1
ATOM 3019 C CA . GLY A 1 386 ? -6.917 8.132 -3.334 1.00 96.19 386 GLY A CA 1
ATOM 3020 C C . GLY A 1 386 ? -7.013 9.611 -3.709 1.00 96.19 386 GLY A C 1
ATOM 3021 O O . GLY A 1 386 ? -6.961 10.462 -2.828 1.00 96.19 386 GLY A O 1
ATOM 3022 N N . LEU A 1 387 ? -7.151 9.906 -5.007 1.00 95.94 387 LEU A N 1
ATOM 3023 C CA . LEU A 1 387 ? -7.321 11.275 -5.513 1.00 95.94 387 LEU A CA 1
ATOM 3024 C C . LEU A 1 387 ? -8.638 11.912 -5.067 1.00 95.94 387 LEU A C 1
ATOM 3026 O O . LEU A 1 387 ? -8.683 13.118 -4.847 1.00 95.94 387 LEU A O 1
ATOM 3030 N N . GLY A 1 388 ? -9.681 11.103 -4.844 1.00 96.94 388 GLY A N 1
ATOM 3031 C CA . GLY A 1 388 ? -10.969 11.595 -4.354 1.00 96.94 388 GLY A CA 1
ATOM 3032 C C . GLY A 1 388 ? -10.860 12.332 -3.016 1.00 96.94 388 GLY A C 1
ATOM 3033 O O . GLY A 1 388 ? -11.682 13.199 -2.729 1.00 96.94 388 GLY A O 1
ATOM 3034 N N . SER A 1 389 ? -9.813 12.063 -2.229 1.00 97.88 389 SER A N 1
ATOM 3035 C CA . SER A 1 389 ? -9.570 12.728 -0.951 1.00 97.88 389 SER A CA 1
ATOM 3036 C C . SER A 1 389 ? -9.299 14.222 -1.070 1.00 97.88 389 SER A C 1
ATOM 3038 O O . SER A 1 389 ? -9.497 14.912 -0.074 1.00 97.88 389 SER A O 1
ATOM 3040 N N . PHE A 1 390 ? -8.929 14.731 -2.251 1.00 96.94 390 PHE A N 1
ATOM 3041 C CA . PHE A 1 390 ? -8.881 16.175 -2.492 1.00 96.94 390 PHE A CA 1
ATOM 3042 C C . PHE A 1 390 ? -10.206 16.832 -2.077 1.00 96.94 390 PHE A C 1
ATOM 3044 O O . PHE A 1 390 ? -10.232 17.725 -1.235 1.00 96.94 390 PHE A O 1
ATOM 3051 N N . ALA A 1 391 ? -11.324 16.296 -2.576 1.00 97.31 391 ALA A N 1
ATOM 3052 C CA . ALA A 1 391 ? -12.659 16.758 -2.217 1.00 97.31 391 ALA A CA 1
ATOM 3053 C C . ALA A 1 391 ? -13.164 16.115 -0.916 1.00 97.31 391 ALA A C 1
ATOM 3055 O O . ALA A 1 391 ? -13.607 16.812 -0.008 1.00 97.31 391 ALA A O 1
ATOM 3056 N N . LEU A 1 392 ? -13.076 14.785 -0.806 1.00 98.19 392 LEU A N 1
ATOM 3057 C CA . LEU A 1 392 ? -13.703 14.012 0.272 1.00 98.19 392 LEU A CA 1
ATOM 3058 C C . LEU A 1 392 ? -13.058 14.232 1.648 1.00 98.19 392 LEU A C 1
ATOM 3060 O O . LEU A 1 392 ? -13.703 14.006 2.664 1.00 98.19 392 LEU A O 1
ATOM 3064 N N . ALA A 1 393 ? -11.796 14.653 1.715 1.00 97.25 393 ALA A N 1
ATOM 3065 C CA . ALA A 1 393 ? -11.140 15.014 2.974 1.00 97.25 393 ALA A CA 1
ATOM 3066 C C . ALA A 1 393 ? -10.847 16.516 3.085 1.00 97.25 393 ALA A C 1
ATOM 3068 O O . ALA A 1 393 ? -10.197 16.919 4.051 1.00 97.25 393 ALA A O 1
ATOM 3069 N N . ASN A 1 394 ? -11.290 17.315 2.102 1.00 96.75 394 ASN A N 1
ATOM 3070 C CA . ASN A 1 394 ? -10.919 18.721 1.954 1.00 96.75 394 ASN A CA 1
ATOM 3071 C C . ASN A 1 394 ? -9.395 18.924 2.102 1.00 96.75 394 ASN A C 1
ATOM 3073 O O . ASN A 1 394 ? -8.933 19.726 2.917 1.00 96.75 394 ASN A O 1
ATOM 3077 N N . ASP A 1 395 ? -8.622 18.113 1.374 1.00 96.56 395 ASP A N 1
ATOM 3078 C CA . ASP A 1 395 ? -7.162 18.047 1.470 1.00 96.56 395 ASP A CA 1
ATOM 3079 C C . ASP A 1 395 ? -6.528 18.521 0.159 1.00 96.56 395 ASP A C 1
ATOM 3081 O O . ASP A 1 395 ? -6.261 17.734 -0.751 1.00 96.56 395 ASP A O 1
ATOM 3085 N N . ASP A 1 396 ? -6.271 19.826 0.088 1.00 95.06 396 ASP A N 1
ATOM 3086 C CA . ASP A 1 396 ? -5.673 20.527 -1.058 1.00 95.06 396 ASP A CA 1
ATOM 3087 C C . ASP A 1 396 ? -4.237 20.087 -1.386 1.00 95.06 396 ASP A C 1
ATOM 3089 O O . ASP A 1 396 ? -3.668 20.486 -2.401 1.00 95.06 396 ASP A O 1
ATOM 3093 N N . LYS A 1 397 ? -3.646 19.237 -0.543 1.00 93.44 397 LYS A N 1
ATOM 3094 C CA . LYS A 1 397 ? -2.324 18.649 -0.752 1.00 93.44 397 LYS A CA 1
ATOM 3095 C C . LYS A 1 397 ? -2.357 17.446 -1.676 1.00 93.44 397 LYS A C 1
ATOM 3097 O O . LYS A 1 397 ? -1.283 16.975 -2.038 1.00 93.44 397 LYS A O 1
ATOM 3102 N N . VAL A 1 398 ? -3.530 16.889 -1.976 1.00 95.50 398 VAL A N 1
ATOM 3103 C CA . VAL A 1 398 ? -3.684 15.729 -2.863 1.00 95.50 398 VAL A CA 1
ATOM 3104 C C . VAL A 1 398 ? -3.654 16.191 -4.315 1.00 95.50 398 VAL A C 1
ATOM 3106 O O . VAL A 1 398 ? -4.413 17.076 -4.688 1.00 95.50 398 VAL A O 1
ATOM 3109 N N . TYR A 1 399 ? -2.818 15.563 -5.139 1.00 93.56 399 TYR A N 1
ATOM 3110 C CA . TYR A 1 399 ? -2.669 15.923 -6.549 1.00 93.56 399 TYR A CA 1
ATOM 3111 C C . TYR A 1 399 ? -2.418 14.688 -7.431 1.00 93.56 399 TYR A C 1
ATOM 3113 O O . TYR A 1 399 ? -1.874 13.678 -6.954 1.00 93.56 399 TYR A O 1
ATOM 3121 N N . PRO A 1 400 ? -2.841 14.714 -8.709 1.00 94.31 400 PRO A N 1
ATOM 3122 C CA . PRO A 1 400 ? -2.572 13.636 -9.643 1.00 94.31 400 PRO A CA 1
ATOM 3123 C C . PRO A 1 400 ? -1.117 13.665 -10.097 1.00 94.31 400 PRO A C 1
ATOM 3125 O O . PRO A 1 400 ? -0.522 14.710 -10.335 1.00 94.31 400 PRO A O 1
ATOM 3128 N N . LEU A 1 401 ? -0.545 12.475 -10.236 1.00 90.69 401 LEU A N 1
ATOM 3129 C CA . LEU A 1 401 ? 0.749 12.287 -10.872 1.00 90.69 401 LEU A CA 1
ATOM 3130 C C . LEU A 1 401 ? 0.574 11.288 -12.014 1.00 90.69 401 LEU A C 1
ATOM 3132 O O . LEU A 1 401 ? 0.590 10.065 -11.784 1.00 90.69 401 LEU A O 1
ATOM 3136 N N . ARG A 1 402 ? 0.364 11.806 -13.230 1.00 92.62 402 ARG A N 1
ATOM 3137 C CA . ARG A 1 402 ? 0.194 10.999 -14.441 1.00 92.62 402 ARG A CA 1
ATOM 3138 C C . ARG A 1 402 ? 1.447 10.180 -14.687 1.00 92.62 402 ARG A C 1
ATOM 3140 O O . A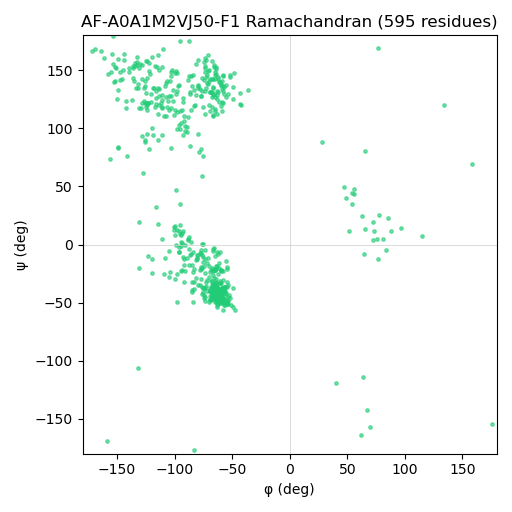RG A 1 402 ? 2.578 10.606 -14.459 1.00 92.62 402 ARG A O 1
ATOM 3147 N N . GLY A 1 403 ? 1.252 8.945 -15.110 1.00 90.88 403 GLY A N 1
ATOM 3148 C CA . GLY A 1 403 ? 2.326 8.146 -15.662 1.00 90.88 403 GLY A CA 1
ATOM 3149 C C . GLY A 1 403 ? 1.790 6.997 -16.475 1.00 90.88 403 GLY A C 1
ATOM 3150 O O . GLY A 1 403 ? 0.637 6.582 -16.322 1.00 90.88 403 GLY A O 1
ATOM 3151 N N . ALA A 1 404 ? 2.662 6.474 -17.322 1.00 91.75 404 ALA A N 1
ATOM 3152 C CA . ALA A 1 404 ? 2.355 5.335 -18.154 1.00 91.75 404 ALA A CA 1
ATOM 3153 C C . ALA A 1 404 ? 3.459 4.283 -18.097 1.00 91.75 404 ALA A C 1
ATOM 3155 O O . ALA A 1 404 ? 4.589 4.542 -17.682 1.00 91.75 404 ALA A O 1
ATOM 3156 N N . VAL A 1 405 ? 3.083 3.079 -18.499 1.00 93.12 405 VAL A N 1
ATOM 3157 C CA . VAL A 1 405 ? 3.967 1.948 -18.723 1.00 93.12 405 VAL A CA 1
ATOM 3158 C C . VAL A 1 405 ? 3.622 1.337 -20.068 1.00 93.12 405 VAL A C 1
ATOM 3160 O O . VAL A 1 405 ? 2.454 1.129 -20.411 1.00 93.12 405 VAL A O 1
ATOM 3163 N N . LEU A 1 406 ? 4.658 1.043 -20.828 1.00 95.06 406 LEU A N 1
ATOM 3164 C CA . LEU A 1 406 ? 4.578 0.261 -22.040 1.00 95.06 406 LEU A CA 1
ATOM 3165 C C . LEU A 1 406 ? 4.502 -1.215 -21.679 1.00 95.06 406 LEU A C 1
ATOM 3167 O O . LEU A 1 406 ? 5.215 -1.686 -20.791 1.00 95.06 406 LEU A O 1
ATOM 3171 N N . ARG A 1 407 ? 3.635 -1.943 -22.371 1.00 95.69 407 ARG A N 1
ATOM 3172 C CA . ARG A 1 407 ? 3.424 -3.375 -22.183 1.00 95.69 407 ARG A CA 1
ATOM 3173 C C . ARG A 1 407 ? 4.024 -4.101 -23.371 1.00 95.69 407 ARG A C 1
ATOM 3175 O O . ARG A 1 407 ? 3.516 -3.983 -24.481 1.00 95.69 407 ARG A O 1
ATOM 3182 N N . LEU A 1 408 ? 5.109 -4.823 -23.131 1.00 97.25 408 LEU A N 1
ATOM 3183 C CA . LEU A 1 408 ? 5.799 -5.638 -24.127 1.00 97.25 408 LEU A CA 1
ATOM 3184 C C . LEU A 1 408 ? 5.448 -7.112 -23.942 1.00 97.25 408 LEU A C 1
ATOM 3186 O O . LEU A 1 408 ? 5.215 -7.560 -22.815 1.00 97.25 408 LEU A O 1
ATOM 3190 N N . LEU A 1 409 ? 5.454 -7.872 -25.032 1.00 97.62 409 LEU A N 1
ATOM 3191 C CA . LEU A 1 409 ? 5.391 -9.328 -25.000 1.00 97.62 409 LEU A CA 1
ATOM 3192 C C . LEU A 1 409 ? 6.761 -9.881 -24.572 1.00 97.62 409 LEU A C 1
ATOM 3194 O O . LEU A 1 409 ? 7.769 -9.675 -25.234 1.00 97.62 409 LEU A O 1
ATOM 3198 N N . ASN A 1 410 ? 6.798 -10.585 -23.443 1.00 96.38 410 ASN A N 1
ATOM 3199 C CA . ASN A 1 410 ? 7.997 -11.190 -22.850 1.00 96.38 410 ASN A CA 1
ATOM 3200 C C . ASN A 1 410 ? 8.097 -12.686 -23.194 1.00 96.38 410 ASN A C 1
ATOM 3202 O O . ASN A 1 410 ? 8.252 -13.537 -22.317 1.00 96.38 410 ASN A O 1
ATOM 3206 N N . ASP A 1 411 ? 7.896 -13.021 -24.465 1.00 95.44 411 ASP A N 1
ATOM 3207 C CA . ASP A 1 411 ? 7.718 -14.395 -24.950 1.00 95.44 411 ASP A CA 1
ATOM 3208 C C . ASP A 1 411 ? 9.002 -15.044 -25.492 1.00 95.44 411 ASP A C 1
ATOM 3210 O O . ASP A 1 411 ? 8.984 -16.214 -25.877 1.00 95.44 411 ASP A O 1
ATOM 3214 N N . GLY A 1 412 ? 10.114 -14.306 -25.508 1.00 95.31 412 GLY A N 1
ATOM 3215 C CA . GLY A 1 412 ? 11.398 -14.781 -26.021 1.00 95.31 412 GLY A CA 1
ATOM 3216 C C . GLY A 1 412 ? 11.542 -14.721 -27.546 1.00 95.31 412 GLY A C 1
ATOM 3217 O O . GLY A 1 412 ? 12.540 -15.217 -28.063 1.00 95.31 412 GLY A O 1
ATOM 3218 N N . GLN A 1 413 ? 10.570 -14.171 -28.289 1.00 95.06 413 GLN A N 1
ATOM 3219 C CA . GLN A 1 413 ? 10.616 -14.165 -29.760 1.00 95.06 413 GLN A CA 1
ATOM 3220 C C . GLN A 1 413 ? 11.449 -13.019 -30.342 1.00 95.06 413 GLN A C 1
ATOM 3222 O O . GLN A 1 413 ? 12.107 -13.202 -31.366 1.00 95.06 413 GLN A O 1
ATOM 3227 N N . LYS A 1 414 ? 11.383 -11.832 -29.727 1.00 96.00 414 LYS A N 1
ATOM 3228 C CA . LYS A 1 414 ? 12.063 -10.614 -30.209 1.00 96.00 414 LYS A CA 1
ATOM 3229 C C . LYS A 1 414 ? 13.296 -10.230 -29.401 1.00 96.00 414 LYS A C 1
ATOM 3231 O O . LYS A 1 414 ? 14.210 -9.635 -29.952 1.00 96.00 414 LYS A O 1
ATOM 3236 N N . PHE A 1 415 ? 13.318 -10.599 -28.129 1.00 95.12 415 PHE A N 1
ATOM 3237 C CA . PHE A 1 415 ? 14.426 -10.399 -27.204 1.00 95.12 415 PHE A CA 1
ATOM 3238 C C . PHE A 1 415 ? 14.430 -11.540 -26.182 1.00 95.12 415 PHE A C 1
ATOM 3240 O O . PHE A 1 415 ? 13.412 -12.217 -26.007 1.00 95.12 415 PHE A O 1
ATOM 3247 N N . GLU A 1 416 ? 15.567 -11.785 -25.526 1.00 94.06 416 GLU A N 1
ATOM 3248 C CA . GLU A 1 416 ? 15.660 -12.818 -24.491 1.00 94.06 416 GLU A CA 1
ATOM 3249 C C . GLU A 1 416 ? 14.686 -12.524 -23.346 1.00 94.06 416 GLU A C 1
ATOM 3251 O O . GLU A 1 416 ? 14.549 -11.389 -22.898 1.00 94.06 416 GLU A O 1
ATOM 3256 N N . LYS A 1 417 ? 13.999 -13.558 -22.853 1.00 95.44 417 LYS A N 1
ATOM 3257 C CA . LYS A 1 417 ? 12.994 -13.389 -21.806 1.00 95.44 417 LYS A CA 1
ATOM 3258 C C . LYS A 1 417 ? 13.608 -12.778 -20.542 1.00 95.44 417 LYS A C 1
ATOM 3260 O O . LYS A 1 417 ? 14.434 -13.396 -19.871 1.00 95.44 417 LYS A O 1
ATOM 3265 N N . ILE A 1 418 ? 13.114 -11.604 -20.158 1.00 94.81 418 ILE A N 1
ATOM 3266 C CA . ILE A 1 418 ? 13.572 -10.888 -18.966 1.00 94.81 418 ILE A CA 1
ATOM 3267 C C . ILE A 1 418 ? 12.795 -11.409 -17.758 1.00 94.81 418 ILE A C 1
ATOM 3269 O O . ILE A 1 418 ? 11.575 -11.268 -17.679 1.00 94.81 418 ILE A O 1
ATOM 3273 N N . ASN A 1 419 ? 13.503 -12.033 -16.815 1.00 93.44 419 ASN A N 1
ATOM 3274 C CA . ASN A 1 419 ? 12.910 -12.652 -15.619 1.00 93.44 419 ASN A CA 1
ATOM 3275 C C . ASN A 1 419 ? 13.189 -11.882 -14.320 1.00 93.44 419 ASN A C 1
ATOM 3277 O O . ASN A 1 419 ? 12.568 -12.174 -13.296 1.00 93.44 419 ASN A O 1
ATOM 3281 N N . LYS A 1 420 ? 14.108 -10.912 -14.368 1.00 93.88 420 LYS A N 1
ATOM 3282 C CA . LYS A 1 420 ? 14.462 -10.025 -13.256 1.00 93.88 420 LYS A CA 1
ATOM 3283 C C . LYS A 1 420 ? 13.830 -8.655 -13.471 1.00 93.88 420 LYS A C 1
ATOM 3285 O O . LYS A 1 420 ? 13.678 -8.218 -14.609 1.00 93.88 420 LYS A O 1
ATOM 3290 N N . ALA A 1 421 ? 13.476 -7.975 -12.390 1.00 93.50 421 ALA A N 1
ATOM 3291 C CA . ALA A 1 421 ? 13.154 -6.557 -12.449 1.00 93.50 421 ALA A CA 1
ATOM 3292 C C . ALA A 1 421 ? 14.456 -5.755 -12.554 1.00 93.50 421 ALA A C 1
ATOM 3294 O O . ALA A 1 421 ? 15.366 -5.944 -11.750 1.00 93.50 421 ALA A O 1
ATOM 3295 N N . LEU A 1 422 ? 14.550 -4.873 -13.542 1.00 93.12 422 LEU A N 1
ATOM 3296 C CA . LEU A 1 422 ? 15.715 -4.026 -13.780 1.00 93.12 422 LEU A CA 1
ATOM 3297 C C . LEU A 1 422 ? 15.329 -2.589 -13.463 1.00 93.12 422 LEU A C 1
ATOM 3299 O O . LEU A 1 422 ? 14.349 -2.073 -14.004 1.00 93.12 422 LEU A O 1
ATOM 3303 N N . VAL A 1 423 ? 16.082 -1.958 -12.572 1.00 89.44 423 VAL A N 1
ATOM 3304 C CA . VAL A 1 423 ? 15.806 -0.606 -12.092 1.00 89.44 423 VAL A CA 1
ATOM 3305 C C . VAL A 1 423 ? 17.038 0.242 -12.313 1.00 89.44 423 VAL A C 1
ATOM 3307 O O . VAL A 1 423 ? 18.119 -0.051 -11.801 1.00 89.44 423 VAL A O 1
ATOM 3310 N N . VAL A 1 424 ? 16.861 1.314 -13.068 1.00 82.81 424 VAL A N 1
ATOM 3311 C CA . VAL A 1 424 ? 17.918 2.271 -13.343 1.00 82.81 424 VAL A CA 1
ATOM 3312 C C . VAL A 1 424 ? 17.736 3.471 -12.430 1.00 82.81 424 VAL A C 1
ATOM 3314 O O . VAL A 1 424 ? 16.752 4.206 -12.535 1.00 82.81 424 VAL A O 1
ATOM 3317 N N . SER A 1 425 ? 18.708 3.683 -11.547 1.00 65.12 425 SER A N 1
ATOM 3318 C CA . SER A 1 425 ? 18.783 4.875 -10.707 1.00 65.12 425 SER A CA 1
ATOM 3319 C C . SER A 1 425 ? 19.843 5.808 -11.289 1.00 65.12 425 SER A C 1
ATOM 3321 O O . SER A 1 425 ? 20.990 5.787 -10.847 1.00 65.12 425 SER A O 1
ATOM 3323 N N . THR A 1 426 ? 19.489 6.614 -12.293 1.00 53.44 426 THR A N 1
ATOM 3324 C CA . THR A 1 426 ? 20.413 7.626 -12.827 1.00 53.44 426 THR A CA 1
ATOM 3325 C C . THR A 1 426 ? 20.651 8.716 -11.783 1.00 53.44 426 THR A C 1
ATOM 3327 O O . THR A 1 426 ? 19.717 9.284 -11.209 1.00 53.44 426 THR A O 1
ATOM 3330 N N . THR A 1 427 ? 21.917 9.054 -11.537 1.00 47.72 427 THR A N 1
ATOM 3331 C CA . THR A 1 427 ? 22.244 10.319 -10.877 1.00 47.72 427 THR A CA 1
ATOM 3332 C C . THR A 1 427 ? 22.330 11.374 -11.966 1.00 47.72 427 THR A C 1
ATOM 3334 O O . THR A 1 427 ? 23.408 11.630 -12.493 1.00 47.72 427 THR A O 1
ATOM 3337 N N . ALA A 1 428 ? 21.181 11.947 -12.347 1.00 35.94 428 ALA A N 1
ATOM 3338 C CA . ALA A 1 428 ? 21.118 12.981 -13.375 1.00 35.94 428 ALA A CA 1
ATOM 3339 C C . ALA A 1 428 ? 22.262 13.989 -13.184 1.00 35.94 428 ALA A C 1
ATOM 3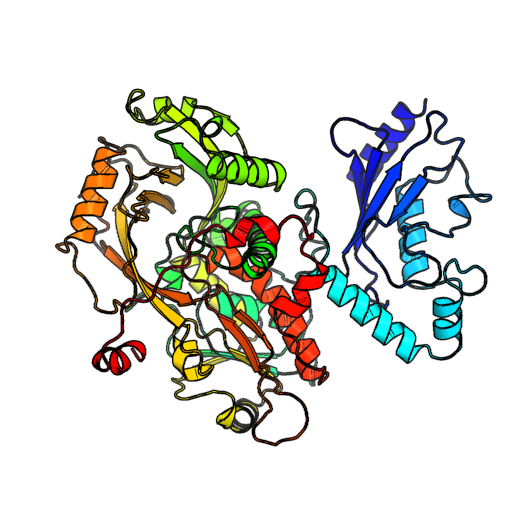341 O O . ALA A 1 428 ? 22.393 14.613 -12.123 1.00 35.94 428 ALA A O 1
ATOM 3342 N N . ASN A 1 429 ? 23.110 14.105 -14.213 1.00 32.03 429 ASN A N 1
ATOM 3343 C CA . ASN A 1 429 ? 24.014 15.233 -14.377 1.00 32.03 429 ASN A CA 1
ATOM 3344 C C . ASN A 1 429 ? 23.210 16.488 -14.058 1.00 32.03 429 ASN A C 1
ATOM 3346 O O . ASN A 1 429 ? 22.149 16.683 -14.648 1.00 32.03 429 ASN A O 1
ATOM 3350 N N . GLY A 1 430 ? 23.672 17.234 -13.051 1.00 35.06 430 GLY A N 1
ATOM 3351 C CA . GLY A 1 430 ? 22.893 18.254 -12.362 1.00 35.06 430 GLY A CA 1
ATOM 3352 C C . GLY A 1 430 ? 21.957 19.027 -13.290 1.00 35.06 430 GLY A C 1
ATOM 3353 O O . GLY A 1 430 ? 22.384 19.492 -14.342 1.00 35.06 430 GLY A O 1
ATOM 3354 N N . HIS A 1 431 ? 20.705 19.161 -12.839 1.00 29.89 431 HIS A N 1
ATOM 3355 C CA . HIS A 1 431 ? 19.649 20.064 -13.326 1.00 29.89 431 HIS A CA 1
ATOM 3356 C C . HIS A 1 431 ? 18.385 19.464 -13.970 1.00 29.89 431 HIS A C 1
ATOM 3358 O O . HIS A 1 431 ? 17.504 20.243 -14.319 1.00 29.89 431 HIS A O 1
ATOM 3364 N N . VAL A 1 432 ? 18.163 18.142 -13.963 1.00 30.70 432 VAL A N 1
ATOM 3365 C CA . VAL A 1 432 ? 16.797 17.582 -14.122 1.00 30.70 432 VAL A CA 1
ATOM 3366 C C . VAL A 1 432 ? 16.519 16.532 -13.042 1.00 30.70 432 VAL A C 1
ATOM 3368 O O . VAL A 1 432 ? 17.219 15.530 -12.930 1.00 30.70 432 VAL A O 1
ATOM 3371 N N . LYS A 1 433 ? 15.517 16.791 -12.190 1.00 37.25 433 LYS A N 1
ATOM 3372 C CA . LYS A 1 433 ? 15.036 15.855 -11.161 1.00 37.25 433 LYS A CA 1
ATOM 3373 C C . LYS A 1 433 ? 14.304 14.686 -11.846 1.00 37.25 433 LYS A C 1
ATOM 3375 O O . LYS A 1 433 ? 13.261 14.906 -12.442 1.00 37.25 433 LYS A O 1
ATOM 3380 N N . SER A 1 434 ? 14.801 13.459 -11.645 1.00 41.53 434 SER A N 1
ATOM 3381 C CA . SER A 1 434 ? 14.078 12.180 -11.799 1.00 41.53 434 SER A CA 1
ATOM 3382 C C . SER A 1 434 ? 13.602 11.794 -13.217 1.00 41.53 434 SER A C 1
ATOM 3384 O O . SER A 1 434 ? 12.407 11.817 -13.506 1.00 41.53 434 SER A O 1
ATOM 3386 N N . GLU A 1 435 ? 14.505 11.257 -14.039 1.00 57.59 435 GLU A N 1
ATOM 3387 C CA . GLU A 1 435 ? 14.136 10.306 -15.101 1.00 57.59 435 GLU A CA 1
ATOM 3388 C C . GLU A 1 435 ? 14.686 8.925 -14.721 1.00 57.59 435 GLU A C 1
ATOM 3390 O O . GLU A 1 435 ? 15.862 8.624 -14.911 1.00 57.59 435 GLU A O 1
ATOM 3395 N N . PHE A 1 436 ? 13.845 8.110 -14.083 1.00 72.00 436 PHE A N 1
ATOM 3396 C CA . PHE A 1 436 ? 14.148 6.715 -13.764 1.00 72.00 436 PHE A CA 1
ATOM 3397 C C . PHE A 1 436 ? 13.515 5.813 -14.817 1.00 72.00 436 PHE A C 1
ATOM 3399 O O . PHE A 1 436 ? 12.427 6.110 -15.303 1.00 72.00 436 PHE A O 1
ATOM 3406 N N . ILE A 1 437 ? 14.159 4.688 -15.118 1.00 83.25 437 ILE A N 1
ATOM 3407 C CA . ILE A 1 437 ? 13.609 3.656 -16.000 1.00 83.25 437 ILE A CA 1
ATOM 3408 C C . ILE A 1 437 ? 13.486 2.384 -15.179 1.00 83.25 437 ILE A C 1
ATOM 3410 O O . ILE A 1 437 ? 14.411 2.005 -14.456 1.00 83.25 437 ILE A O 1
ATOM 3414 N N . PHE A 1 438 ? 12.352 1.709 -15.301 1.00 90.38 438 PHE A N 1
ATOM 3415 C CA . PHE A 1 438 ? 12.200 0.354 -14.802 1.00 90.38 438 PHE A CA 1
ATOM 3416 C C . PHE A 1 438 ? 11.710 -0.566 -15.914 1.00 90.38 438 PHE A C 1
ATOM 3418 O O . PHE A 1 438 ? 10.797 -0.230 -16.671 1.00 90.38 438 PHE A O 1
ATOM 3425 N N . ILE A 1 439 ? 12.312 -1.748 -15.980 1.00 93.81 439 ILE A N 1
ATOM 3426 C CA . ILE A 1 439 ? 11.935 -2.838 -16.874 1.00 93.81 439 ILE A CA 1
ATOM 3427 C C . ILE A 1 439 ? 11.575 -4.017 -15.976 1.00 93.81 439 ILE A C 1
ATOM 3429 O O . ILE A 1 439 ? 12.441 -4.672 -15.401 1.00 93.81 439 ILE A O 1
ATOM 3433 N N . VAL A 1 440 ? 10.281 -4.236 -15.768 1.00 93.12 440 VAL A N 1
ATOM 3434 C CA . VAL A 1 440 ? 9.776 -5.121 -14.712 1.00 93.12 440 VAL A CA 1
ATOM 3435 C C . VAL A 1 440 ? 8.853 -6.159 -15.326 1.00 93.12 440 VAL A C 1
ATOM 3437 O O . VAL A 1 440 ? 7.856 -5.783 -15.951 1.00 93.12 440 VAL A O 1
ATOM 3440 N N . PRO A 1 441 ? 9.129 -7.464 -15.167 1.00 93.56 441 PRO A N 1
ATOM 3441 C CA . PRO A 1 441 ? 8.202 -8.474 -15.637 1.00 93.56 441 PRO A CA 1
ATOM 3442 C C . PRO A 1 441 ? 6.895 -8.316 -14.865 1.00 93.56 441 PRO A C 1
ATOM 3444 O O . PRO A 1 441 ? 6.862 -8.157 -13.651 1.00 93.56 441 PRO A O 1
ATOM 3447 N N . ARG A 1 442 ? 5.782 -8.299 -15.578 1.00 92.31 442 ARG A N 1
ATOM 3448 C CA . ARG A 1 442 ? 4.457 -8.246 -14.969 1.00 92.31 442 ARG A CA 1
ATOM 3449 C C . ARG A 1 442 ? 3.978 -9.645 -14.606 1.00 92.31 442 ARG A C 1
ATOM 3451 O O . ARG A 1 442 ? 3.341 -9.869 -13.582 1.00 92.31 442 ARG A O 1
ATOM 3458 N N . ASN A 1 443 ? 4.251 -10.568 -15.511 1.00 90.81 443 ASN A N 1
ATOM 3459 C CA . ASN A 1 443 ? 4.037 -11.997 -15.396 1.00 90.81 443 ASN A CA 1
ATOM 3460 C C . ASN A 1 443 ? 4.970 -12.680 -16.412 1.00 90.81 443 ASN A C 1
ATOM 3462 O O . ASN A 1 443 ? 5.835 -12.034 -17.001 1.00 90.81 443 ASN A O 1
ATOM 3466 N N . GLU A 1 444 ? 4.781 -13.976 -16.645 1.00 89.06 444 GLU A N 1
ATOM 3467 C CA . GLU A 1 444 ? 5.625 -14.753 -17.559 1.00 89.06 444 GLU A CA 1
ATOM 3468 C C . GLU A 1 444 ? 5.644 -14.254 -19.010 1.00 89.06 444 GLU A C 1
ATOM 3470 O O . GLU A 1 444 ? 6.585 -14.583 -19.722 1.00 89.06 444 GLU A O 1
ATOM 3475 N N . ASN A 1 445 ? 4.628 -13.503 -19.451 1.00 93.19 445 ASN A N 1
ATOM 3476 C CA . ASN A 1 445 ? 4.429 -13.151 -20.860 1.00 93.19 445 ASN A CA 1
ATOM 3477 C C . ASN A 1 445 ? 4.370 -11.644 -21.111 1.00 93.19 445 ASN A C 1
ATOM 3479 O O . ASN A 1 445 ? 4.331 -11.231 -22.263 1.00 93.19 445 ASN A O 1
ATOM 3483 N N . ILE A 1 446 ? 4.306 -10.822 -20.065 1.00 95.12 446 ILE A N 1
ATOM 3484 C CA . ILE A 1 446 ? 4.197 -9.370 -20.188 1.00 95.12 446 ILE A CA 1
ATOM 3485 C C . ILE A 1 446 ? 5.333 -8.727 -19.412 1.00 95.12 446 ILE A C 1
ATOM 3487 O O . ILE A 1 446 ? 5.540 -9.035 -18.238 1.00 95.12 446 ILE A O 1
ATOM 3491 N N . LEU A 1 447 ? 6.025 -7.801 -20.059 1.00 95.94 447 LEU A N 1
ATOM 3492 C CA . LEU A 1 447 ? 7.067 -6.966 -19.482 1.00 95.94 447 LEU A CA 1
ATOM 3493 C C . LEU A 1 447 ? 6.588 -5.518 -19.475 1.00 95.94 447 LEU A C 1
ATOM 3495 O O . LEU A 1 447 ? 6.019 -5.041 -20.455 1.00 95.94 447 LEU A O 1
ATOM 3499 N N . TYR A 1 448 ? 6.775 -4.827 -18.358 1.00 95.50 448 TYR A N 1
ATOM 3500 C CA . TYR A 1 448 ? 6.488 -3.405 -18.253 1.00 95.50 448 TYR A CA 1
ATOM 3501 C C . TYR A 1 448 ? 7.766 -2.610 -18.418 1.00 95.50 448 TYR A C 1
ATOM 3503 O O . TYR A 1 448 ? 8.733 -2.854 -17.703 1.00 95.50 448 TYR A O 1
ATOM 3511 N N . VAL A 1 449 ? 7.725 -1.624 -19.302 1.00 94.19 449 VAL A N 1
ATOM 3512 C CA . VAL A 1 449 ? 8.740 -0.577 -19.397 1.00 94.19 449 VAL A CA 1
ATOM 3513 C C . VAL A 1 449 ? 8.091 0.713 -18.932 1.00 94.19 449 VAL A C 1
ATOM 3515 O O . VAL A 1 449 ? 7.096 1.152 -19.505 1.00 94.19 449 VAL A O 1
ATOM 3518 N N . GLY A 1 450 ? 8.600 1.279 -17.850 1.00 89.38 450 GLY A N 1
ATOM 3519 C CA . GLY A 1 450 ? 8.060 2.483 -17.239 1.00 89.38 450 GLY A CA 1
ATOM 3520 C C . GLY A 1 450 ? 9.154 3.488 -16.933 1.00 89.38 450 GLY A C 1
ATOM 3521 O O . GLY A 1 450 ? 10.310 3.109 -16.763 1.00 89.38 450 GLY A O 1
ATOM 3522 N N . GLY A 1 451 ? 8.779 4.760 -16.820 1.00 77.75 451 GLY A N 1
ATOM 3523 C CA . GLY A 1 451 ? 9.750 5.786 -16.464 1.00 77.75 451 GLY A CA 1
ATOM 3524 C C . GLY A 1 451 ? 9.355 7.194 -16.860 1.00 77.75 451 GLY A C 1
ATOM 3525 O O . GLY A 1 451 ? 9.943 7.755 -17.769 1.00 77.75 451 GLY A O 1
ATOM 3526 N N . PHE A 1 452 ? 8.339 7.744 -16.196 1.00 84.62 452 PHE A N 1
ATOM 3527 C CA . PHE A 1 452 ? 8.124 9.187 -16.052 1.00 84.62 452 PHE A CA 1
ATOM 3528 C C . PHE A 1 452 ? 6.978 9.438 -15.065 1.00 84.62 452 PHE A C 1
ATOM 3530 O O . PHE A 1 452 ? 6.234 8.527 -14.654 1.00 84.62 452 PHE A O 1
ATOM 3537 N N . SER A 1 453 ? 6.856 10.687 -14.637 1.00 85.19 453 SER A N 1
ATOM 3538 C CA . SER A 1 453 ? 5.769 11.164 -13.796 1.00 85.19 453 SER A CA 1
ATOM 3539 C C . SER A 1 453 ? 5.510 12.635 -14.088 1.00 85.19 453 SER A C 1
ATOM 3541 O O . SER A 1 453 ? 6.431 13.436 -13.983 1.00 85.19 453 SER A O 1
ATOM 3543 N N . GLU A 1 454 ? 4.274 12.979 -14.430 1.00 89.00 454 GLU A N 1
ATOM 3544 C CA . GLU A 1 454 ? 3.872 14.354 -14.731 1.00 89.00 454 GLU A CA 1
ATOM 3545 C C . GLU A 1 454 ? 2.878 14.827 -13.660 1.00 89.00 454 GLU A C 1
ATOM 3547 O O . GLU A 1 454 ? 1.800 14.235 -13.530 1.00 89.00 454 GLU A O 1
ATOM 3552 N N . PRO A 1 455 ? 3.254 15.795 -12.809 1.00 90.00 455 PRO A N 1
ATOM 3553 C CA . PRO A 1 455 ? 2.370 16.312 -11.768 1.00 90.00 455 PRO A CA 1
ATOM 3554 C C . PRO A 1 455 ? 1.257 17.162 -12.383 1.00 90.00 455 PRO A C 1
ATOM 3556 O O . PRO A 1 455 ? 1.482 17.823 -13.389 1.00 90.00 455 PRO A O 1
ATOM 3559 N N . ASP A 1 456 ? 0.069 17.126 -11.778 1.00 90.88 456 ASP A N 1
ATOM 3560 C CA . ASP A 1 456 ? -1.125 17.922 -12.127 1.00 90.88 456 ASP A CA 1
ATOM 3561 C C . ASP A 1 456 ? -1.732 17.652 -13.514 1.00 90.88 456 ASP A C 1
ATOM 3563 O O . ASP A 1 456 ? -2.862 18.037 -13.808 1.00 90.88 456 ASP A O 1
ATOM 3567 N N . GLU A 1 457 ? -1.042 16.861 -14.322 1.00 92.31 457 GLU A N 1
ATOM 3568 C CA . GLU A 1 457 ? -1.524 16.327 -15.577 1.00 92.31 457 GLU A CA 1
ATOM 3569 C C . GLU A 1 457 ? -2.576 15.228 -15.367 1.00 92.31 457 GLU A C 1
ATOM 3571 O O . GLU A 1 457 ? -2.411 14.301 -14.564 1.00 92.31 457 GLU A O 1
ATOM 3576 N N . THR A 1 458 ? -3.664 15.301 -16.134 1.00 92.06 458 THR A N 1
ATOM 3577 C CA . THR A 1 458 ? -4.814 14.383 -16.016 1.00 92.06 458 THR A CA 1
ATOM 3578 C C . THR A 1 458 ? -5.265 13.791 -17.348 1.00 92.06 458 THR A C 1
ATOM 3580 O O . THR A 1 458 ? -5.878 12.719 -17.362 1.00 92.06 458 THR A O 1
ATOM 3583 N N . ASP A 1 459 ? -4.907 14.430 -18.463 1.00 92.06 459 ASP A N 1
ATOM 3584 C CA . ASP A 1 459 ? -5.281 13.976 -19.797 1.00 92.06 459 ASP A CA 1
ATOM 3585 C C . ASP A 1 459 ? -4.661 12.627 -20.145 1.00 92.06 459 ASP A C 1
ATOM 3587 O O . ASP A 1 459 ? -3.542 12.294 -19.735 1.00 92.06 459 ASP A O 1
ATOM 3591 N N . ARG A 1 460 ? -5.388 11.853 -20.955 1.00 90.81 460 ARG A N 1
ATOM 3592 C CA . ARG A 1 460 ? -4.870 10.603 -21.504 1.00 90.81 460 ARG A CA 1
ATOM 3593 C C . ARG A 1 460 ? -3.957 10.867 -22.687 1.00 90.81 460 ARG A C 1
ATOM 3595 O O . ARG A 1 460 ? -4.306 11.612 -23.596 1.00 90.81 460 ARG A O 1
ATOM 3602 N N . ILE A 1 461 ? -2.841 10.153 -22.714 1.00 94.19 461 ILE A N 1
ATOM 3603 C CA . ILE A 1 461 ? -1.831 10.262 -23.767 1.00 94.19 461 ILE A CA 1
ATOM 3604 C C . ILE A 1 461 ? -1.790 9.002 -24.638 1.00 94.19 461 ILE A C 1
ATOM 3606 O O . ILE A 1 461 ? -2.159 7.910 -24.194 1.00 94.19 461 ILE A O 1
ATOM 3610 N N . GLY A 1 462 ? -1.362 9.163 -25.891 1.00 92.75 462 GLY A N 1
ATOM 3611 C CA . GLY A 1 462 ? -1.138 8.066 -26.836 1.00 92.75 462 GLY A CA 1
ATOM 3612 C C . GLY A 1 462 ? 0.319 7.601 -26.875 1.00 92.75 462 GLY A C 1
ATOM 3613 O O . GLY A 1 462 ? 1.196 8.210 -26.265 1.00 92.75 462 GLY A O 1
ATOM 3614 N N . GLU A 1 463 ? 0.589 6.541 -27.640 1.00 92.31 463 GLU A N 1
ATOM 3615 C CA . GLU A 1 463 ? 1.950 6.010 -27.838 1.00 92.31 463 GLU A CA 1
ATOM 3616 C C . GLU A 1 463 ? 2.896 7.018 -28.510 1.00 92.31 463 GLU A C 1
ATOM 3618 O O . GLU A 1 463 ? 4.104 6.983 -28.289 1.00 92.31 463 GLU A O 1
ATOM 3623 N N . ASP A 1 464 ? 2.344 7.963 -29.274 1.00 93.12 464 ASP A N 1
ATOM 3624 C CA . ASP A 1 464 ? 3.102 9.012 -29.953 1.00 93.12 464 ASP A CA 1
ATOM 3625 C C . ASP A 1 464 ? 3.574 10.162 -29.055 1.00 93.12 464 ASP A C 1
ATOM 3627 O O . ASP A 1 464 ? 4.329 11.018 -29.531 1.00 93.12 464 ASP A O 1
ATOM 3631 N N . HIS A 1 465 ? 3.139 10.194 -27.793 1.00 94.81 465 HIS A N 1
ATOM 3632 C CA . HIS A 1 465 ? 3.482 11.246 -26.842 1.00 94.81 465 HIS A CA 1
ATOM 3633 C C . HIS A 1 465 ? 4.991 11.290 -26.569 1.00 94.81 465 HIS A C 1
ATOM 3635 O O . HIS A 1 465 ? 5.637 10.247 -26.449 1.00 94.81 465 HIS A O 1
ATOM 3641 N N . GLU A 1 466 ? 5.550 12.493 -26.418 1.00 93.06 466 GLU A N 1
ATOM 3642 C CA . GLU A 1 466 ? 6.997 12.712 -26.279 1.00 93.06 466 GLU A CA 1
ATOM 3643 C C . GLU A 1 466 ? 7.604 11.889 -25.134 1.00 93.06 466 GLU A C 1
ATOM 3645 O O . GLU A 1 466 ? 8.546 11.131 -25.356 1.00 93.06 466 GLU A O 1
ATOM 3650 N N . HIS A 1 467 ? 7.003 11.928 -23.939 1.00 91.56 467 HIS A N 1
ATOM 3651 C CA . HIS A 1 467 ? 7.467 11.131 -22.795 1.00 91.56 467 HIS A CA 1
ATOM 3652 C C . HIS A 1 467 ? 7.366 9.612 -23.007 1.00 91.56 467 HIS A C 1
ATOM 3654 O O . HIS A 1 467 ? 8.188 8.868 -22.477 1.00 91.56 467 HIS A O 1
ATOM 3660 N N . VAL A 1 468 ? 6.405 9.128 -23.804 1.00 93.19 468 VAL A N 1
ATOM 3661 C CA . VAL A 1 468 ? 6.279 7.690 -24.105 1.00 93.19 468 VAL A CA 1
ATOM 3662 C C . VAL A 1 468 ? 7.368 7.248 -25.082 1.00 93.19 468 VAL A C 1
ATOM 3664 O O . VAL A 1 468 ? 8.012 6.221 -24.857 1.00 93.19 468 VAL A O 1
ATOM 3667 N N . LYS A 1 469 ? 7.629 8.051 -26.122 1.00 93.44 469 LYS A N 1
ATOM 3668 C CA . LYS A 1 469 ? 8.740 7.836 -27.062 1.00 93.44 469 LYS A CA 1
ATOM 3669 C C . LYS A 1 469 ? 10.088 7.887 -26.354 1.00 93.44 469 LYS A C 1
ATOM 3671 O O . LYS A 1 469 ? 10.919 7.007 -26.570 1.00 93.44 469 LYS A O 1
ATOM 3676 N N . LYS A 1 470 ? 10.276 8.870 -25.471 1.00 91.62 470 LYS A N 1
ATOM 3677 C CA . LYS A 1 470 ? 11.488 9.002 -24.664 1.00 91.62 470 LYS A CA 1
ATOM 3678 C C . LYS A 1 470 ? 11.697 7.783 -23.769 1.00 91.62 470 LYS A C 1
ATOM 3680 O O . LYS A 1 470 ? 12.748 7.170 -23.843 1.00 91.62 470 LYS A O 1
ATOM 3685 N N . MET A 1 471 ? 10.675 7.355 -23.026 1.00 91.38 471 MET A N 1
ATOM 3686 C CA . MET A 1 471 ? 10.732 6.149 -22.190 1.00 91.38 471 MET A CA 1
ATOM 3687 C C . MET A 1 471 ? 11.110 4.889 -22.989 1.00 91.38 471 MET A C 1
ATOM 3689 O O . MET A 1 471 ? 11.873 4.057 -22.502 1.00 91.38 471 MET A O 1
ATOM 3693 N N . ALA A 1 472 ? 10.597 4.732 -24.215 1.00 92.94 472 ALA A N 1
ATOM 3694 C CA . ALA A 1 472 ? 10.980 3.625 -25.092 1.00 92.94 472 ALA A CA 1
ATOM 3695 C C . ALA A 1 472 ? 12.439 3.732 -25.573 1.00 92.94 472 ALA A C 1
ATOM 3697 O O . ALA A 1 472 ? 13.134 2.716 -25.614 1.00 92.94 472 ALA A O 1
ATOM 3698 N N . SER A 1 473 ? 12.895 4.941 -25.917 1.00 91.88 473 SER A N 1
ATOM 3699 C CA . SER A 1 473 ? 14.286 5.216 -26.301 1.00 91.88 473 SER A CA 1
ATOM 3700 C C . SER A 1 473 ? 15.239 4.930 -25.149 1.00 91.88 473 SER A C 1
ATOM 3702 O O . SER A 1 473 ? 16.156 4.136 -25.302 1.00 91.88 473 SER A O 1
ATOM 3704 N N . ASP A 1 474 ? 14.968 5.494 -23.975 1.00 90.12 474 ASP A N 1
ATOM 3705 C CA . ASP A 1 474 ? 15.800 5.354 -22.787 1.00 90.12 474 ASP A CA 1
ATOM 3706 C C . ASP A 1 474 ? 15.931 3.876 -22.361 1.00 90.12 474 ASP A C 1
ATOM 3708 O O . ASP A 1 474 ? 17.006 3.417 -21.977 1.00 90.12 474 ASP A O 1
ATOM 3712 N N . ALA A 1 475 ? 14.847 3.095 -22.461 1.00 91.31 475 ALA A N 1
ATOM 3713 C CA . ALA A 1 475 ? 14.880 1.662 -22.173 1.00 91.31 475 ALA A CA 1
ATOM 3714 C C . ALA A 1 475 ? 15.753 0.875 -23.161 1.00 91.31 475 ALA A C 1
ATOM 3716 O O . ALA A 1 475 ? 16.421 -0.073 -22.752 1.00 91.31 475 ALA A O 1
ATOM 3717 N N . LYS A 1 476 ? 15.767 1.277 -24.436 1.00 90.88 476 LYS A N 1
ATOM 3718 C CA . LYS A 1 476 ? 16.637 0.702 -25.467 1.00 90.88 476 LYS A CA 1
ATOM 3719 C C . LYS A 1 476 ? 18.090 1.145 -25.292 1.00 90.88 476 LYS A C 1
ATOM 3721 O O . LYS A 1 476 ? 18.991 0.339 -25.473 1.00 90.88 476 LYS A O 1
ATOM 3726 N N . ASP A 1 477 ? 18.327 2.388 -24.890 1.00 89.38 477 ASP A N 1
ATOM 3727 C CA . ASP A 1 477 ? 19.673 2.877 -24.577 1.00 89.38 477 ASP A CA 1
ATOM 3728 C C . ASP A 1 477 ? 20.263 2.134 -23.369 1.00 89.38 477 ASP A C 1
ATOM 3730 O O . ASP A 1 477 ? 21.453 1.813 -23.349 1.00 89.38 477 ASP A O 1
ATOM 3734 N N . PHE A 1 478 ? 19.427 1.811 -22.377 1.00 90.00 478 PHE A N 1
ATOM 3735 C CA . PHE A 1 478 ? 19.821 0.979 -21.245 1.00 90.00 478 PHE A CA 1
ATOM 3736 C C . PHE A 1 478 ? 20.040 -0.486 -21.641 1.00 90.00 478 PHE A C 1
ATOM 3738 O O . PHE A 1 478 ? 21.072 -1.052 -21.290 1.00 90.00 478 PHE A O 1
ATOM 3745 N N . LEU A 1 479 ? 19.094 -1.096 -22.361 1.00 91.25 479 LEU A N 1
ATOM 3746 C CA . LEU A 1 479 ? 19.142 -2.498 -22.776 1.00 91.25 479 LEU A CA 1
ATOM 3747 C C . LEU A 1 479 ? 18.975 -2.602 -24.307 1.00 91.25 479 LEU A C 1
ATOM 3749 O O . LEU A 1 479 ? 17.849 -2.765 -24.778 1.00 91.25 479 LEU A O 1
ATOM 3753 N N . PRO A 1 480 ? 20.071 -2.525 -25.092 1.00 89.75 480 PRO A N 1
ATOM 3754 C CA . PRO A 1 480 ? 20.021 -2.413 -26.558 1.00 89.75 480 PRO A CA 1
ATOM 3755 C C . PRO A 1 480 ? 19.279 -3.532 -27.289 1.00 89.75 480 PRO A C 1
ATOM 3757 O O . PRO A 1 480 ? 18.676 -3.283 -28.335 1.00 89.75 480 PRO A O 1
ATOM 3760 N N . ASP A 1 481 ? 19.297 -4.742 -26.728 1.00 92.50 481 ASP A N 1
ATOM 3761 C CA . ASP A 1 481 ? 18.620 -5.914 -27.291 1.00 92.50 481 ASP A CA 1
ATOM 3762 C C . ASP A 1 481 ? 17.104 -5.918 -27.021 1.00 92.50 481 ASP A C 1
ATOM 3764 O O . ASP A 1 481 ? 16.385 -6.761 -27.557 1.00 92.50 481 ASP A O 1
ATOM 3768 N N . LEU A 1 482 ? 16.589 -4.991 -26.204 1.00 94.81 482 LEU A N 1
ATOM 3769 C CA . LEU A 1 482 ? 15.161 -4.871 -25.931 1.00 94.81 482 LEU A CA 1
ATOM 3770 C C . LEU A 1 482 ? 14.421 -4.275 -27.137 1.00 94.81 482 LEU A C 1
ATOM 3772 O O . LEU A 1 482 ? 14.540 -3.087 -27.446 1.00 94.81 482 LEU A O 1
ATOM 3776 N N . ASP A 1 483 ? 13.579 -5.086 -27.775 1.00 96.06 483 ASP A N 1
ATOM 3777 C CA . ASP A 1 483 ? 12.653 -4.618 -28.808 1.00 96.06 483 ASP A CA 1
ATOM 3778 C C . ASP A 1 483 ? 11.419 -3.975 -28.158 1.00 96.06 483 ASP A C 1
ATOM 3780 O O . ASP A 1 483 ? 10.458 -4.648 -27.769 1.00 96.06 483 ASP A O 1
ATOM 3784 N N . THR A 1 484 ? 11.448 -2.648 -28.020 1.00 94.81 484 THR A N 1
ATOM 3785 C CA . THR A 1 484 ? 10.322 -1.899 -27.461 1.00 94.81 484 THR A CA 1
ATOM 3786 C C . THR A 1 484 ? 9.117 -1.844 -28.402 1.00 94.81 484 THR A C 1
ATOM 3788 O O . THR A 1 484 ? 8.032 -1.526 -27.929 1.00 94.81 484 THR A O 1
ATOM 3791 N N . ASP A 1 485 ? 9.223 -2.239 -29.672 1.00 95.06 485 ASP A N 1
ATOM 3792 C CA . ASP A 1 485 ? 8.078 -2.297 -30.590 1.00 95.06 485 ASP A CA 1
ATOM 3793 C C . ASP A 1 485 ? 7.303 -3.626 -30.490 1.00 95.06 485 ASP A C 1
ATOM 3795 O O . ASP A 1 485 ? 6.195 -3.741 -31.020 1.00 95.06 485 ASP A O 1
ATOM 3799 N N . HIS A 1 486 ? 7.815 -4.621 -29.748 1.00 96.50 486 HIS A N 1
ATOM 3800 C CA . HIS A 1 486 ? 7.128 -5.897 -29.476 1.00 96.50 486 HIS A CA 1
ATOM 3801 C C . HIS A 1 486 ? 6.019 -5.743 -28.419 1.00 96.50 486 HIS A C 1
ATOM 3803 O O . HIS A 1 486 ? 6.060 -6.322 -27.331 1.00 96.50 486 HIS A O 1
ATOM 3809 N N . ARG A 1 487 ? 5.044 -4.879 -28.712 1.00 94.94 487 ARG A N 1
ATOM 3810 C CA . ARG A 1 487 ? 3.959 -4.461 -27.814 1.00 94.94 487 ARG A CA 1
ATOM 3811 C C . ARG A 1 487 ? 2.897 -5.548 -27.616 1.00 94.94 487 ARG A C 1
ATOM 3813 O O . ARG A 1 487 ? 2.601 -6.329 -28.515 1.00 94.94 487 ARG A O 1
ATOM 3820 N N . ASP A 1 488 ? 2.245 -5.526 -26.453 1.00 93.81 488 ASP A N 1
ATOM 3821 C CA . ASP A 1 488 ? 0.984 -6.232 -26.202 1.00 93.81 488 ASP A CA 1
ATOM 3822 C C . ASP A 1 488 ? -0.116 -5.659 -27.119 1.00 93.81 488 ASP A C 1
ATOM 3824 O O . ASP A 1 488 ? -0.533 -4.516 -26.913 1.00 93.81 488 ASP A O 1
ATOM 3828 N N . PRO A 1 489 ? -0.628 -6.421 -28.103 1.00 91.88 489 PRO A N 1
ATOM 3829 C CA . PRO A 1 489 ? -1.569 -5.899 -29.093 1.00 91.88 489 PRO A CA 1
ATOM 3830 C C . PRO A 1 489 ? -2.931 -5.529 -28.495 1.00 91.88 489 PRO A C 1
ATOM 3832 O O . PRO A 1 489 ? -3.680 -4.767 -29.102 1.00 91.88 489 PRO A O 1
ATOM 3835 N N . ALA A 1 490 ? -3.282 -6.071 -27.325 1.00 88.94 490 ALA A N 1
ATOM 3836 C CA . ALA A 1 490 ? -4.562 -5.787 -26.686 1.00 88.94 490 ALA A CA 1
ATOM 3837 C C . ALA A 1 490 ? -4.521 -4.504 -25.846 1.00 88.94 490 ALA A C 1
ATOM 3839 O O . ALA A 1 490 ? -5.538 -3.830 -25.688 1.00 88.94 490 ALA A O 1
ATOM 3840 N N . TYR A 1 491 ? -3.367 -4.192 -25.254 1.00 90.12 491 TYR A N 1
ATOM 3841 C CA . TYR A 1 491 ? -3.223 -3.071 -24.330 1.00 90.12 491 TYR A CA 1
ATOM 3842 C C . TYR A 1 491 ? -1.759 -2.602 -24.282 1.00 90.12 491 TYR A C 1
ATOM 3844 O O . TYR A 1 491 ? -1.070 -2.887 -23.302 1.00 90.12 491 TYR A O 1
ATOM 3852 N N . PRO A 1 492 ? -1.265 -1.916 -25.331 1.00 93.25 492 PRO A N 1
ATOM 3853 C CA . PRO A 1 492 ? 0.162 -1.614 -25.499 1.00 93.25 492 PRO A CA 1
ATOM 3854 C C . PRO A 1 492 ? 0.673 -0.533 -24.536 1.00 93.25 492 PRO A C 1
ATOM 3856 O O . PRO A 1 492 ? 1.815 -0.597 -24.078 1.00 93.25 492 PRO A O 1
ATOM 3859 N N . LEU A 1 493 ? -0.182 0.427 -24.171 1.00 93.94 493 LEU A N 1
ATOM 3860 C CA . LEU A 1 493 ? 0.125 1.521 -23.250 1.00 93.94 493 LEU A CA 1
ATOM 3861 C C . LEU A 1 493 ? -0.875 1.529 -22.093 1.00 93.94 493 LEU A C 1
ATOM 3863 O O . LEU A 1 493 ? -2.067 1.780 -22.277 1.00 93.94 493 LEU A O 1
ATOM 3867 N N . ALA A 1 494 ? -0.382 1.292 -20.880 1.00 92.44 494 ALA A N 1
ATOM 3868 C CA . ALA A 1 494 ? -1.175 1.400 -19.665 1.00 92.44 494 ALA A CA 1
ATOM 3869 C C . ALA A 1 494 ? -0.835 2.700 -18.938 1.00 92.44 494 ALA A C 1
ATOM 3871 O O . ALA A 1 494 ? 0.325 2.954 -18.649 1.00 92.44 494 ALA A O 1
ATOM 3872 N N . GLN A 1 495 ? -1.837 3.507 -18.603 1.00 92.38 495 GLN A N 1
ATOM 3873 C CA . GLN A 1 495 ? -1.634 4.826 -17.999 1.00 92.38 495 GLN A CA 1
ATOM 3874 C C . GLN A 1 495 ? -2.601 5.068 -16.850 1.00 92.38 495 GLN A C 1
ATOM 3876 O O . GLN A 1 495 ? -3.756 4.650 -16.932 1.00 92.38 495 GLN A O 1
ATOM 3881 N N . GLY A 1 496 ? -2.143 5.740 -15.798 1.00 91.69 496 GLY A N 1
ATOM 3882 C CA . GLY A 1 496 ? -2.954 6.028 -14.621 1.00 91.69 496 GLY A CA 1
ATOM 3883 C C . GLY A 1 496 ? -2.484 7.262 -13.865 1.00 91.69 496 GLY A C 1
ATOM 3884 O O . GLY A 1 496 ? -1.359 7.731 -14.032 1.00 91.69 496 GLY A O 1
ATOM 3885 N N . LEU A 1 497 ? -3.365 7.760 -13.002 1.00 93.81 497 LEU A N 1
ATOM 3886 C CA . LEU A 1 497 ? -3.106 8.911 -12.145 1.00 93.81 497 LEU A CA 1
ATOM 3887 C C . LEU A 1 497 ? -2.769 8.400 -10.747 1.00 93.81 497 LEU A C 1
ATOM 3889 O O . LEU A 1 497 ? -3.609 7.792 -10.071 1.00 93.81 497 LEU A O 1
ATOM 3893 N N . ARG A 1 498 ? -1.514 8.570 -10.330 1.00 92.75 498 ARG A N 1
ATOM 3894 C CA . ARG A 1 498 ? -1.074 8.153 -8.995 1.00 92.75 498 ARG A CA 1
ATOM 3895 C C . ARG A 1 498 ? -1.588 9.177 -7.971 1.00 92.75 498 ARG A C 1
ATOM 3897 O O . ARG A 1 498 ? -1.409 10.369 -8.205 1.00 92.75 498 ARG A O 1
ATOM 3904 N N . PRO A 1 499 ? -2.203 8.745 -6.852 1.00 93.88 499 PRO A N 1
ATOM 3905 C CA . PRO A 1 499 ? -2.746 9.643 -5.835 1.00 93.88 499 PRO A CA 1
ATOM 3906 C C . PRO A 1 499 ? -1.632 10.188 -4.938 1.00 93.88 499 PRO A C 1
ATOM 3908 O O . PRO A 1 499 ? -1.390 9.646 -3.853 1.00 93.88 499 PRO A O 1
ATOM 3911 N N . ALA A 1 500 ? -0.905 11.193 -5.422 1.00 91.12 500 ALA A N 1
ATOM 3912 C CA . ALA A 1 500 ? 0.173 11.832 -4.683 1.00 91.12 500 ALA A CA 1
ATOM 3913 C C . ALA A 1 500 ? -0.374 12.835 -3.663 1.00 91.12 500 ALA A C 1
ATOM 3915 O O . ALA A 1 500 ? -1.524 13.273 -3.745 1.00 91.12 500 ALA A O 1
ATOM 3916 N N . ARG A 1 501 ? 0.442 13.146 -2.655 1.00 90.56 501 ARG A N 1
ATOM 3917 C CA . ARG A 1 501 ? 0.083 14.090 -1.603 1.00 90.56 501 ARG A CA 1
ATOM 3918 C C . ARG A 1 501 ? 1.313 14.818 -1.071 1.00 90.56 501 ARG A C 1
ATOM 3920 O O . ARG A 1 501 ? 2.317 14.182 -0.759 1.00 90.56 501 ARG A O 1
ATOM 3927 N N . ILE A 1 502 ? 1.225 16.138 -0.932 1.00 85.06 502 ILE A N 1
ATOM 3928 C CA . ILE A 1 502 ? 2.275 16.951 -0.304 1.00 85.06 502 ILE A CA 1
ATOM 3929 C C . ILE A 1 502 ? 2.342 16.625 1.195 1.00 85.06 502 ILE A C 1
ATOM 3931 O O . ILE A 1 502 ? 1.326 16.637 1.893 1.00 85.06 502 ILE A O 1
ATOM 3935 N N . GLY A 1 503 ? 3.547 16.365 1.710 1.00 73.75 503 GLY A N 1
ATOM 3936 C CA . GLY A 1 503 ? 3.730 15.867 3.077 1.00 73.75 503 GLY A CA 1
ATOM 3937 C C . GLY A 1 503 ? 3.413 14.375 3.223 1.00 73.75 503 GLY A C 1
ATOM 3938 O O . GLY A 1 503 ? 3.050 13.945 4.316 1.00 73.75 503 GLY A O 1
ATOM 3939 N N . ASP A 1 504 ? 3.544 13.630 2.118 1.00 75.75 504 ASP A N 1
ATOM 3940 C CA . ASP A 1 504 ? 3.446 12.175 1.995 1.00 75.75 504 ASP A CA 1
ATOM 3941 C C . ASP A 1 504 ? 2.059 11.600 2.387 1.00 75.75 504 ASP A C 1
ATOM 3943 O O . ASP A 1 504 ? 1.034 12.295 2.414 1.00 75.75 504 ASP A O 1
ATOM 3947 N N . VAL A 1 505 ? 2.015 10.285 2.610 1.00 89.06 505 VAL A N 1
ATOM 3948 C CA . VAL A 1 505 ? 0.820 9.492 2.932 1.00 89.06 505 VAL A CA 1
ATOM 3949 C C . VAL A 1 505 ? 0.117 9.981 4.208 1.00 89.06 505 VAL A C 1
ATOM 3951 O O . VAL A 1 505 ? 0.758 10.327 5.198 1.00 89.06 505 VAL A O 1
ATOM 3954 N N . ARG A 1 506 ? -1.222 9.979 4.200 1.00 93.31 506 ARG A N 1
ATOM 3955 C CA . ARG A 1 506 ? -2.067 10.281 5.363 1.00 93.31 506 ARG A CA 1
ATOM 3956 C C . ARG A 1 506 ? -2.748 9.002 5.841 1.00 93.31 506 ARG A C 1
ATOM 3958 O O . ARG A 1 506 ? -3.635 8.501 5.149 1.00 93.31 506 ARG A O 1
ATOM 3965 N N . VAL A 1 507 ? -2.347 8.511 7.014 1.00 93.94 507 VAL A N 1
ATOM 3966 C CA . VAL A 1 507 ? -3.018 7.421 7.741 1.00 93.94 507 VAL A CA 1
ATOM 3967 C C . VAL A 1 507 ? -3.286 7.879 9.170 1.00 93.94 507 VAL A C 1
ATOM 3969 O O . VAL A 1 507 ? -2.408 7.823 10.023 1.00 93.94 507 VAL A O 1
ATOM 3972 N N . GLU A 1 508 ? -4.472 8.430 9.406 1.00 93.50 508 GLU A N 1
ATOM 3973 C CA . GLU A 1 508 ? -4.864 9.021 10.692 1.00 93.50 508 GLU A CA 1
ATOM 3974 C C . GLU A 1 508 ? -6.382 9.209 10.762 1.00 93.50 508 GLU A C 1
ATOM 3976 O O . GLU A 1 508 ? -7.082 9.146 9.750 1.00 93.50 508 GLU A O 1
ATOM 3981 N N . ARG A 1 509 ? -6.900 9.474 11.960 1.00 96.19 509 ARG A N 1
ATOM 3982 C CA . ARG A 1 509 ? -8.299 9.869 12.159 1.00 96.19 509 ARG A CA 1
ATOM 3983 C C . ARG A 1 509 ? -8.540 11.312 11.726 1.00 96.19 509 ARG A C 1
ATOM 3985 O O . ARG A 1 509 ? -7.618 12.125 11.702 1.00 96.19 509 ARG A O 1
ATOM 3992 N N . GLU A 1 510 ? -9.789 11.635 11.413 1.00 97.19 510 GLU A N 1
ATOM 3993 C CA . GLU A 1 510 ? -10.210 13.017 11.202 1.00 97.19 510 GLU A CA 1
ATOM 3994 C C . GLU A 1 510 ? -9.943 13.844 12.471 1.00 97.19 510 GLU A C 1
ATOM 3996 O O . GLU A 1 510 ? -10.386 13.510 13.572 1.00 97.19 510 GLU A O 1
ATOM 4001 N N . LEU A 1 511 ? -9.154 14.907 12.305 1.00 95.06 511 LEU A N 1
ATOM 4002 C CA . LEU A 1 511 ? -8.696 15.771 13.395 1.00 95.06 511 LEU A CA 1
ATOM 4003 C C . LEU A 1 511 ? -9.658 16.938 13.624 1.00 95.06 511 LEU A C 1
ATOM 4005 O O . LEU A 1 511 ? -9.667 17.542 14.700 1.00 95.06 511 LEU A O 1
ATOM 4009 N N . ARG A 1 512 ? -10.439 17.286 12.599 1.00 95.31 512 ARG A N 1
ATOM 4010 C CA . ARG A 1 512 ? -11.420 18.363 12.652 1.00 95.31 512 ARG A CA 1
ATOM 4011 C C . ARG A 1 512 ? -12.620 17.928 13.507 1.00 95.31 512 ARG A C 1
ATOM 4013 O O . ARG A 1 512 ? -13.005 16.758 13.484 1.00 95.31 512 ARG A O 1
ATOM 4020 N N . PRO A 1 513 ? -13.225 18.848 14.274 1.00 92.06 513 PRO A N 1
ATOM 4021 C CA . PRO A 1 513 ? -14.405 18.526 15.067 1.00 92.06 513 PRO A CA 1
ATOM 4022 C C . PRO A 1 513 ? -15.594 18.169 14.156 1.00 92.06 513 PRO A C 1
ATOM 4024 O O . PRO A 1 513 ? -15.770 18.812 13.118 1.00 92.06 513 PRO A O 1
ATOM 4027 N N . PRO A 1 514 ? -16.430 17.183 14.533 1.00 89.94 514 PRO A N 1
ATOM 4028 C CA . PRO A 1 514 ? -17.609 16.821 13.755 1.00 89.94 514 PRO A CA 1
ATOM 4029 C C . PRO A 1 514 ? -18.635 17.958 13.742 1.00 89.94 514 PRO A C 1
ATOM 4031 O O . PRO A 1 514 ? -18.727 18.746 14.686 1.00 89.94 514 PRO A O 1
ATOM 4034 N N . ALA A 1 515 ? -19.470 18.005 12.699 1.00 80.94 515 ALA A N 1
ATOM 4035 C CA . ALA A 1 515 ? -20.522 19.017 12.559 1.00 80.94 515 ALA A CA 1
ATOM 4036 C C . ALA A 1 515 ? -21.552 18.999 13.710 1.00 80.94 515 ALA A C 1
ATOM 4038 O O . ALA A 1 515 ? -22.199 20.010 13.974 1.00 80.94 515 ALA A O 1
ATOM 4039 N N . SER A 1 516 ? -21.684 17.872 14.421 1.00 77.94 516 SER A N 1
ATOM 4040 C CA . SER A 1 516 ? -22.517 17.744 15.625 1.00 77.94 516 SER A CA 1
ATOM 4041 C C . SER A 1 516 ? -22.023 18.584 16.809 1.00 77.94 516 SER A C 1
AT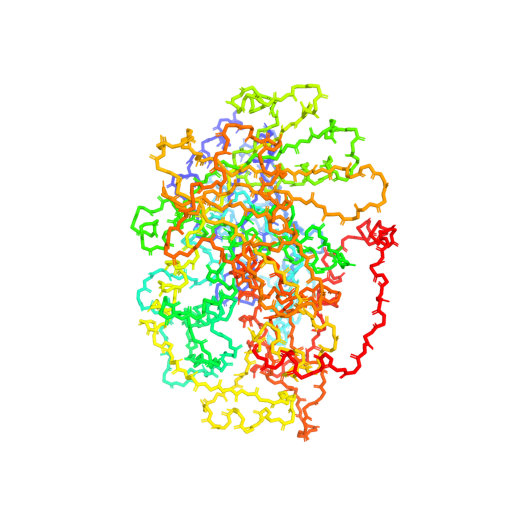OM 4043 O O . SER A 1 516 ? -22.799 18.856 17.723 1.00 77.94 516 SER A O 1
ATOM 4045 N N . GLY A 1 517 ? -20.737 18.959 16.832 1.00 76.19 517 GLY A N 1
ATOM 4046 C CA . GLY A 1 517 ? -20.101 19.669 17.944 1.00 76.19 517 GLY A CA 1
ATOM 4047 C C . GLY A 1 517 ? -19.864 18.826 19.206 1.00 76.19 517 GLY A C 1
ATOM 4048 O O . GLY A 1 517 ? -19.392 19.363 20.207 1.00 76.19 517 GLY A O 1
ATOM 4049 N N . THR A 1 518 ? -20.168 17.525 19.185 1.00 78.06 518 THR A N 1
ATOM 4050 C CA . THR A 1 518 ? -19.991 16.600 20.318 1.00 78.06 518 THR A CA 1
ATOM 4051 C C . THR A 1 518 ? -19.212 15.353 19.902 1.00 78.06 518 THR A C 1
ATOM 4053 O O . THR A 1 518 ? -19.394 14.837 18.800 1.00 78.06 518 THR A O 1
ATOM 4056 N N . GLY A 1 519 ? -18.351 14.859 20.798 1.00 89.00 519 GLY A N 1
ATOM 4057 C CA . GLY A 1 519 ? -17.502 13.692 20.541 1.00 89.00 519 GLY A CA 1
ATOM 4058 C C . GLY A 1 519 ? -16.398 13.956 19.515 1.00 89.00 519 GLY A C 1
ATOM 4059 O O . GLY A 1 519 ? -15.981 15.098 19.300 1.00 89.00 519 GLY A O 1
ATOM 4060 N N . TYR A 1 520 ? -15.920 12.882 18.894 1.00 95.06 520 TYR A N 1
ATOM 4061 C CA . TYR A 1 520 ? -14.924 12.931 17.826 1.00 95.06 520 TYR A CA 1
ATOM 4062 C C . TYR A 1 520 ? -15.469 12.259 16.569 1.00 95.06 520 TYR A C 1
ATOM 4064 O O . TYR A 1 520 ? -16.248 11.307 16.654 1.00 95.06 520 TYR A O 1
ATOM 4072 N N . SER A 1 521 ? -15.026 12.732 15.402 1.00 96.81 521 SER A N 1
ATOM 4073 C CA . SER A 1 521 ? -15.373 12.094 14.134 1.00 96.81 521 SER A CA 1
ATOM 4074 C C . SER A 1 521 ? -14.924 10.627 14.122 1.00 96.81 521 SER A C 1
ATOM 4076 O O . SER A 1 521 ? -13.898 10.240 14.704 1.00 96.81 521 SER A O 1
ATOM 4078 N N . ARG A 1 522 ? -15.734 9.812 13.451 1.00 96.75 522 ARG A N 1
ATOM 4079 C CA . ARG A 1 522 ? -15.555 8.382 13.202 1.00 96.75 522 ARG A CA 1
ATOM 4080 C C . ARG A 1 522 ? -15.004 8.122 11.796 1.00 96.75 522 ARG A C 1
ATOM 4082 O O . ARG A 1 522 ? -15.055 6.993 11.309 1.00 96.75 522 ARG A O 1
ATOM 4089 N N . ILE A 1 523 ? -14.471 9.162 11.150 1.00 98.62 523 ILE A N 1
ATOM 4090 C CA . ILE A 1 523 ? -13.751 9.071 9.880 1.00 98.62 523 ILE A CA 1
ATOM 4091 C C . ILE A 1 523 ? -12.270 8.758 10.142 1.00 98.62 523 ILE A C 1
ATOM 4093 O O . ILE A 1 523 ? -11.588 9.437 10.913 1.00 98.62 523 ILE A O 1
ATOM 4097 N N . VAL A 1 524 ? -11.760 7.743 9.447 1.00 98.69 524 VAL A N 1
ATOM 4098 C CA . VAL A 1 524 ? -10.340 7.383 9.352 1.00 98.69 524 VAL A CA 1
ATOM 4099 C C . VAL A 1 524 ? -9.878 7.597 7.914 1.00 98.69 524 VAL A C 1
ATOM 4101 O O . VAL A 1 524 ? -10.552 7.192 6.973 1.00 98.69 524 VAL A O 1
ATOM 4104 N N . HIS A 1 525 ? -8.725 8.216 7.709 1.00 98.62 525 HIS A N 1
ATOM 4105 C CA . HIS A 1 525 ? -8.149 8.478 6.393 1.00 98.62 525 HIS A CA 1
ATOM 4106 C C . HIS A 1 525 ? -6.998 7.518 6.093 1.00 98.62 525 HIS A C 1
ATOM 4108 O O . HIS A 1 525 ? -6.197 7.233 6.977 1.00 98.62 525 HIS A O 1
ATOM 4114 N N . CYS A 1 526 ? -6.898 7.044 4.848 1.00 97.81 526 CYS A N 1
ATOM 4115 C CA . CYS A 1 526 ? -5.785 6.234 4.351 1.00 97.81 526 CYS A CA 1
ATOM 4116 C C . CYS A 1 526 ? -5.553 6.481 2.848 1.00 97.81 526 CYS A C 1
ATOM 4118 O O . CYS A 1 526 ? -6.073 5.770 1.986 1.00 97.81 526 CYS A O 1
ATOM 4120 N N . TYR A 1 527 ? -4.801 7.525 2.498 1.00 97.25 527 TYR A N 1
ATOM 4121 C CA . TYR A 1 527 ? -4.560 7.919 1.100 1.00 97.25 527 TYR A CA 1
ATOM 4122 C C . TYR A 1 527 ? -3.231 8.675 0.932 1.00 97.25 527 TYR A C 1
ATOM 4124 O O . TYR A 1 527 ? -2.497 8.877 1.892 1.00 97.25 527 TYR A O 1
ATOM 4132 N N . GLY A 1 528 ? -2.895 9.081 -0.300 1.00 93.88 528 GLY A N 1
ATOM 4133 C CA . GLY A 1 528 ? -1.633 9.780 -0.591 1.00 93.88 528 GLY A CA 1
ATOM 4134 C C . GLY A 1 528 ? -0.445 8.845 -0.844 1.00 93.88 528 GLY A C 1
ATOM 4135 O O . GLY A 1 528 ? 0.701 9.230 -0.658 1.00 93.88 528 GLY A O 1
ATOM 4136 N N . HIS A 1 529 ? -0.707 7.598 -1.246 1.00 92.31 529 HIS A N 1
ATOM 4137 C CA . HIS A 1 529 ? 0.324 6.575 -1.455 1.00 92.31 529 HIS A CA 1
ATOM 4138 C C . HIS A 1 529 ? 1.139 6.756 -2.752 1.00 92.31 529 HIS A C 1
ATOM 4140 O O . HIS A 1 529 ? 2.114 6.034 -2.958 1.00 92.31 529 HIS A O 1
ATOM 4146 N N . ALA A 1 530 ? 0.724 7.649 -3.658 1.00 90.06 530 ALA A N 1
ATOM 4147 C CA . ALA A 1 530 ? 1.260 7.808 -5.012 1.00 90.06 530 ALA A CA 1
ATOM 4148 C C . ALA A 1 530 ? 1.565 6.457 -5.704 1.00 90.06 530 ALA A C 1
ATOM 4150 O O . ALA A 1 530 ? 0.658 5.648 -5.910 1.00 90.06 530 ALA A O 1
ATOM 4151 N N . GLY A 1 531 ? 2.825 6.200 -6.077 1.00 87.81 531 GLY A N 1
ATOM 4152 C CA . GLY A 1 531 ? 3.278 4.953 -6.703 1.00 87.81 531 GLY A CA 1
ATOM 4153 C C . GLY A 1 531 ? 3.435 3.756 -5.756 1.00 87.81 531 GLY A C 1
ATOM 4154 O O . GLY A 1 531 ? 3.610 2.639 -6.234 1.00 87.81 531 GLY A O 1
ATOM 4155 N N . ALA A 1 532 ? 3.334 3.949 -4.439 1.00 90.69 532 ALA A N 1
ATOM 4156 C CA . ALA A 1 532 ? 3.620 2.933 -3.422 1.00 90.69 532 ALA A CA 1
ATOM 4157 C C . ALA A 1 532 ? 2.366 2.212 -2.885 1.00 90.69 532 ALA A C 1
ATOM 4159 O O . ALA A 1 532 ? 2.446 1.495 -1.890 1.00 90.69 532 ALA A O 1
ATOM 4160 N N . GLY A 1 533 ? 1.203 2.367 -3.532 1.00 93.44 533 GLY A N 1
ATOM 4161 C CA . GLY A 1 533 ? -0.067 1.800 -3.055 1.00 93.44 533 GLY A CA 1
ATOM 4162 C C . GLY A 1 533 ? -0.016 0.293 -2.784 1.00 93.44 533 GLY A C 1
ATOM 4163 O O . GLY A 1 533 ? -0.450 -0.140 -1.727 1.00 93.44 533 GLY A O 1
ATOM 4164 N N . TRP A 1 534 ? 0.567 -0.501 -3.690 1.00 95.38 534 TRP A N 1
ATOM 4165 C CA . TRP A 1 534 ? 0.766 -1.944 -3.473 1.00 95.38 534 TRP A CA 1
ATOM 4166 C C . TRP A 1 534 ? 1.808 -2.233 -2.394 1.00 95.38 534 TRP A C 1
ATOM 4168 O O . TRP A 1 534 ? 1.612 -3.128 -1.574 1.00 95.38 534 TRP A O 1
ATOM 4178 N N . SER A 1 535 ? 2.895 -1.464 -2.372 1.00 92.94 535 SER A N 1
ATOM 4179 C CA . SER A 1 535 ? 3.991 -1.653 -1.425 1.00 92.94 535 SER A CA 1
ATOM 4180 C C . SER A 1 535 ? 3.555 -1.419 0.015 1.00 92.94 535 SER A C 1
ATOM 4182 O O . SER A 1 535 ? 4.064 -2.093 0.895 1.00 92.94 535 SER A O 1
ATOM 4184 N N . LEU A 1 536 ? 2.604 -0.517 0.265 1.00 92.62 536 LEU A N 1
ATOM 4185 C CA . LEU A 1 536 ? 2.190 -0.118 1.615 1.00 92.62 536 LEU A CA 1
ATOM 4186 C C . LEU A 1 536 ? 0.833 -0.701 2.050 1.00 92.62 536 LEU A C 1
ATOM 4188 O O . LEU A 1 536 ? 0.435 -0.502 3.198 1.00 92.62 536 LEU A O 1
ATOM 4192 N N . ALA A 1 537 ? 0.118 -1.404 1.165 1.00 93.50 537 ALA A N 1
ATOM 4193 C CA . ALA A 1 537 ? -1.300 -1.737 1.338 1.00 93.50 537 ALA A CA 1
ATOM 4194 C C . ALA A 1 537 ? -1.625 -2.495 2.635 1.00 93.50 537 ALA A C 1
ATOM 4196 O O . ALA A 1 537 ? -2.501 -2.079 3.385 1.00 93.50 537 ALA A O 1
ATOM 4197 N N . PHE A 1 538 ? -0.930 -3.599 2.922 1.00 88.00 538 PHE A N 1
ATOM 4198 C CA . PHE A 1 538 ? -1.251 -4.433 4.089 1.00 88.00 538 PHE A CA 1
ATOM 4199 C C . PHE A 1 538 ? -0.813 -3.789 5.399 1.00 88.00 538 PHE A C 1
ATOM 4201 O O . PHE A 1 538 ? -1.510 -3.883 6.406 1.00 88.00 538 PHE A O 1
ATOM 4208 N N . GLY A 1 539 ? 0.332 -3.109 5.386 1.00 83.12 539 GLY A N 1
ATOM 4209 C CA . GLY A 1 539 ? 0.821 -2.409 6.565 1.00 83.12 539 GLY A CA 1
ATOM 4210 C C . GLY A 1 539 ? -0.057 -1.226 6.962 1.00 83.12 539 GLY A C 1
ATOM 4211 O O . GLY A 1 539 ? -0.409 -1.095 8.131 1.00 83.12 539 GLY A O 1
ATOM 4212 N N . SER A 1 540 ? -0.449 -0.400 5.990 1.00 91.69 540 SER A N 1
ATOM 4213 C CA . SER A 1 540 ? -1.368 0.718 6.232 1.00 91.69 540 SER A CA 1
ATOM 4214 C C . SER A 1 540 ? -2.769 0.232 6.620 1.00 91.69 540 SER A C 1
ATOM 4216 O O . SER A 1 540 ? -3.395 0.835 7.485 1.00 91.69 540 SER A O 1
ATOM 4218 N N . ALA A 1 541 ? -3.238 -0.897 6.074 1.00 93.00 541 ALA A N 1
ATOM 4219 C CA . ALA A 1 541 ? -4.500 -1.514 6.482 1.00 93.00 541 ALA A CA 1
ATOM 4220 C C . ALA A 1 541 ? -4.516 -1.951 7.957 1.00 93.00 541 ALA A C 1
ATOM 4222 O O . ALA A 1 541 ? -5.539 -1.794 8.624 1.00 93.00 541 ALA A O 1
ATOM 4223 N N . LEU A 1 542 ? -3.397 -2.470 8.476 1.00 81.88 542 LEU A N 1
ATOM 4224 C CA . LEU A 1 542 ? -3.279 -2.825 9.893 1.00 81.88 542 LEU A CA 1
ATOM 4225 C C . LEU A 1 542 ? -3.387 -1.589 10.794 1.00 81.88 542 LEU A C 1
ATOM 4227 O O . LEU A 1 542 ? -4.109 -1.613 11.784 1.00 81.88 542 LEU A O 1
ATOM 4231 N N . GLU A 1 543 ? -2.725 -0.496 10.414 1.00 84.06 543 GLU A N 1
ATOM 4232 C CA . GLU A 1 543 ? -2.822 0.777 11.134 1.00 84.06 543 GLU A CA 1
ATOM 4233 C C . GLU A 1 543 ? -4.263 1.315 11.133 1.00 84.06 543 GLU A C 1
ATOM 4235 O O . GLU A 1 543 ? -4.795 1.715 12.167 1.00 84.06 543 GLU A O 1
ATOM 4240 N N . VAL A 1 544 ? -4.932 1.269 9.976 1.00 94.00 544 VAL A N 1
ATOM 4241 C CA . VAL A 1 544 ? -6.327 1.705 9.832 1.00 94.00 544 VAL A CA 1
ATOM 4242 C C . VAL A 1 544 ? -7.262 0.923 10.743 1.00 94.00 544 VAL A C 1
ATOM 4244 O O . VAL A 1 544 ? -8.140 1.535 11.342 1.00 94.00 544 VAL A O 1
ATOM 4247 N N . LYS A 1 545 ? -7.086 -0.397 10.876 1.00 89.38 545 LYS A N 1
ATOM 4248 C CA . LYS A 1 545 ? -7.892 -1.210 11.797 1.00 89.38 545 LYS A CA 1
ATOM 4249 C C . LYS A 1 545 ? -7.839 -0.635 13.216 1.00 89.38 545 LYS A C 1
ATOM 4251 O O . LYS A 1 545 ? -8.885 -0.383 13.804 1.00 89.38 545 LYS A O 1
ATOM 4256 N N . THR A 1 546 ? -6.640 -0.376 13.732 1.00 80.88 546 THR A N 1
ATOM 4257 C CA . THR A 1 546 ? -6.457 0.200 15.071 1.00 80.88 546 THR A CA 1
ATOM 4258 C C . THR A 1 546 ? -7.089 1.588 15.186 1.00 80.88 546 THR A C 1
ATOM 4260 O O . THR A 1 546 ? -7.748 1.896 16.174 1.00 80.88 546 THR A O 1
ATOM 4263 N N . LEU A 1 547 ? -6.967 2.420 14.151 1.00 87.06 547 LEU A N 1
ATOM 4264 C CA . LEU A 1 547 ? -7.600 3.741 14.127 1.00 87.06 547 LEU A CA 1
ATOM 4265 C C . LEU A 1 547 ? -9.135 3.671 14.072 1.00 87.06 547 LEU A C 1
ATOM 4267 O O . LEU A 1 547 ? -9.800 4.563 14.599 1.00 87.06 547 LEU A O 1
ATOM 4271 N N . VAL A 1 548 ? -9.704 2.638 13.444 1.00 91.56 548 VAL A N 1
ATOM 4272 C CA . VAL A 1 548 ? -11.151 2.373 13.457 1.00 91.56 548 VAL A CA 1
ATOM 4273 C C . VAL A 1 548 ? -11.604 1.978 14.861 1.00 91.56 548 VAL A C 1
ATOM 4275 O O . VAL A 1 548 ? -12.596 2.520 15.336 1.00 91.56 548 VAL A O 1
ATOM 4278 N N . GLU A 1 549 ? -10.874 1.098 15.546 1.00 84.81 549 GLU A N 1
ATOM 4279 C CA . GLU A 1 549 ? -11.156 0.724 16.942 1.00 84.81 549 GLU A CA 1
ATOM 4280 C C . GLU A 1 549 ? -11.135 1.964 17.854 1.00 84.81 549 GLU A C 1
ATOM 4282 O O . GLU A 1 549 ? -12.120 2.247 18.536 1.00 84.81 549 GLU A O 1
ATOM 4287 N N . ASP A 1 550 ? -10.092 2.795 17.758 1.00 83.38 550 ASP A N 1
ATOM 4288 C CA . ASP A 1 550 ? -9.986 4.053 18.509 1.00 83.38 550 ASP A CA 1
ATOM 4289 C C . ASP A 1 550 ? -11.139 5.033 18.199 1.00 83.38 550 ASP A C 1
ATOM 4291 O O . ASP A 1 550 ? -11.548 5.829 19.054 1.00 83.38 550 ASP A O 1
ATOM 4295 N N . ALA A 1 551 ? -11.646 5.025 16.962 1.00 89.00 551 ALA A N 1
ATOM 4296 C CA . ALA A 1 551 ? -12.774 5.851 16.540 1.00 89.00 551 ALA A CA 1
ATOM 4297 C C . ALA A 1 551 ? -14.108 5.373 17.129 1.00 89.00 551 ALA A C 1
ATOM 4299 O O . ALA A 1 551 ? -14.925 6.202 17.550 1.00 89.00 551 ALA A O 1
ATOM 4300 N N . LEU A 1 552 ? -14.315 4.058 17.191 1.00 88.06 552 LEU A N 1
ATOM 4301 C CA . LEU A 1 552 ? -15.487 3.445 17.819 1.00 88.06 552 LEU A CA 1
ATOM 4302 C C . LEU A 1 552 ? -15.488 3.672 19.336 1.00 88.06 552 LEU A C 1
ATOM 4304 O O . LEU A 1 552 ? -16.528 4.022 19.892 1.00 88.06 552 LEU A O 1
ATOM 4308 N N . ASP A 1 553 ? -14.316 3.614 19.969 1.00 83.81 553 ASP A N 1
ATOM 4309 C CA . ASP A 1 553 ? -14.124 3.904 21.397 1.00 83.81 553 ASP A CA 1
ATOM 4310 C C . ASP A 1 553 ? -14.177 5.407 21.735 1.00 83.81 553 ASP A C 1
ATOM 4312 O O . ASP A 1 553 ? -14.022 5.799 22.893 1.00 83.81 553 ASP A O 1
ATOM 4316 N N . GLN A 1 554 ? -14.390 6.274 20.735 1.00 88.56 554 GLN A N 1
ATOM 4317 C CA . GLN A 1 554 ? -14.436 7.732 20.895 1.00 88.56 554 GLN A CA 1
ATOM 4318 C C . GLN A 1 554 ? -13.186 8.296 21.590 1.00 88.56 554 GLN A C 1
ATOM 4320 O O . GLN A 1 554 ? -13.245 9.291 22.320 1.00 88.56 554 GLN A O 1
ATOM 4325 N N . LEU A 1 555 ? -12.021 7.697 21.328 1.00 82.56 555 LEU A N 1
ATOM 4326 C CA . LEU A 1 555 ? -10.753 8.228 21.815 1.00 82.56 555 LEU A CA 1
ATOM 4327 C C . LEU A 1 555 ? -10.439 9.555 21.120 1.00 82.56 555 LEU A C 1
ATOM 4329 O O . LEU A 1 555 ? -10.925 9.832 20.019 1.00 82.56 555 LEU A O 1
ATOM 4333 N N . LYS A 1 556 ? -9.601 10.382 21.744 1.00 86.19 556 LYS A N 1
ATOM 4334 C CA . LYS A 1 556 ? -9.153 11.636 21.135 1.00 86.19 556 LYS A CA 1
ATOM 4335 C C . LYS A 1 556 ? -8.263 11.334 19.918 1.00 86.19 556 LYS A C 1
ATOM 4337 O O . LYS A 1 556 ? -7.279 10.616 20.085 1.00 86.19 556 LYS A O 1
ATOM 4342 N N . PRO A 1 557 ? -8.549 11.892 18.728 1.00 87.94 557 PRO A N 1
ATOM 4343 C CA . PRO A 1 557 ? -7.706 11.682 17.563 1.00 87.94 557 PRO A CA 1
ATOM 4344 C C . PRO A 1 557 ? -6.367 12.414 17.733 1.00 87.94 557 PRO A C 1
ATOM 4346 O O . PRO A 1 557 ? -6.304 13.531 18.257 1.00 87.94 557 PRO A O 1
ATOM 4349 N N . THR A 1 558 ? -5.290 11.775 17.287 1.00 83.88 558 THR A N 1
ATOM 4350 C CA . THR A 1 558 ? -3.939 12.347 17.233 1.00 83.88 558 THR A CA 1
ATOM 4351 C C . THR A 1 558 ? -3.439 12.325 15.802 1.00 83.88 558 THR A C 1
ATOM 4353 O O . THR A 1 558 ? -3.768 11.402 15.055 1.00 83.88 558 THR A O 1
ATOM 4356 N N . SER A 1 559 ? -2.636 13.319 15.421 1.00 85.62 559 SER A N 1
ATOM 4357 C CA . SER A 1 559 ? -2.037 13.317 14.088 1.00 85.62 559 SER A CA 1
ATOM 4358 C C . SER A 1 559 ? -1.053 12.157 13.946 1.00 85.62 559 SER A C 1
ATOM 4360 O O . SER A 1 559 ? -0.433 11.728 14.927 1.00 85.62 559 SER A O 1
ATOM 4362 N N . MET A 1 560 ? -0.861 11.682 12.717 1.00 82.50 560 MET A N 1
ATOM 4363 C CA . MET A 1 560 ? 0.146 10.662 12.409 1.00 82.50 560 MET A CA 1
ATOM 4364 C C . MET A 1 560 ? 1.544 11.087 12.892 1.00 82.50 560 MET A C 1
ATOM 4366 O O . MET A 1 560 ? 2.314 10.269 13.395 1.00 82.50 560 MET A O 1
ATOM 4370 N N . LYS A 1 561 ? 1.856 12.387 12.794 1.00 75.31 561 LYS A N 1
ATOM 4371 C CA . LYS A 1 561 ? 3.131 12.951 13.253 1.00 75.31 561 LYS A CA 1
ATOM 4372 C C . LYS A 1 561 ? 3.291 12.860 14.761 1.00 75.31 561 LYS A C 1
ATOM 4374 O O . LYS A 1 561 ? 4.333 12.417 15.232 1.00 75.31 561 LYS A O 1
ATOM 4379 N N . ASP A 1 562 ? 2.262 13.240 15.510 1.00 69.50 562 ASP A N 1
ATOM 4380 C CA . ASP A 1 562 ? 2.301 13.201 16.973 1.00 69.50 562 ASP A CA 1
ATOM 4381 C C . ASP A 1 562 ? 2.366 11.761 17.491 1.00 69.50 562 ASP A C 1
ATOM 4383 O O . ASP A 1 562 ? 3.090 11.479 18.448 1.00 69.50 562 ASP A O 1
ATOM 4387 N N . ALA A 1 563 ? 1.660 10.834 16.835 1.00 65.00 563 ALA A N 1
ATOM 4388 C CA . ALA A 1 563 ? 1.703 9.412 17.169 1.00 65.00 563 ALA A CA 1
ATOM 4389 C C . ALA A 1 563 ? 3.121 8.837 16.994 1.00 65.00 563 ALA A C 1
ATOM 4391 O O . ALA A 1 563 ? 3.644 8.146 17.874 1.00 65.00 563 ALA A O 1
ATOM 4392 N N . ALA A 1 564 ? 3.783 9.191 15.893 1.00 58.06 564 ALA A N 1
ATOM 4393 C CA . ALA A 1 564 ? 5.119 8.709 15.566 1.00 58.06 564 ALA A CA 1
ATOM 4394 C C . ALA A 1 564 ? 6.267 9.544 16.172 1.00 58.06 564 ALA A C 1
ATOM 4396 O O . ALA A 1 564 ? 7.408 9.088 16.177 1.00 58.06 564 ALA A O 1
ATOM 4397 N N . ALA A 1 565 ? 6.009 10.709 16.776 1.00 46.41 565 ALA A N 1
ATOM 4398 C CA . ALA A 1 565 ? 7.026 11.502 17.481 1.00 46.41 565 ALA A CA 1
ATOM 4399 C C . ALA A 1 565 ? 7.661 10.754 18.673 1.00 46.41 565 ALA A C 1
ATOM 4401 O O . ALA A 1 565 ? 8.771 11.068 19.093 1.00 46.41 565 ALA A O 1
ATOM 4402 N N . SER A 1 566 ? 6.986 9.726 19.194 1.00 37.31 566 SER A N 1
ATOM 4403 C CA . SER A 1 566 ? 7.543 8.814 20.201 1.00 37.31 566 SER A CA 1
ATOM 4404 C C . SER A 1 566 ? 8.475 7.733 19.623 1.00 37.31 566 SER A C 1
ATOM 4406 O O . SER A 1 566 ? 9.098 7.007 20.396 1.00 37.31 566 SER A O 1
ATOM 4408 N N . ALA A 1 567 ? 8.549 7.607 18.291 1.00 37.16 567 ALA A N 1
ATOM 4409 C CA . ALA A 1 567 ? 9.198 6.531 17.529 1.00 37.16 567 ALA A CA 1
ATOM 4410 C C . ALA A 1 567 ? 10.477 6.948 16.795 1.00 37.16 567 ALA A C 1
ATOM 4412 O O . ALA A 1 567 ? 11.332 6.113 16.502 1.00 37.16 567 ALA A O 1
ATOM 4413 N N . VAL A 1 568 ? 10.609 8.236 16.474 1.00 35.88 568 VAL A N 1
ATOM 4414 C CA . VAL A 1 568 ? 11.722 8.759 15.677 1.00 35.88 568 VAL A CA 1
ATOM 4415 C C . VAL A 1 568 ? 12.833 9.225 16.614 1.00 35.88 568 VAL A C 1
ATOM 4417 O O . VAL A 1 568 ? 12.624 10.067 17.486 1.00 35.88 568 VAL A O 1
ATOM 4420 N N . SER A 1 569 ? 14.041 8.683 16.453 1.00 38.12 569 SER A N 1
ATOM 4421 C CA . SER A 1 569 ? 15.184 9.140 17.250 1.00 38.12 569 SER A CA 1
ATOM 4422 C C . SER A 1 569 ? 15.566 10.581 16.873 1.00 38.12 569 SER A C 1
ATOM 4424 O O . SER A 1 569 ? 15.553 10.948 15.697 1.00 38.12 569 SER A O 1
ATOM 4426 N N . ASN A 1 570 ? 15.964 11.405 17.853 1.00 31.67 570 ASN A N 1
ATOM 4427 C CA . ASN A 1 570 ? 16.343 12.816 17.638 1.00 31.67 570 ASN A CA 1
ATOM 4428 C C . ASN A 1 570 ? 17.442 13.029 16.568 1.00 31.67 570 ASN A C 1
ATOM 4430 O O . ASN A 1 570 ? 17.573 14.128 16.035 1.00 31.67 570 ASN A O 1
ATOM 4434 N N . SER A 1 571 ? 18.227 12.002 16.224 1.00 31.91 571 SER A N 1
ATOM 4435 C CA . SER A 1 571 ? 19.262 12.058 15.183 1.00 31.91 571 SER A CA 1
ATOM 4436 C C . SER A 1 571 ? 18.719 11.969 13.748 1.00 31.91 571 SER A C 1
ATOM 44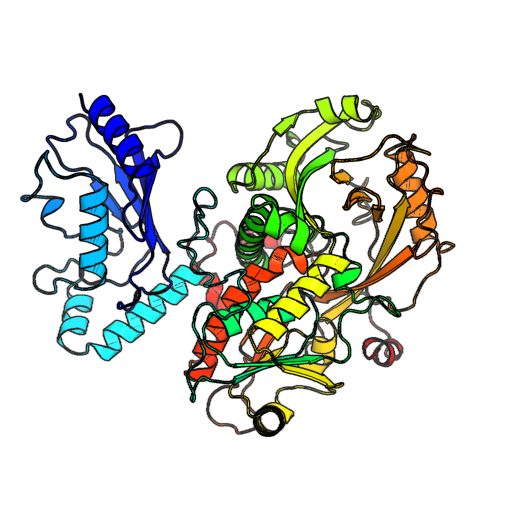38 O O . SER A 1 571 ? 19.393 12.428 12.827 1.00 31.91 571 SER A O 1
ATOM 4440 N N . GLN A 1 572 ? 17.513 11.426 13.536 1.00 36.53 572 GLN A N 1
ATOM 4441 C CA . GLN A 1 572 ? 16.878 11.316 12.210 1.00 36.53 572 GLN A CA 1
ATOM 4442 C C . GLN A 1 572 ? 16.162 12.615 11.798 1.00 36.53 572 GLN A C 1
ATOM 4444 O O . GLN A 1 572 ? 16.176 12.982 10.623 1.00 36.53 572 GLN A O 1
ATOM 4449 N N . LEU A 1 573 ? 15.611 13.359 12.767 1.00 32.66 573 LEU A N 1
ATOM 4450 C CA . LEU A 1 573 ? 14.935 14.648 12.553 1.00 32.66 573 LEU A CA 1
ATOM 4451 C C . LEU A 1 573 ? 15.872 15.748 12.021 1.00 32.66 573 LEU A C 1
ATOM 4453 O O . LEU A 1 573 ? 15.453 16.579 11.220 1.00 32.66 573 LEU A O 1
ATOM 4457 N N . ALA A 1 574 ? 17.147 15.736 12.422 1.00 31.33 574 ALA A N 1
ATOM 4458 C CA . ALA A 1 574 ? 18.101 16.792 12.077 1.00 31.33 574 ALA A CA 1
ATOM 4459 C C . ALA A 1 574 ? 18.588 16.756 10.614 1.00 31.33 574 ALA A C 1
ATOM 4461 O O . ALA A 1 574 ? 19.112 17.755 10.128 1.00 31.33 574 ALA A O 1
ATOM 4462 N N . HIS A 1 575 ? 18.444 15.629 9.904 1.00 36.56 575 HIS A N 1
ATOM 4463 C CA . HIS A 1 575 ? 19.119 15.435 8.614 1.00 36.56 575 HIS A CA 1
ATOM 4464 C C . HIS A 1 575 ? 18.209 15.579 7.382 1.00 36.56 575 HIS A C 1
ATOM 4466 O O . HIS A 1 575 ? 18.709 15.905 6.306 1.00 36.56 575 HIS A O 1
ATOM 4472 N N . LEU A 1 576 ? 16.890 15.389 7.528 1.00 35.62 576 LEU A N 1
ATOM 4473 C CA . LEU A 1 576 ? 15.912 15.488 6.428 1.00 35.62 576 LEU A CA 1
ATOM 4474 C C . LEU A 1 576 ? 15.421 16.920 6.164 1.00 35.62 576 LEU A C 1
ATOM 4476 O O . LEU A 1 576 ? 14.976 17.214 5.061 1.00 35.62 576 LEU A O 1
ATOM 4480 N N . GLN A 1 577 ? 15.608 17.843 7.113 1.00 33.22 577 GLN A N 1
ATOM 4481 C CA . GLN A 1 577 ? 15.357 19.278 6.902 1.00 33.22 577 GLN A CA 1
ATOM 4482 C C . GLN A 1 577 ? 16.329 19.932 5.894 1.00 33.22 577 GLN A C 1
ATOM 4484 O O . GLN A 1 577 ? 16.145 21.090 5.534 1.00 33.22 577 GLN A O 1
ATOM 4489 N N . ALA A 1 578 ? 17.346 19.201 5.417 1.00 31.02 578 ALA A N 1
ATOM 4490 C CA . ALA A 1 578 ? 18.326 19.675 4.437 1.00 31.02 578 ALA A CA 1
ATOM 4491 C C . ALA A 1 578 ? 18.000 19.292 2.972 1.00 31.02 578 ALA A C 1
ATOM 4493 O O . ALA A 1 578 ? 18.696 19.744 2.064 1.00 31.02 578 ALA A O 1
ATOM 4494 N N . GLY A 1 579 ? 16.969 18.472 2.720 1.00 32.88 579 GLY A N 1
ATOM 4495 C CA . GLY A 1 579 ? 16.547 18.072 1.372 1.00 32.88 579 GLY A CA 1
ATOM 4496 C C . GLY A 1 579 ? 15.400 18.946 0.869 1.00 32.88 579 GLY A C 1
ATOM 4497 O O . GLY A 1 579 ? 14.267 18.775 1.305 1.00 32.88 579 GLY A O 1
ATOM 4498 N N . GLY A 1 580 ? 15.700 19.898 -0.019 1.00 31.28 580 GLY A N 1
ATOM 4499 C CA . GLY A 1 580 ? 14.768 20.931 -0.483 1.00 31.28 580 GLY A CA 1
ATOM 4500 C C . GLY A 1 580 ? 13.402 20.402 -0.938 1.00 31.28 580 GLY A C 1
ATOM 4501 O O . GLY A 1 580 ? 13.313 19.554 -1.832 1.00 31.28 580 GLY A O 1
ATOM 4502 N N . ALA A 1 581 ? 12.347 20.955 -0.333 1.00 29.16 581 ALA A N 1
ATOM 4503 C CA . ALA A 1 581 ? 10.962 20.779 -0.748 1.00 29.16 581 ALA A CA 1
ATOM 4504 C C . ALA A 1 581 ? 10.798 21.098 -2.245 1.00 29.16 581 ALA A C 1
ATOM 4506 O O . ALA A 1 581 ? 11.479 21.970 -2.788 1.00 29.16 581 ALA A O 1
ATOM 4507 N N . LEU A 1 582 ? 9.898 20.388 -2.927 1.00 34.34 582 LEU A N 1
ATOM 4508 C CA . LEU A 1 582 ? 9.407 20.848 -4.222 1.00 34.34 582 LEU A CA 1
ATOM 4509 C C . LEU A 1 582 ? 8.644 22.155 -3.981 1.00 34.34 582 LEU A C 1
ATOM 4511 O O . LEU A 1 582 ? 7.649 22.167 -3.258 1.00 34.34 582 LEU A O 1
ATOM 4515 N N . GLU A 1 583 ? 9.142 23.253 -4.545 1.00 31.05 583 GLU A N 1
ATOM 4516 C CA . GLU A 1 583 ? 8.366 24.481 -4.649 1.00 31.05 583 GLU A CA 1
ATOM 4517 C C . GLU A 1 583 ? 7.232 24.260 -5.652 1.00 31.05 583 GLU A C 1
ATOM 4519 O O . GLU A 1 583 ? 7.432 23.733 -6.746 1.00 31.05 583 GLU A O 1
ATOM 4524 N N . LYS A 1 584 ? 6.031 24.645 -5.227 1.00 32.84 584 LYS A N 1
ATOM 4525 C CA . LYS A 1 584 ? 4.800 24.671 -6.013 1.00 32.84 584 LYS A CA 1
ATOM 4526 C C . LYS A 1 584 ? 4.989 25.567 -7.253 1.00 32.84 584 LYS A C 1
ATOM 4528 O O . LYS A 1 584 ? 5.226 26.759 -7.058 1.00 32.84 584 LYS A O 1
ATOM 4533 N N . PRO A 1 585 ? 4.814 25.093 -8.498 1.00 34.38 585 PRO A N 1
ATOM 4534 C CA . PRO A 1 585 ? 4.392 25.987 -9.568 1.00 34.38 585 PRO A CA 1
ATOM 4535 C C . PRO A 1 585 ? 2.918 26.363 -9.339 1.00 34.38 585 PRO A C 1
ATOM 4537 O O . PRO A 1 585 ? 2.117 25.551 -8.878 1.00 34.38 585 PRO A O 1
ATOM 4540 N N . ALA A 1 586 ? 2.575 27.633 -9.554 1.00 29.83 586 ALA A N 1
ATOM 4541 C CA . ALA A 1 586 ? 1.225 28.147 -9.331 1.00 29.83 586 ALA A CA 1
ATOM 4542 C C . ALA A 1 586 ? 0.193 27.382 -10.186 1.00 29.83 586 ALA A C 1
ATOM 4544 O O . ALA A 1 586 ? 0.430 27.158 -11.367 1.00 29.83 586 ALA A O 1
ATOM 4545 N N . MET A 1 587 ? -0.932 26.981 -9.582 1.00 34.72 587 MET A N 1
ATOM 4546 C CA . MET A 1 587 ? -2.067 26.391 -10.302 1.00 34.72 587 MET A CA 1
ATOM 4547 C C . MET A 1 587 ? -2.965 27.499 -10.859 1.00 34.72 587 MET A C 1
ATOM 4549 O O . MET A 1 587 ? -3.291 28.426 -10.116 1.00 34.72 587 MET A O 1
ATOM 4553 N N . ASP A 1 588 ? -3.405 27.337 -12.108 1.00 32.72 588 ASP A N 1
ATOM 4554 C CA . ASP A 1 588 ? -4.534 28.063 -12.698 1.00 32.72 588 ASP A CA 1
ATOM 4555 C C . ASP A 1 588 ? -5.867 27.353 -12.384 1.00 32.72 588 ASP A C 1
ATOM 4557 O O . ASP A 1 588 ? -5.954 26.121 -12.343 1.00 32.72 588 ASP A O 1
ATOM 4561 N N . ASP A 1 589 ? -6.922 28.146 -12.179 1.00 32.41 589 ASP A N 1
ATOM 4562 C CA . ASP A 1 589 ? -8.244 27.722 -11.685 1.00 32.41 589 ASP A CA 1
ATOM 4563 C C . ASP A 1 589 ? -9.024 26.771 -12.629 1.00 32.41 589 ASP A C 1
ATOM 4565 O O . ASP A 1 589 ? -10.025 26.177 -12.221 1.00 32.41 589 ASP A O 1
ATOM 4569 N N . GLU A 1 590 ? -8.578 26.556 -13.874 1.00 32.59 590 GLU A N 1
ATOM 4570 C CA . GLU A 1 590 ? -9.255 25.665 -14.837 1.00 32.59 590 GLU A CA 1
ATOM 4571 C C . GLU A 1 590 ? -9.021 24.160 -14.574 1.00 32.59 590 GLU A C 1
ATOM 4573 O O . GLU A 1 590 ? -9.847 23.332 -14.970 1.00 32.59 590 GLU A O 1
ATOM 4578 N N . ALA A 1 591 ? -7.977 23.781 -13.822 1.00 33.91 591 ALA A N 1
ATOM 4579 C CA . ALA A 1 591 ? -7.665 22.380 -13.492 1.00 33.91 591 ALA A CA 1
ATOM 4580 C C . ALA A 1 591 ? -8.623 21.745 -12.454 1.00 33.91 591 ALA A C 1
ATOM 4582 O O . ALA A 1 591 ? -8.664 20.523 -12.285 1.00 33.91 591 ALA A O 1
ATOM 4583 N N . VAL A 1 592 ? -9.447 22.556 -11.780 1.00 37.44 592 VAL A N 1
ATOM 4584 C CA . VAL A 1 592 ? -10.351 22.132 -10.692 1.00 37.44 592 VAL A CA 1
ATOM 4585 C C . VAL A 1 592 ? -11.471 21.193 -11.176 1.00 37.44 592 VAL A C 1
ATOM 4587 O O . VAL A 1 592 ? -11.983 20.387 -10.397 1.00 37.44 592 VAL A O 1
ATOM 4590 N N . ASN A 1 593 ? -11.819 21.221 -12.467 1.00 31.45 593 ASN A N 1
ATOM 4591 C CA . ASN A 1 593 ? -12.896 20.389 -13.022 1.00 31.45 593 ASN A CA 1
ATOM 4592 C C . ASN A 1 593 ? -12.452 18.986 -13.477 1.00 31.45 593 ASN A C 1
ATOM 4594 O O . ASN A 1 593 ? -13.302 18.106 -13.617 1.00 31.45 593 ASN A O 1
ATOM 4598 N N . VAL A 1 594 ? -11.151 18.736 -13.680 1.00 37.88 594 VAL A N 1
ATOM 4599 C CA . VAL A 1 594 ? -10.659 17.441 -14.204 1.00 37.88 594 VAL A CA 1
ATOM 4600 C C . VAL A 1 594 ? -10.242 16.473 -13.088 1.00 37.88 594 VAL A C 1
ATOM 4602 O O . VAL A 1 594 ? -10.369 15.260 -13.242 1.00 37.88 594 VAL A O 1
ATOM 4605 N N . VAL A 1 595 ? -9.906 16.983 -11.896 1.00 32.22 595 VAL A N 1
ATOM 4606 C CA . VAL A 1 595 ? -9.652 16.179 -10.674 1.00 32.22 595 VAL A CA 1
ATOM 4607 C C . VAL A 1 595 ? -10.904 15.391 -10.213 1.00 32.22 595 VAL A C 1
ATOM 4609 O O . VAL A 1 595 ? -10.822 14.523 -9.345 1.00 32.22 595 VAL A O 1
ATOM 4612 N N . GLN A 1 596 ? -12.069 15.641 -10.826 1.00 31.39 596 GLN A N 1
ATOM 4613 C CA . GLN A 1 596 ? -13.346 14.960 -10.574 1.00 31.39 596 GLN A CA 1
ATOM 4614 C C . GLN A 1 596 ? -13.645 13.757 -11.508 1.00 31.39 596 GLN A C 1
ATOM 4616 O O . GLN A 1 596 ? -14.707 13.135 -11.371 1.00 31.39 596 GLN A O 1
ATOM 4621 N N . GLN A 1 597 ? -12.759 13.392 -12.449 1.00 27.59 597 GLN A N 1
ATOM 4622 C CA . GLN A 1 597 ? -12.990 12.279 -13.396 1.00 27.59 597 GLN A CA 1
ATOM 4623 C C . GLN A 1 597 ? -12.358 10.942 -12.998 1.00 27.59 597 GLN A C 1
ATOM 4625 O O . GLN A 1 597 ? -11.183 10.896 -12.583 1.00 27.59 597 GLN A O 1
#

Organism: Trametes pubescens (NCBI:txid154538)

InterPro domains:
  IPR000608 Ubiquitin-conjugating (UBC), catalytic core domain [PF00179] (5-141)
  IPR000608 Ubiquitin-conjugating (UBC), catalytic core domain [PS50127] (1-147)
  IPR006076 FAD dependent oxidoreductase [PF01266] (181-543)
  IPR016135 Ubiquitin-conjugating enzyme/RWD-like [G3DSA:3.10.110.10] (1-149)
  IPR016135 Ubiquitin-conjugating enzyme/RWD-like [SSF54495] (2-146)
  IPR023209 D-amino-acid oxidase [PTHR11530] (179-554)
  IPR023313 Ubiquitin-conjugating enzyme, active site [PS00183] (74-89)

Foldseek 3Di:
DQLVQLVVLQVVCVVDPAAQKHKDADPPDSQKMKMWGAADCLFLLHLFIWIKIWGHDPPPPVAAIFIFTPQAFLAFQADRRRHGDDCCNDVVPDSPDGPRNVSVVVNVCRNPPDLVDGPHVVLSVCCVPPVPVSSVVRNVSRVLSSLFPDDQLADDDPVSDSLLADPDLAALDAADPPAFEEEQEAQALQSLLLLRSQLNVRHAYAYEYQDHADPVDAGAPLQFFQQDQAPLDALQPDALALLQSVLSNQLLSVLFVVLVVLAVDPVSCVQQVKHWFKAKEWEQDELVVDPVSVVRLVCVVSNNFADWDWDPVVCVVLVHDCNRTPTMIMTTTMQGSSSSNSVSSVSSSVSNNHHYHNDDDFAACQQCVVVVCVVVVGLFYEYAHQLRCVGHNVAVQKWWKKWKKFKAFQPCPQFDRDGYKYKYDYPPPPDDPFFIWIWHANHRTIIIITTDIDILDQDDDDCPDPVNVVSLVVVCVRRVSDDSVRADPVPGMRMHIFTAGDNAWFFWARQDAGPVNDFRHRYTYTYRSGSCCSSSNSSSSSSNSVRNVCSSVSHRIDGSCVSHVSRDDPVSVVPSVPDDDPDDDDDDPPSVVSSSD

Mean predicted aligned error: 13.52 Å

Solvent-accessible surface area (backbone atoms only — not comparable to full-atom values): 31865 Å² total; per-residue (Å²): 110,26,66,62,52,51,54,48,50,52,52,48,42,72,74,59,57,47,86,60,42,52,72,47,58,54,77,92,43,79,53,33,30,41,32,38,37,50,31,50,80,93,26,46,36,40,80,20,66,39,38,28,42,37,38,54,48,88,60,27,55,81,46,58,52,52,59,31,38,71,41,84,69,71,46,27,30,32,34,98,82,16,46,64,63,53,56,57,62,59,86,61,47,50,66,87,64,47,71,60,57,53,53,52,51,52,52,50,39,66,62,54,66,54,64,90,62,40,64,27,60,68,52,19,50,36,49,76,74,38,50,69,62,38,38,54,51,23,32,51,43,28,51,47,35,54,66,29,50,81,79,72,60,75,70,88,52,75,94,77,41,86,62,47,65,62,92,56,52,57,36,64,33,70,54,56,97,83,39,57,24,35,35,29,33,17,54,43,55,45,21,47,35,29,46,38,35,35,26,12,66,18,33,41,35,37,39,34,16,71,59,66,79,48,87,94,58,83,56,42,45,55,42,53,44,70,45,81,52,61,62,64,63,45,47,75,81,45,77,83,30,74,61,47,45,55,54,42,40,54,12,27,50,49,21,46,54,53,43,49,49,32,29,69,37,68,68,45,15,64,60,36,37,28,39,72,33,48,33,37,40,40,22,65,49,50,46,87,80,35,71,67,54,36,50,40,51,54,50,31,63,72,48,48,57,48,67,65,45,84,47,55,63,61,44,61,75,68,70,43,60,64,93,53,45,63,27,31,39,32,31,49,28,52,34,32,25,28,54,57,22,48,54,41,51,53,49,42,31,42,58,41,61,38,42,81,42,80,49,81,86,78,56,48,40,64,84,43,41,70,58,52,28,63,75,68,67,25,70,33,37,36,44,24,44,37,52,49,30,28,44,38,64,67,31,86,47,42,42,39,30,22,35,51,30,39,27,28,56,32,75,48,83,77,33,79,61,66,76,46,30,42,35,41,56,65,79,58,73,86,91,57,91,78,73,41,44,36,40,34,40,35,52,84,49,34,28,33,43,32,39,59,72,40,72,76,43,78,82,88,80,60,77,84,34,68,69,50,48,46,38,47,48,53,50,26,74,65,37,72,68,52,54,74,81,46,45,30,90,89,58,38,71,42,63,36,57,26,19,28,28,68,69,38,50,45,63,36,44,46,76,62,77,31,79,81,77,64,84,55,39,36,40,30,37,47,32,21,41,29,71,30,38,72,38,30,15,52,25,50,17,52,53,48,47,55,48,48,54,41,29,73,70,54,47,85,66,58,54,55,59,66,55,34,59,80,39,59,58,80,76,62,66,71,60,60,82,73,61,82,74,87,78,79,77,86,81,66,84,77,61,70,71,58,74,77,112

Radius of gyration: 25.48 Å; Cα contacts (8 Å, |Δi|>4): 1215; chains: 1; bounding box: 60×56×76 Å

pLDDT: mean 82.6, std 18.22, range [27.59, 98.94]

Nearest PDB structures (foldseek):
  8uq8-assembly1_A  TM=1.001E+00  e=4.706E-22  Homo sapiens
  8ams-assembly1_A  TM=9.971E-01  e=9.051E-22  Homo sapiens
  3ugb-assembly1_A-2  TM=1.000E+00  e=1.400E-21  Homo sapiens
  5fer-assembly1_E  TM=9.782E-01  e=5.853E-22  Homo sapiens
  8uqd-assembly1_B  TM=8.799E-01  e=4.970E-22  Homo sapiens

Sequence (597 aa):
MALKRINKELIDLGRDPPSSCSAGPTGDNMFQWQATIMGPGDSPYAGGVFFLSITFPTDYPFKPPKVSFTTKIYHPNINANGSICLDILRDQWSPALTISKVLLSICSMLTDPNPDDPLVPDIAHLYKTDRARYEATAREWTRKIHTSSLIPLATMSLEASPLHINFDRRPFIAPSPDAPRVLVIGGGIVGLCIAWTLLDSGFKVTVLAKQFASRDGLRLTSQIAGALWEYPPAVCGHTSDATALECSKRWAMISYHVYKHMATNPVLREQFSVQMRETVFFFDKRVRDDRDQLRKMRELERSGVAGFRHDTSAIHEFGLNKDTWVDAYEVLSPLIDTDKALSRITKLVEDKGGEFVSEYLTGDLLPQEQGLLAKHNADAIVNASGLGSFALANDDKVYPLRGAVLRLLNDGQKFEKINKALVVSTTANGHVKSEFIFIVPRNENILYVGGFSEPDETDRIGEDHEHVKKMASDAKDFLPDLDTDHRDPAYPLAQGLRPARIGDVRVERELRPPASGTGYSRIVHCYGHAGAGWSLAFGSALEVKTLVEDALDQLKPTSMKDAAASAVSNSQLAHLQAGGALEKPAMDDEAVNVVQQ